Protein AF-A0A1I7VMW2-F1 (afdb_monomer_lite)

Structure (mmCIF, N/CA/C/O backbone):
data_AF-A0A1I7VMW2-F1
#
_entry.id   AF-A0A1I7VMW2-F1
#
loop_
_atom_site.group_PDB
_atom_site.id
_atom_site.type_symbol
_atom_site.label_atom_id
_atom_site.label_alt_id
_atom_site.label_comp_id
_atom_site.label_asym_id
_atom_site.label_entity_id
_atom_site.label_seq_id
_atom_site.pdbx_PDB_ins_code
_atom_site.Cartn_x
_atom_site.Cartn_y
_atom_site.Cartn_z
_atom_site.occupancy
_atom_site.B_iso_or_equiv
_atom_site.auth_seq_id
_atom_site.auth_comp_id
_atom_site.auth_asym_id
_atom_site.auth_atom_id
_atom_site.pdbx_PDB_model_num
ATOM 1 N N . MET A 1 1 ? 9.457 -14.389 -49.829 1.00 34.75 1 MET A N 1
ATOM 2 C CA . MET A 1 1 ? 10.310 -13.502 -49.005 1.00 34.75 1 MET A CA 1
ATOM 3 C C . MET A 1 1 ? 9.755 -12.091 -49.086 1.00 34.75 1 MET A C 1
ATOM 5 O O . MET A 1 1 ? 9.713 -11.565 -50.179 1.00 34.75 1 MET A O 1
ATOM 9 N N . GLY A 1 2 ? 9.281 -11.414 -48.054 1.00 36.12 2 GLY A N 1
ATOM 10 C CA . GLY A 1 2 ? 8.936 -11.759 -46.685 1.00 36.12 2 GLY A CA 1
ATOM 11 C C . GLY A 1 2 ? 8.161 -10.544 -46.169 1.00 36.12 2 GLY A C 1
ATOM 12 O O . GLY A 1 2 ? 8.688 -9.433 -46.192 1.00 36.12 2 GLY A O 1
ATOM 13 N N . GLU A 1 3 ? 6.898 -10.736 -45.803 1.00 34.44 3 GLU A N 1
ATOM 14 C CA . GLU A 1 3 ? 6.058 -9.697 -45.210 1.00 34.44 3 GLU A CA 1
ATOM 15 C C . GLU A 1 3 ? 6.605 -9.368 -43.817 1.00 34.44 3 GLU A C 1
ATOM 17 O O . GLU A 1 3 ? 6.464 -10.146 -42.877 1.00 34.44 3 GLU A O 1
ATOM 22 N N . ARG A 1 4 ? 7.267 -8.215 -43.671 1.00 37.22 4 ARG A N 1
ATOM 23 C CA . ARG A 1 4 ? 7.489 -7.619 -42.350 1.00 37.22 4 ARG A CA 1
ATOM 24 C C . ARG A 1 4 ? 6.157 -7.041 -41.886 1.00 37.22 4 ARG A C 1
ATOM 26 O O . ARG A 1 4 ? 5.805 -5.913 -42.226 1.00 37.22 4 ARG A O 1
ATOM 33 N N . SER A 1 5 ? 5.413 -7.846 -41.136 1.00 41.94 5 SER A N 1
ATOM 34 C CA . SER A 1 5 ? 4.274 -7.415 -40.334 1.00 41.94 5 SER A CA 1
ATOM 35 C C . SER A 1 5 ? 4.685 -6.214 -39.478 1.00 41.94 5 SER A C 1
ATOM 37 O O . SER A 1 5 ? 5.558 -6.335 -38.619 1.00 41.94 5 SER A O 1
ATOM 39 N N . LYS A 1 6 ? 4.073 -5.048 -39.715 1.00 42.66 6 LYS A N 1
ATOM 40 C CA . LYS A 1 6 ? 4.100 -3.930 -38.765 1.00 42.66 6 LYS A CA 1
ATOM 41 C C . LYS A 1 6 ? 3.380 -4.411 -37.506 1.00 42.66 6 LYS A C 1
ATOM 43 O O . LYS A 1 6 ? 2.152 -4.412 -37.486 1.00 42.66 6 LYS A O 1
ATOM 48 N N . SER A 1 7 ? 4.127 -4.874 -36.506 1.00 47.66 7 SER A N 1
ATOM 49 C CA . SER A 1 7 ? 3.571 -5.130 -35.181 1.00 47.66 7 SER A CA 1
ATOM 50 C C . SER A 1 7 ? 2.911 -3.847 -34.684 1.00 47.66 7 SER A C 1
ATOM 52 O O . SER A 1 7 ? 3.424 -2.738 -34.876 1.00 47.66 7 SER A O 1
ATOM 54 N N . SER A 1 8 ? 1.718 -3.979 -34.117 1.00 58.25 8 SER A N 1
ATOM 55 C CA . SER A 1 8 ? 1.011 -2.830 -33.562 1.00 58.25 8 SER A CA 1
ATOM 56 C C . SER A 1 8 ? 1.847 -2.217 -32.428 1.00 58.25 8 SER A C 1
ATOM 58 O O . SER A 1 8 ? 2.507 -2.931 -31.673 1.00 58.25 8 SER A O 1
ATOM 60 N N . SER A 1 9 ? 1.826 -0.889 -32.267 1.00 63.44 9 SER A N 1
ATOM 61 C CA . SER A 1 9 ? 2.559 -0.177 -31.198 1.00 63.44 9 SER A CA 1
ATOM 62 C C . SER A 1 9 ? 2.306 -0.762 -29.796 1.00 63.44 9 SER A C 1
ATOM 64 O O . SER A 1 9 ? 3.182 -0.728 -28.932 1.00 63.44 9 SER A O 1
ATOM 66 N N . SER A 1 10 ? 1.120 -1.344 -29.584 1.00 60.31 10 SER A N 1
ATOM 67 C CA . SER A 1 10 ? 0.737 -2.046 -28.357 1.00 60.31 10 SER A CA 1
ATOM 68 C C . SER A 1 10 ? 1.447 -3.387 -28.158 1.00 60.31 10 SER A C 1
ATOM 70 O O . SER A 1 10 ? 1.744 -3.734 -27.016 1.00 60.31 10 SER A O 1
ATOM 72 N N . GLU A 1 11 ? 1.674 -4.166 -29.216 1.00 67.81 11 GLU A N 1
ATOM 73 C CA . GLU A 1 11 ? 2.388 -5.446 -29.120 1.00 67.81 11 GLU A CA 1
ATOM 74 C C . GLU A 1 11 ? 3.851 -5.205 -28.752 1.00 67.81 11 GLU A C 1
ATOM 76 O O . GLU A 1 11 ? 4.366 -5.874 -27.859 1.00 67.81 11 GLU A O 1
ATOM 81 N N . ASN A 1 12 ? 4.460 -4.159 -29.318 1.00 79.31 12 ASN A N 1
ATOM 82 C CA . ASN A 1 12 ? 5.827 -3.753 -28.986 1.00 79.31 12 ASN A CA 1
ATOM 83 C C . ASN A 1 12 ? 5.959 -3.324 -27.516 1.00 79.31 12 ASN A C 1
ATOM 85 O O . ASN A 1 12 ? 6.906 -3.716 -26.839 1.00 79.31 12 ASN A O 1
ATOM 89 N N . LEU A 1 13 ? 5.001 -2.555 -26.979 1.00 84.19 13 LEU A N 1
ATOM 90 C CA . LEU A 1 13 ? 5.023 -2.158 -25.565 1.00 84.19 13 LEU A CA 1
ATOM 91 C C . LEU A 1 13 ? 4.916 -3.367 -24.627 1.00 84.19 13 LEU A C 1
ATOM 93 O O . LEU A 1 13 ? 5.640 -3.455 -23.634 1.00 84.19 13 LEU A O 1
ATOM 97 N N . LEU A 1 14 ? 4.021 -4.308 -24.940 1.00 84.19 14 LEU A N 1
ATOM 98 C CA . LEU A 1 14 ? 3.877 -5.528 -24.154 1.00 84.19 14 LEU A CA 1
ATOM 99 C C . LEU A 1 14 ? 5.125 -6.403 -24.259 1.00 84.19 14 LEU A C 1
ATOM 101 O O . LEU A 1 14 ? 5.537 -6.974 -23.252 1.00 84.19 14 LEU A O 1
ATOM 105 N N . GLU A 1 15 ? 5.741 -6.518 -25.432 1.00 85.50 15 GLU A N 1
ATOM 106 C CA . GLU A 1 15 ? 7.006 -7.232 -25.615 1.00 85.50 15 GLU A CA 1
ATOM 107 C C . GLU A 1 15 ? 8.119 -6.630 -24.748 1.00 85.50 15 GLU A C 1
ATOM 109 O O . GLU A 1 15 ? 8.745 -7.351 -23.968 1.00 85.50 15 GLU A O 1
ATOM 114 N N . LEU A 1 16 ? 8.274 -5.303 -24.776 1.00 87.44 16 LEU A N 1
ATOM 115 C CA . LEU A 1 16 ? 9.250 -4.573 -23.962 1.00 87.44 16 LEU A CA 1
ATOM 116 C C . LEU A 1 16 ? 9.020 -4.749 -22.458 1.00 87.44 16 LEU A C 1
ATOM 118 O O . LEU A 1 16 ? 9.984 -4.866 -21.706 1.00 87.44 16 LEU A O 1
ATOM 122 N N . ALA A 1 17 ? 7.763 -4.830 -22.017 1.00 90.06 17 ALA A N 1
ATOM 123 C CA . ALA A 1 17 ? 7.406 -5.124 -20.628 1.00 90.06 17 ALA A CA 1
ATOM 124 C C . ALA A 1 17 ? 7.710 -6.572 -20.202 1.00 90.06 17 ALA A C 1
ATOM 126 O O . ALA A 1 17 ? 7.583 -6.905 -19.029 1.00 90.06 17 ALA A O 1
ATOM 127 N N . GLY A 1 18 ? 8.066 -7.462 -21.136 1.00 90.62 18 GLY A N 1
ATOM 128 C CA . GLY A 1 18 ? 8.375 -8.862 -20.845 1.00 90.62 18 GLY A CA 1
ATOM 129 C C . GLY A 1 18 ? 9.792 -9.119 -20.346 1.00 90.62 18 GLY A C 1
ATOM 130 O O . GLY A 1 18 ? 10.028 -10.168 -19.755 1.00 90.62 18 GLY A O 1
ATOM 131 N N . ASN A 1 19 ? 10.714 -8.177 -20.547 1.00 90.12 19 ASN A N 1
ATOM 132 C CA . ASN A 1 19 ? 12.121 -8.346 -20.203 1.00 90.12 19 ASN A CA 1
ATOM 133 C C . ASN A 1 19 ? 12.585 -7.217 -19.285 1.00 90.12 19 ASN A C 1
ATOM 135 O O . ASN A 1 19 ? 12.472 -6.039 -19.628 1.00 90.12 19 ASN A O 1
ATOM 139 N N . TYR A 1 20 ? 13.152 -7.574 -18.130 1.00 93.44 20 TYR A N 1
ATOM 140 C CA . TYR A 1 20 ? 13.623 -6.590 -17.160 1.00 93.44 20 TYR A CA 1
ATOM 141 C C . TYR A 1 20 ? 14.733 -5.716 -17.764 1.00 93.44 20 TYR A C 1
ATOM 143 O O . TYR A 1 20 ? 15.770 -6.208 -18.210 1.00 93.44 20 TYR A O 1
ATOM 151 N N . SER A 1 21 ? 14.514 -4.405 -17.781 1.00 92.44 21 SER A N 1
ATOM 152 C CA . SER A 1 21 ? 15.311 -3.438 -18.549 1.00 92.44 21 SER A CA 1
ATOM 153 C C . SER A 1 21 ? 15.442 -2.098 -17.814 1.00 92.44 21 SER A C 1
ATOM 155 O O . SER A 1 21 ? 14.972 -1.954 -16.685 1.00 92.44 21 SER A O 1
ATOM 157 N N . VAL A 1 22 ? 16.106 -1.105 -18.418 1.00 92.69 22 VAL A N 1
ATOM 158 C CA . VAL A 1 22 ? 16.311 0.223 -17.803 1.00 92.69 22 VAL A CA 1
ATOM 159 C C . VAL A 1 22 ? 14.989 0.910 -17.404 1.00 92.69 22 VAL A C 1
ATOM 161 O O . VAL A 1 22 ? 14.896 1.328 -16.249 1.00 92.69 22 VAL A O 1
ATOM 164 N N . PRO A 1 23 ? 13.932 0.929 -18.244 1.00 93.50 23 PRO A N 1
ATOM 165 C CA . PRO A 1 23 ? 12.608 1.405 -17.831 1.00 93.50 23 PRO A CA 1
ATOM 166 C C . PRO A 1 23 ? 12.058 0.753 -16.553 1.00 93.50 23 PRO A C 1
ATOM 168 O O . PRO A 1 23 ? 11.498 1.439 -15.700 1.00 93.50 23 PRO A O 1
ATOM 171 N N . HIS A 1 24 ? 12.261 -0.557 -16.377 1.00 95.56 24 HIS A N 1
ATOM 172 C CA . HIS A 1 24 ? 11.821 -1.269 -15.173 1.00 95.56 24 HIS A CA 1
ATOM 173 C C . HIS A 1 24 ? 12.598 -0.819 -13.933 1.00 95.56 24 HIS A C 1
ATOM 175 O O . HIS A 1 24 ? 12.007 -0.648 -12.871 1.00 95.56 24 HIS A O 1
ATOM 181 N N . LYS A 1 25 ? 13.911 -0.587 -14.065 1.00 94.69 25 LYS A N 1
ATOM 182 C CA . LYS A 1 25 ? 14.753 -0.107 -12.958 1.00 94.69 25 LYS A CA 1
ATOM 183 C C . LYS A 1 25 ? 14.306 1.268 -12.465 1.00 94.69 25 LYS A C 1
ATOM 185 O O . LYS A 1 25 ? 14.185 1.450 -11.259 1.00 94.69 25 LYS A O 1
ATOM 190 N N . HIS A 1 26 ? 14.010 2.200 -13.372 1.00 94.25 26 HIS A N 1
ATOM 191 C CA . HIS A 1 26 ? 13.493 3.520 -12.990 1.00 94.25 26 HIS A CA 1
ATOM 192 C C . HIS A 1 26 ? 12.118 3.435 -12.336 1.00 94.25 26 HIS A C 1
ATOM 194 O O . HIS A 1 26 ? 11.868 4.099 -11.333 1.00 94.25 26 HIS A O 1
ATOM 200 N N . LEU A 1 27 ? 11.252 2.554 -12.837 1.00 96.19 27 LEU A N 1
ATOM 201 C CA . LEU A 1 27 ? 9.959 2.316 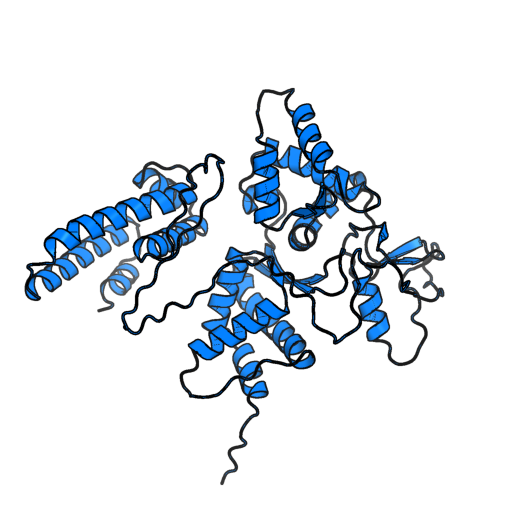-12.210 1.00 96.19 27 LEU A CA 1
ATOM 202 C C . LEU A 1 27 ? 10.100 1.737 -10.793 1.00 96.19 27 LEU A C 1
ATOM 204 O O . LEU A 1 27 ? 9.378 2.146 -9.888 1.00 96.19 27 LEU A O 1
ATOM 208 N N . VAL A 1 28 ? 11.060 0.834 -10.572 1.00 95.50 28 VAL A N 1
ATOM 209 C CA . VAL A 1 28 ? 11.394 0.313 -9.238 1.00 95.50 28 VAL A CA 1
ATOM 210 C C . VAL A 1 28 ? 11.934 1.414 -8.324 1.00 95.50 28 VAL A C 1
ATOM 212 O O . VAL A 1 28 ? 11.502 1.498 -7.180 1.00 95.50 28 VAL A O 1
ATOM 215 N N . GLN A 1 29 ? 12.830 2.279 -8.807 1.00 92.00 29 GLN A N 1
ATOM 216 C CA . GLN A 1 29 ? 13.337 3.418 -8.028 1.00 92.00 29 GLN A CA 1
ATOM 217 C C . GLN A 1 29 ? 12.201 4.349 -7.593 1.00 92.00 29 GLN A C 1
ATOM 219 O O . GLN A 1 29 ? 12.122 4.724 -6.425 1.00 92.00 29 GLN A O 1
ATOM 224 N N . LEU A 1 30 ? 11.272 4.648 -8.506 1.00 94.12 30 LEU A N 1
ATOM 225 C CA . LEU A 1 30 ? 10.077 5.428 -8.199 1.00 94.12 30 LEU A CA 1
ATOM 226 C C . LEU A 1 30 ? 9.205 4.728 -7.140 1.00 94.12 30 LEU A C 1
ATOM 228 O O . LEU A 1 30 ? 8.759 5.363 -6.185 1.00 94.12 30 LEU A O 1
ATOM 232 N N . MET A 1 31 ? 9.003 3.412 -7.262 1.00 94.75 31 MET A N 1
ATOM 233 C CA . MET A 1 31 ? 8.276 2.621 -6.263 1.00 94.75 31 MET A CA 1
ATOM 234 C C . MET A 1 31 ? 8.964 2.609 -4.895 1.00 94.75 31 MET A C 1
ATOM 236 O O . MET A 1 31 ? 8.268 2.627 -3.887 1.00 94.75 31 MET A O 1
ATOM 240 N N . ILE A 1 32 ? 10.296 2.596 -4.832 1.00 89.75 32 ILE A N 1
ATOM 241 C CA . ILE A 1 32 ? 11.044 2.676 -3.569 1.00 89.75 32 ILE A CA 1
ATOM 242 C C . ILE A 1 32 ? 10.879 4.063 -2.937 1.00 89.75 32 ILE A C 1
ATOM 244 O O . ILE A 1 32 ? 10.619 4.145 -1.739 1.00 89.75 32 ILE A O 1
ATOM 248 N N . LYS A 1 33 ? 10.958 5.139 -3.738 1.00 87.88 33 LYS A N 1
ATOM 249 C CA . LYS A 1 33 ? 10.768 6.524 -3.269 1.00 87.88 33 LYS A CA 1
ATOM 250 C C . LYS A 1 33 ? 9.375 6.731 -2.666 1.00 87.88 33 LYS A C 1
ATOM 252 O O . LYS A 1 33 ? 9.252 7.289 -1.581 1.00 87.88 33 LYS A O 1
ATOM 257 N N . HIS A 1 34 ? 8.324 6.284 -3.354 1.00 89.69 34 HIS A N 1
ATOM 258 C CA . HIS A 1 34 ? 6.943 6.581 -2.949 1.00 89.69 34 HIS A CA 1
ATOM 259 C C . HIS A 1 34 ? 6.270 5.471 -2.122 1.00 89.69 34 HIS A C 1
ATOM 261 O O . HIS A 1 34 ? 5.310 5.737 -1.399 1.00 89.69 34 HIS A O 1
ATOM 267 N N . GLY A 1 35 ? 6.714 4.218 -2.238 1.00 90.94 35 GLY A N 1
ATOM 268 C CA . GLY A 1 35 ? 6.118 3.026 -1.614 1.00 90.94 35 GLY A CA 1
ATOM 269 C C . GLY A 1 35 ? 4.772 2.584 -2.206 1.00 90.94 35 GLY A C 1
ATOM 270 O O . GLY A 1 35 ? 4.457 1.394 -2.229 1.00 90.94 35 GLY A O 1
ATOM 271 N N . ILE A 1 36 ? 3.983 3.522 -2.729 1.00 95.06 36 ILE A N 1
ATOM 272 C CA . ILE A 1 36 ? 2.681 3.291 -3.355 1.00 95.06 36 ILE A CA 1
ATOM 273 C C . ILE A 1 36 ? 2.481 4.237 -4.538 1.00 95.06 36 ILE A C 1
ATOM 275 O O . ILE A 1 36 ? 2.792 5.420 -4.442 1.00 95.06 36 ILE A O 1
ATOM 279 N N . LEU A 1 37 ? 1.906 3.736 -5.631 1.00 96.12 37 LEU A N 1
ATOM 280 C CA . LEU A 1 37 ? 1.483 4.537 -6.782 1.00 96.12 37 LEU A CA 1
ATOM 281 C C . LEU A 1 37 ? 0.086 4.114 -7.237 1.00 96.12 37 LEU A C 1
ATOM 283 O O . LEU A 1 37 ? -0.285 2.949 -7.116 1.00 96.12 37 LEU A O 1
ATOM 287 N N . GLN A 1 38 ? -0.689 5.036 -7.808 1.00 94.12 38 GLN A N 1
ATOM 288 C CA . GLN A 1 38 ? -1.902 4.656 -8.537 1.00 94.12 38 GLN A CA 1
ATOM 289 C C . GLN A 1 38 ? -1.528 3.798 -9.753 1.00 94.12 38 GLN A C 1
ATOM 291 O O . GLN A 1 38 ? -0.553 4.087 -10.446 1.00 94.12 38 GLN A O 1
ATOM 296 N N . ALA A 1 39 ? -2.318 2.764 -10.039 1.00 93.75 39 ALA A N 1
ATOM 297 C CA . ALA A 1 39 ? -2.041 1.795 -11.101 1.00 93.75 39 ALA A CA 1
ATOM 298 C C . ALA A 1 39 ? -1.879 2.444 -12.488 1.00 93.75 39 ALA A C 1
ATOM 300 O O . ALA A 1 39 ? -0.942 2.124 -13.222 1.00 93.75 39 ALA A O 1
ATOM 301 N N . HIS A 1 40 ? -2.730 3.423 -12.798 1.00 91.50 40 HIS A N 1
ATOM 302 C CA . HIS A 1 40 ? -2.649 4.187 -14.041 1.00 91.50 40 HIS A CA 1
ATOM 303 C C . HIS A 1 40 ? -1.365 5.014 -14.132 1.00 91.50 40 HIS A C 1
ATOM 305 O O . HIS A 1 40 ? -0.678 5.003 -15.151 1.00 91.50 40 HIS A O 1
ATOM 311 N N . TYR A 1 41 ? -0.989 5.679 -13.040 1.00 93.56 41 TYR A N 1
ATOM 312 C CA . TYR A 1 41 ? 0.245 6.457 -12.981 1.00 93.56 41 TYR A CA 1
ATOM 313 C C . TYR A 1 41 ? 1.493 5.572 -13.112 1.00 93.56 41 TYR A C 1
ATOM 315 O O . TYR A 1 41 ? 2.406 5.903 -13.865 1.00 93.56 41 TYR A O 1
ATOM 323 N N . PHE A 1 42 ? 1.498 4.408 -12.455 1.00 95.75 42 PHE A N 1
ATOM 324 C CA . PHE A 1 42 ? 2.549 3.397 -12.585 1.00 95.75 42 PHE A CA 1
ATOM 325 C C . PHE A 1 42 ? 2.746 2.962 -14.048 1.00 95.75 42 PHE A C 1
ATOM 327 O O . PHE A 1 42 ? 3.876 2.926 -14.537 1.00 95.75 42 PHE A O 1
ATOM 334 N N . CYS A 1 43 ? 1.654 2.713 -14.780 1.00 93.88 43 CYS A N 1
ATOM 335 C CA . CYS A 1 43 ? 1.718 2.391 -16.209 1.00 93.88 43 CYS A CA 1
ATOM 336 C C . CYS A 1 43 ? 2.251 3.543 -17.047 1.00 93.88 43 CYS A C 1
ATOM 338 O O . CYS A 1 43 ? 3.150 3.347 -17.863 1.00 93.88 43 CYS A O 1
ATOM 340 N N . ASN A 1 44 ? 1.711 4.745 -16.841 1.00 91.62 44 ASN A N 1
ATOM 341 C CA . ASN A 1 44 ? 2.101 5.920 -17.610 1.00 91.62 44 ASN A CA 1
ATOM 342 C C . ASN A 1 44 ? 3.591 6.220 -17.439 1.00 91.62 44 ASN A C 1
ATOM 344 O O . ASN A 1 44 ? 4.262 6.531 -18.420 1.00 91.62 44 ASN A O 1
ATOM 348 N N . LYS A 1 45 ? 4.131 6.069 -16.223 1.00 93.81 45 LYS A N 1
ATOM 349 C CA . LYS A 1 45 ? 5.566 6.233 -15.964 1.00 93.81 45 LYS A CA 1
ATOM 350 C C . LYS A 1 45 ? 6.405 5.190 -16.689 1.00 93.81 45 LYS A C 1
ATOM 352 O O . LYS A 1 45 ? 7.403 5.553 -17.302 1.00 93.81 45 LYS A O 1
ATOM 357 N N . PHE A 1 46 ? 5.979 3.927 -16.717 1.00 94.38 46 PHE A N 1
ATOM 358 C CA . PHE A 1 46 ? 6.665 2.918 -17.525 1.00 94.38 46 PHE A CA 1
ATOM 359 C C . PHE A 1 46 ? 6.686 3.287 -19.015 1.00 94.38 46 PHE A C 1
ATOM 361 O O . PHE A 1 46 ? 7.743 3.235 -19.640 1.00 94.38 46 PHE A O 1
ATOM 368 N N . VAL A 1 47 ? 5.545 3.709 -19.572 1.00 91.19 47 VAL A N 1
ATOM 369 C CA . VAL A 1 47 ? 5.443 4.148 -20.974 1.00 91.19 47 VAL A CA 1
ATOM 370 C C . VAL A 1 47 ? 6.375 5.329 -21.251 1.00 91.19 47 VAL A C 1
ATOM 372 O O . VAL A 1 47 ? 7.100 5.298 -22.242 1.00 91.19 47 VAL A O 1
ATOM 375 N N . GLN A 1 48 ? 6.415 6.325 -20.362 1.00 89.62 48 GLN A N 1
ATOM 376 C CA . GLN A 1 48 ? 7.330 7.466 -20.470 1.00 89.62 48 GLN A CA 1
ATOM 377 C C . GLN A 1 48 ? 8.795 7.020 -20.461 1.00 89.62 48 GLN A C 1
ATOM 379 O O . GLN A 1 48 ? 9.567 7.430 -21.324 1.00 89.62 48 GLN A O 1
ATOM 384 N N . TYR A 1 49 ? 9.186 6.132 -19.544 1.00 91.31 49 TYR A N 1
ATOM 385 C CA . TYR A 1 49 ? 10.552 5.613 -19.517 1.00 91.31 49 TYR A CA 1
ATOM 386 C C . TYR A 1 49 ? 10.887 4.833 -20.790 1.00 91.31 49 TYR A C 1
ATOM 388 O O . TYR A 1 49 ? 11.962 5.014 -21.354 1.00 91.31 49 TYR A O 1
ATOM 396 N N . VAL A 1 50 ? 9.969 4.012 -21.301 1.00 89.75 50 VAL A N 1
ATOM 397 C CA . VAL A 1 50 ? 10.164 3.325 -22.583 1.00 89.75 50 VAL A CA 1
ATOM 398 C C . VAL A 1 50 ? 10.355 4.326 -23.726 1.00 89.75 50 VAL A C 1
ATOM 400 O O . VAL A 1 50 ? 11.260 4.138 -24.531 1.00 89.75 50 VAL A O 1
ATOM 403 N N . GLN A 1 51 ? 9.563 5.399 -23.785 1.00 86.31 51 GLN A N 1
ATOM 404 C CA . GLN A 1 51 ? 9.697 6.446 -24.806 1.00 86.31 51 GLN A CA 1
ATOM 405 C C . GLN A 1 51 ? 11.048 7.173 -24.732 1.00 86.31 51 GLN A C 1
ATOM 407 O O . GLN A 1 51 ? 11.626 7.472 -25.770 1.00 86.31 51 GLN A O 1
ATOM 412 N N . ILE A 1 52 ? 11.571 7.416 -23.527 1.00 86.38 52 ILE A N 1
ATOM 413 C CA . ILE A 1 52 ? 12.884 8.051 -23.326 1.00 86.38 52 ILE A CA 1
ATOM 414 C C . ILE A 1 52 ? 14.022 7.151 -23.831 1.00 86.38 52 ILE A C 1
ATOM 416 O O . ILE A 1 52 ? 14.982 7.644 -24.421 1.00 86.38 52 ILE A O 1
ATOM 420 N N . TYR A 1 53 ? 13.931 5.837 -23.600 1.00 82.81 53 TYR A N 1
ATOM 421 C CA . TYR A 1 53 ? 15.015 4.896 -23.907 1.00 82.81 53 TYR A CA 1
ATOM 422 C C . TYR A 1 53 ? 14.897 4.200 -25.272 1.00 82.81 53 TYR A C 1
ATOM 424 O O . TYR A 1 53 ? 15.879 3.611 -25.723 1.00 82.81 53 TYR A O 1
ATOM 432 N N . ASN A 1 54 ? 13.751 4.281 -25.955 1.00 79.25 54 ASN A N 1
ATOM 433 C CA . ASN A 1 54 ? 13.602 3.810 -27.332 1.00 79.25 54 ASN A CA 1
ATOM 434 C C . ASN A 1 54 ? 13.942 4.927 -28.323 1.00 79.25 54 ASN A C 1
ATOM 436 O O . ASN A 1 54 ? 13.106 5.749 -28.686 1.00 79.25 54 ASN A O 1
ATOM 440 N N . SER A 1 55 ? 15.177 4.908 -28.812 1.00 57.56 55 SER A N 1
ATOM 441 C CA . SER A 1 55 ? 15.703 5.814 -29.838 1.00 57.56 55 SER A CA 1
ATOM 442 C C . SER A 1 55 ? 15.165 5.549 -31.255 1.00 57.56 55 SER A C 1
ATOM 444 O O . SER A 1 55 ? 15.378 6.361 -32.154 1.00 57.56 55 SER A O 1
ATOM 446 N N . GLU A 1 56 ? 14.434 4.453 -31.481 1.00 56.75 56 GLU A N 1
ATOM 447 C CA . GLU A 1 56 ? 13.921 4.057 -32.801 1.00 56.75 56 GLU A CA 1
ATOM 448 C C . GLU A 1 56 ? 12.507 4.585 -33.093 1.00 56.75 56 GLU A C 1
ATOM 450 O O . GLU A 1 56 ? 11.618 3.797 -33.397 1.00 56.75 56 GLU A O 1
ATOM 455 N N . GLY A 1 57 ? 12.269 5.899 -32.976 1.00 52.59 57 GLY A N 1
ATOM 456 C CA . GLY A 1 57 ? 11.166 6.645 -33.628 1.00 52.59 57 GLY A CA 1
ATOM 457 C C . GLY A 1 57 ? 9.721 6.119 -33.508 1.00 52.59 57 GLY A C 1
ATOM 458 O O . GLY A 1 57 ? 8.822 6.623 -34.179 1.00 52.59 57 GLY A O 1
ATOM 459 N N . SER A 1 58 ? 9.480 5.102 -32.687 1.00 56.88 58 SER A N 1
ATOM 460 C CA . SER A 1 58 ? 8.230 4.363 -32.618 1.00 56.88 58 SER A CA 1
ATOM 461 C C . SER A 1 58 ? 7.365 5.032 -31.571 1.00 56.88 58 SER A C 1
ATOM 463 O O . SER A 1 58 ? 7.657 4.979 -30.376 1.00 56.88 58 SER A O 1
ATOM 465 N N . THR A 1 59 ? 6.298 5.686 -32.015 1.00 60.88 59 THR A N 1
ATOM 466 C CA . THR A 1 59 ? 5.325 6.315 -31.126 1.00 60.88 59 THR A CA 1
ATOM 467 C C . THR A 1 59 ? 4.611 5.238 -30.311 1.00 60.88 59 THR A C 1
ATOM 469 O O . THR A 1 59 ? 3.682 4.574 -30.771 1.00 60.88 59 THR A O 1
ATOM 472 N N . VAL A 1 60 ? 5.057 5.041 -29.069 1.00 66.81 60 VAL A N 1
ATOM 473 C CA . VAL A 1 60 ? 4.338 4.208 -28.104 1.00 66.81 60 VAL A CA 1
ATOM 474 C C . VAL A 1 60 ? 3.066 4.956 -27.721 1.00 66.81 60 VAL A C 1
ATOM 476 O O . VAL A 1 60 ? 3.110 5.968 -27.022 1.00 66.81 60 VAL A O 1
ATOM 479 N N . THR A 1 61 ? 1.932 4.479 -28.223 1.00 70.88 61 THR A N 1
ATOM 480 C CA . THR A 1 61 ? 0.604 4.989 -27.876 1.00 70.88 61 THR A CA 1
ATOM 481 C C . THR A 1 61 ? 0.250 4.620 -26.440 1.00 70.88 61 THR A C 1
ATOM 483 O O . THR A 1 61 ? 0.560 3.516 -25.994 1.00 70.88 61 THR A O 1
ATOM 486 N N . GLN A 1 62 ? -0.440 5.520 -25.738 1.00 76.69 62 GLN A N 1
ATOM 487 C CA . GLN A 1 62 ? -0.946 5.239 -24.395 1.00 76.69 62 GLN A CA 1
ATOM 488 C C . GLN A 1 62 ? -1.887 4.020 -24.414 1.00 76.69 62 GLN A C 1
ATOM 490 O O . GLN A 1 62 ? -2.733 3.930 -25.312 1.00 76.69 62 GLN A O 1
ATOM 495 N N . PRO A 1 63 ? -1.752 3.081 -23.462 1.00 78.44 63 PRO A N 1
ATOM 496 C CA . PRO A 1 63 ? -2.615 1.914 -23.397 1.00 78.44 63 PRO A CA 1
ATOM 497 C C . PRO A 1 63 ? -4.047 2.322 -23.029 1.00 78.44 63 PRO A C 1
ATOM 499 O O . PRO A 1 63 ? -4.268 3.184 -22.181 1.00 78.44 63 PRO A O 1
ATOM 502 N N . ASN A 1 64 ? -5.033 1.672 -23.647 1.00 83.94 64 ASN A N 1
ATOM 503 C CA . ASN A 1 64 ? -6.418 1.736 -23.181 1.00 83.94 64 ASN A CA 1
ATOM 504 C C . ASN A 1 64 ? -6.606 0.926 -21.883 1.00 83.94 64 ASN A C 1
ATOM 506 O O . ASN A 1 64 ? -5.738 0.149 -21.497 1.00 83.94 64 ASN A O 1
ATOM 510 N N . ASP A 1 65 ? -7.772 1.036 -21.245 1.00 79.81 65 ASP A N 1
ATOM 511 C CA . ASP A 1 65 ? -8.092 0.371 -19.971 1.00 79.81 65 ASP A CA 1
ATOM 512 C C . ASP A 1 65 ? -7.812 -1.144 -19.947 1.00 79.81 65 ASP A C 1
ATOM 514 O O . ASP A 1 65 ? -7.349 -1.685 -18.941 1.00 79.81 65 ASP A O 1
ATOM 518 N N . GLY A 1 66 ? -8.100 -1.849 -21.045 1.00 81.56 66 GLY A N 1
ATOM 519 C CA . GLY A 1 66 ? -7.856 -3.289 -21.151 1.00 81.56 66 GLY A CA 1
ATOM 520 C C . GLY A 1 66 ? -6.368 -3.615 -21.281 1.00 81.56 66 GLY A C 1
ATOM 521 O O . GLY A 1 66 ? -5.876 -4.538 -20.633 1.00 81.56 66 GLY A O 1
ATOM 522 N N . GLN A 1 67 ? -5.649 -2.829 -22.081 1.00 84.38 67 GLN A N 1
ATOM 523 C CA . GLN A 1 67 ? -4.201 -2.945 -22.263 1.00 84.38 67 GLN A CA 1
ATOM 524 C C . GLN A 1 67 ? -3.438 -2.571 -20.990 1.00 84.38 67 GLN A C 1
ATOM 526 O O . GLN A 1 67 ? -2.473 -3.247 -20.650 1.00 84.38 67 GLN A O 1
ATOM 531 N N . GLU A 1 68 ? -3.892 -1.545 -20.267 1.00 88.88 68 GLU A N 1
ATOM 532 C CA . GLU A 1 68 ? -3.321 -1.098 -18.995 1.00 88.88 68 GLU A CA 1
ATOM 533 C C . GLU A 1 68 ? -3.308 -2.259 -17.997 1.00 88.88 68 GLU A C 1
ATOM 535 O O . GLU A 1 68 ? -2.271 -2.579 -17.424 1.00 88.88 68 GLU A O 1
ATOM 540 N N . LYS A 1 69 ? -4.430 -2.978 -17.868 1.00 88.81 69 LYS A N 1
ATOM 541 C CA . LYS A 1 69 ? -4.524 -4.136 -16.975 1.00 88.81 69 LYS A CA 1
ATOM 542 C C . LYS A 1 69 ? -3.509 -5.234 -17.321 1.00 88.81 69 LYS A C 1
ATOM 544 O O . LYS A 1 69 ? -2.809 -5.712 -16.431 1.00 88.81 69 LYS A O 1
ATOM 549 N N . ILE A 1 70 ? -3.416 -5.612 -18.598 1.00 91.31 70 ILE A N 1
ATOM 550 C CA . ILE A 1 70 ? -2.477 -6.646 -19.071 1.00 91.31 70 ILE A CA 1
ATOM 551 C C . ILE A 1 70 ? -1.028 -6.197 -18.839 1.00 91.31 70 ILE A C 1
ATOM 553 O O . ILE A 1 70 ? -0.190 -6.987 -18.400 1.00 91.31 70 ILE A O 1
ATOM 557 N N . LEU A 1 71 ? -0.734 -4.921 -19.101 1.00 93.19 71 LEU A N 1
ATOM 558 C CA . LEU A 1 71 ? 0.585 -4.338 -18.893 1.00 93.19 71 LEU A CA 1
ATOM 559 C C . LEU A 1 71 ? 0.986 -4.379 -17.414 1.00 93.19 71 LEU A C 1
ATOM 561 O O . LEU A 1 71 ? 2.084 -4.835 -17.111 1.00 93.19 71 LEU A O 1
ATOM 565 N N . ILE A 1 72 ? 0.101 -3.976 -16.495 1.00 94.62 72 ILE A N 1
ATOM 566 C CA . ILE A 1 72 ? 0.359 -4.039 -15.046 1.00 94.62 72 ILE A CA 1
ATOM 567 C C . ILE A 1 72 ? 0.686 -5.466 -14.622 1.00 94.62 72 ILE A C 1
ATOM 569 O O . ILE A 1 72 ? 1.676 -5.686 -13.929 1.00 94.62 72 ILE A O 1
ATOM 573 N N . GLU A 1 73 ? -0.146 -6.434 -15.013 1.00 94.50 73 GLU A N 1
ATOM 574 C CA . GLU A 1 73 ? 0.054 -7.841 -14.655 1.00 94.50 73 GLU A CA 1
ATOM 575 C C . GLU A 1 73 ? 1.431 -8.332 -15.118 1.00 94.50 73 GLU A C 1
ATOM 577 O O . GLU A 1 73 ? 2.166 -8.942 -14.337 1.00 94.50 73 GLU A O 1
ATOM 582 N N . LYS A 1 74 ? 1.829 -7.983 -16.347 1.00 95.56 74 LYS A N 1
ATOM 583 C CA . LYS A 1 74 ? 3.138 -8.345 -16.898 1.00 95.56 74 LYS A CA 1
ATOM 584 C C . LYS A 1 74 ? 4.296 -7.665 -16.160 1.00 95.56 74 LYS A C 1
ATOM 586 O O . LYS A 1 74 ? 5.245 -8.342 -15.764 1.00 95.56 74 LYS A O 1
ATOM 591 N N . LEU A 1 75 ? 4.195 -6.357 -15.919 1.00 97.12 75 LEU A N 1
ATOM 592 C CA . LEU A 1 75 ? 5.211 -5.576 -15.208 1.00 97.12 75 LEU A CA 1
ATOM 593 C C . LEU A 1 75 ? 5.431 -6.091 -13.787 1.00 97.12 75 LEU A C 1
ATOM 595 O O . LEU A 1 75 ? 6.575 -6.258 -13.375 1.00 97.12 75 LEU A O 1
ATOM 599 N N . ILE A 1 76 ? 4.355 -6.380 -13.050 1.00 97.12 76 ILE A N 1
ATOM 600 C CA . ILE A 1 76 ? 4.447 -6.919 -11.688 1.00 97.12 76 ILE A CA 1
ATOM 601 C C . ILE A 1 76 ? 5.210 -8.240 -11.688 1.00 97.12 76 ILE A C 1
ATOM 603 O O . ILE A 1 76 ? 6.101 -8.412 -10.863 1.00 97.12 76 ILE A O 1
ATOM 607 N N . VAL A 1 77 ? 4.901 -9.161 -12.606 1.00 97.06 77 VAL A N 1
ATOM 608 C CA . VAL A 1 77 ? 5.594 -10.457 -12.686 1.00 97.06 77 VAL A CA 1
ATOM 609 C C . VAL A 1 77 ? 7.087 -10.260 -12.951 1.00 97.06 77 VAL A C 1
ATOM 611 O O . VAL A 1 77 ? 7.920 -10.782 -12.210 1.00 97.06 77 VAL A O 1
ATOM 614 N N . VAL A 1 78 ? 7.435 -9.475 -13.972 1.00 97.69 78 VAL A N 1
ATOM 615 C CA . VAL A 1 78 ? 8.833 -9.254 -14.372 1.00 97.69 78 VAL A CA 1
ATOM 616 C C . VAL A 1 78 ? 9.626 -8.539 -13.277 1.00 97.69 78 VAL A C 1
ATOM 618 O O . VAL A 1 78 ? 10.747 -8.941 -12.964 1.00 97.69 78 VAL A O 1
ATOM 621 N N . ILE A 1 79 ? 9.044 -7.515 -12.651 1.00 97.50 79 ILE A N 1
ATOM 622 C CA . ILE A 1 79 ? 9.691 -6.766 -11.571 1.00 97.50 79 ILE A CA 1
ATOM 623 C C . ILE A 1 79 ? 9.817 -7.621 -10.308 1.00 97.50 79 ILE A C 1
ATOM 625 O O . ILE A 1 79 ? 10.884 -7.638 -9.705 1.00 97.50 79 ILE A O 1
ATOM 629 N N . ASN A 1 80 ? 8.788 -8.376 -9.917 1.00 97.06 80 ASN A N 1
ATOM 630 C CA . ASN A 1 80 ? 8.853 -9.220 -8.719 1.00 97.06 80 ASN A CA 1
ATOM 631 C C . ASN A 1 80 ? 9.925 -10.300 -8.830 1.00 97.06 80 ASN A C 1
ATOM 633 O O . ASN A 1 80 ? 10.640 -10.552 -7.860 1.00 97.06 80 ASN A O 1
ATOM 637 N N . ASN A 1 81 ? 10.101 -10.883 -10.017 1.00 95.94 81 ASN A N 1
ATOM 638 C CA . ASN A 1 81 ? 11.197 -11.816 -10.264 1.00 95.94 81 ASN A CA 1
ATOM 639 C C . ASN A 1 81 ? 12.563 -11.153 -10.017 1.00 95.94 81 ASN A C 1
ATOM 641 O O . ASN A 1 81 ? 13.440 -11.760 -9.407 1.00 95.94 81 ASN A O 1
ATOM 645 N N . ALA A 1 82 ? 12.733 -9.890 -10.423 1.00 94.69 82 ALA A N 1
ATOM 646 C CA . ALA A 1 82 ? 13.959 -9.132 -10.174 1.00 94.69 82 ALA A CA 1
ATOM 647 C C . ALA A 1 82 ? 14.127 -8.705 -8.701 1.00 94.69 82 ALA A C 1
ATOM 649 O O . ALA A 1 82 ? 15.251 -8.640 -8.208 1.00 94.69 82 ALA A O 1
ATOM 650 N N . LEU A 1 83 ? 13.029 -8.431 -7.993 1.00 93.44 83 LEU A N 1
ATOM 651 C CA . LEU A 1 83 ? 13.029 -7.989 -6.593 1.00 93.44 83 LEU A CA 1
ATOM 652 C C . LEU A 1 83 ? 13.116 -9.133 -5.570 1.00 93.44 83 LEU A C 1
ATOM 654 O O . LEU A 1 83 ? 13.395 -8.882 -4.397 1.00 93.44 83 LEU A O 1
ATOM 658 N N . THR A 1 84 ? 12.929 -10.384 -6.000 1.00 91.31 84 THR A N 1
ATOM 659 C CA . THR A 1 84 ? 12.883 -11.563 -5.117 1.00 91.31 84 THR A CA 1
ATOM 660 C C . THR A 1 84 ? 14.125 -11.675 -4.226 1.00 91.31 84 THR A C 1
ATOM 662 O O . THR A 1 84 ? 14.008 -11.920 -3.026 1.00 91.31 84 THR A O 1
ATOM 665 N N . SER A 1 85 ? 15.321 -11.429 -4.773 1.00 87.94 85 SER A N 1
ATOM 666 C CA . SER A 1 85 ? 16.583 -11.487 -4.016 1.00 87.94 85 SER A CA 1
ATOM 667 C C . SER A 1 85 ? 16.689 -10.425 -2.916 1.00 87.94 85 SER A C 1
ATOM 669 O O . SER A 1 85 ? 17.438 -10.602 -1.958 1.00 87.94 85 SER A O 1
ATOM 671 N N . LEU A 1 86 ? 15.918 -9.341 -3.019 1.00 85.75 86 LEU A N 1
ATOM 672 C CA . LEU A 1 86 ? 15.868 -8.259 -2.039 1.00 85.75 86 LEU A CA 1
ATOM 673 C C . LEU A 1 86 ? 14.774 -8.470 -0.985 1.00 85.75 86 LEU A C 1
ATOM 675 O O . LEU A 1 86 ? 14.659 -7.663 -0.064 1.00 85.75 86 LEU A O 1
ATOM 679 N N . SER A 1 87 ? 13.996 -9.557 -1.085 1.00 88.06 87 SER A N 1
ATOM 680 C CA . SER A 1 87 ? 12.784 -9.771 -0.281 1.00 88.06 87 SER A CA 1
ATOM 681 C C . SER A 1 87 ? 11.787 -8.618 -0.434 1.00 88.06 87 SER A C 1
ATOM 683 O O . SER A 1 87 ? 11.169 -8.194 0.539 1.00 88.06 87 SER A O 1
ATOM 685 N N . LEU A 1 88 ? 11.671 -8.079 -1.648 1.00 90.69 88 LEU A N 1
ATOM 686 C CA . LEU A 1 88 ? 10.709 -7.044 -2.002 1.00 90.69 88 LEU A CA 1
ATOM 687 C C . LEU A 1 88 ? 9.748 -7.579 -3.062 1.00 90.69 88 LEU A C 1
ATOM 689 O O . LEU A 1 88 ? 10.131 -8.387 -3.910 1.00 90.69 88 LEU A O 1
ATOM 693 N N . ARG A 1 89 ? 8.510 -7.086 -3.059 1.00 94.88 89 ARG A N 1
ATOM 694 C CA . ARG A 1 89 ? 7.535 -7.398 -4.108 1.00 94.88 89 ARG A CA 1
ATOM 695 C C . ARG A 1 89 ? 6.497 -6.305 -4.287 1.00 94.88 89 ARG A C 1
ATOM 697 O O . ARG A 1 89 ? 6.040 -5.690 -3.332 1.00 94.88 89 ARG A O 1
ATOM 704 N N . LEU A 1 90 ? 6.067 -6.121 -5.522 1.00 96.88 90 LEU A N 1
ATOM 705 C CA . LEU A 1 90 ? 4.916 -5.325 -5.902 1.00 96.88 90 LEU A CA 1
ATOM 706 C C . LEU A 1 90 ? 3.637 -6.151 -5.786 1.00 96.88 90 LEU A C 1
ATOM 708 O O . LEU A 1 90 ? 3.574 -7.304 -6.228 1.00 96.88 90 LEU A O 1
ATOM 712 N N . ILE A 1 91 ? 2.592 -5.533 -5.247 1.00 95.31 91 ILE A N 1
ATOM 713 C CA . ILE A 1 91 ? 1.233 -6.070 -5.268 1.00 95.31 91 ILE A CA 1
ATOM 714 C C . ILE A 1 91 ? 0.244 -5.034 -5.783 1.00 95.31 91 ILE A C 1
ATOM 716 O O . ILE A 1 91 ? 0.455 -3.834 -5.630 1.00 95.31 91 ILE A O 1
ATOM 720 N N . GLN A 1 92 ? -0.875 -5.510 -6.325 1.00 94.50 92 GLN A N 1
ATOM 721 C CA . GLN A 1 92 ? -2.053 -4.669 -6.505 1.00 94.50 92 GLN A CA 1
ATOM 722 C C . GLN A 1 92 ? -2.853 -4.614 -5.200 1.00 94.50 92 GLN A C 1
ATOM 724 O O . GLN A 1 92 ? -3.086 -5.646 -4.556 1.00 94.50 92 GLN A O 1
ATOM 729 N N . ALA A 1 93 ? -3.292 -3.417 -4.834 1.00 93.44 93 ALA A N 1
ATOM 730 C CA . ALA A 1 93 ? -4.158 -3.160 -3.694 1.00 93.44 93 ALA A CA 1
ATOM 731 C C . ALA A 1 93 ? -5.291 -2.213 -4.105 1.00 93.44 93 ALA A C 1
ATOM 733 O O . ALA A 1 93 ? -5.069 -1.243 -4.825 1.00 93.44 93 ALA A O 1
ATOM 734 N N . ASP A 1 94 ? -6.501 -2.510 -3.647 1.00 91.69 94 ASP A N 1
ATOM 735 C CA . ASP A 1 94 ? -7.660 -1.635 -3.816 1.00 91.69 94 ASP A CA 1
ATOM 736 C C . ASP A 1 94 ? -7.783 -0.741 -2.570 1.00 91.69 94 ASP A C 1
ATOM 738 O O . ASP A 1 94 ? -7.4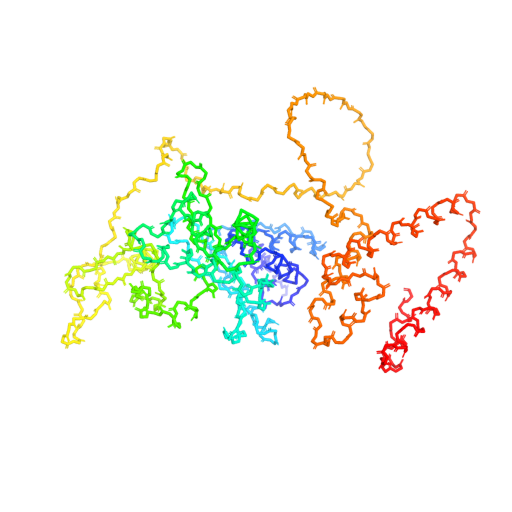63 -1.209 -1.473 1.00 91.69 94 ASP A O 1
ATOM 742 N N . ASP A 1 95 ? -8.241 0.509 -2.710 1.00 89.62 95 ASP A N 1
ATOM 743 C CA . ASP A 1 95 ? -8.624 1.306 -1.532 1.00 89.62 95 ASP A CA 1
ATOM 744 C C . ASP A 1 95 ? -9.935 0.742 -0.951 1.00 89.62 95 ASP A C 1
ATOM 746 O O . ASP A 1 95 ? -10.872 0.409 -1.675 1.00 89.62 95 ASP A O 1
ATOM 750 N N . GLU A 1 96 ? -10.018 0.596 0.371 1.00 90.38 96 GLU A N 1
ATOM 751 C CA . GLU A 1 96 ? -11.280 0.224 1.022 1.00 90.38 96 GLU A CA 1
ATOM 752 C C . GLU A 1 96 ? -12.263 1.410 1.059 1.00 90.38 96 GLU A C 1
ATOM 754 O O . GLU A 1 96 ? -13.480 1.203 1.126 1.00 90.38 96 GLU A O 1
ATOM 759 N N . TYR A 1 97 ? -11.740 2.639 0.958 1.00 87.56 97 TYR A N 1
ATOM 760 C CA . TYR A 1 97 ? -12.479 3.899 1.009 1.00 87.56 97 TYR A CA 1
ATOM 761 C C . TYR A 1 97 ? -13.057 4.337 -0.340 1.00 87.56 97 TYR A C 1
ATOM 763 O O . TYR A 1 97 ? -14.014 5.109 -0.383 1.00 87.56 97 TYR A O 1
ATOM 771 N N . ASP A 1 98 ? -12.531 3.865 -1.465 1.00 84.31 98 ASP A N 1
ATOM 772 C CA . ASP A 1 98 ? -13.077 4.200 -2.778 1.00 84.31 98 ASP A CA 1
ATOM 773 C C . ASP A 1 98 ? -13.056 2.996 -3.723 1.00 84.31 98 ASP A C 1
ATOM 775 O O . ASP A 1 98 ? -12.264 2.078 -3.573 1.00 84.31 98 ASP A O 1
ATOM 779 N N . ASP A 1 99 ? -13.979 2.965 -4.686 1.00 83.19 99 ASP A N 1
ATOM 780 C CA . ASP A 1 99 ? -14.069 1.848 -5.638 1.00 83.19 99 ASP A CA 1
ATOM 781 C C . ASP A 1 99 ? -13.376 2.150 -6.979 1.00 83.19 99 ASP A C 1
ATOM 783 O O . ASP A 1 99 ? -13.445 1.341 -7.914 1.00 83.19 99 ASP A O 1
ATOM 787 N N . GLN A 1 100 ? -12.799 3.348 -7.118 1.00 78.94 100 GLN A N 1
ATOM 788 C CA . GLN A 1 100 ? -12.321 3.885 -8.394 1.00 78.94 100 GLN A CA 1
ATOM 789 C C . GLN A 1 100 ? -10.815 3.718 -8.562 1.00 78.94 100 GLN A C 1
ATOM 791 O O . GLN A 1 100 ? -10.344 3.578 -9.693 1.00 78.94 100 GLN A O 1
ATOM 796 N N . ASN A 1 101 ? -10.076 3.721 -7.459 1.00 84.06 101 ASN A N 1
ATOM 797 C CA . ASN A 1 101 ? -8.633 3.734 -7.453 1.00 84.06 101 ASN A CA 1
ATOM 798 C C . ASN A 1 101 ? -8.086 2.361 -7.077 1.00 84.06 101 ASN A C 1
ATOM 800 O O . ASN A 1 101 ? -8.397 1.780 -6.038 1.00 84.06 101 ASN A O 1
ATOM 804 N N . ASN A 1 102 ? -7.204 1.868 -7.941 1.00 89.06 102 ASN A N 1
ATOM 805 C CA . ASN A 1 102 ? -6.363 0.721 -7.654 1.00 89.06 102 ASN A CA 1
ATOM 806 C C . ASN A 1 102 ? -4.918 1.210 -7.590 1.00 89.06 102 ASN A C 1
ATOM 808 O O . ASN A 1 102 ? -4.513 2.103 -8.343 1.00 89.06 102 ASN A O 1
ATOM 812 N N . TYR A 1 103 ? -4.138 0.600 -6.715 1.00 95.25 103 TYR A N 1
ATOM 813 C CA . TYR A 1 103 ? -2.781 1.009 -6.406 1.00 95.25 103 TYR A CA 1
ATOM 814 C C . TYR A 1 103 ? -1.812 -0.152 -6.587 1.00 95.25 103 TYR A C 1
ATOM 816 O O . TYR A 1 103 ? -2.170 -1.318 -6.414 1.00 95.25 103 TYR A O 1
ATOM 824 N N . ILE A 1 104 ? -0.569 0.184 -6.908 1.00 97.38 104 ILE A N 1
ATOM 825 C CA . ILE A 1 104 ? 0.579 -0.710 -6.825 1.00 97.38 104 ILE A CA 1
ATOM 826 C C . ILE A 1 104 ? 1.327 -0.349 -5.550 1.00 97.38 104 ILE A C 1
ATOM 828 O O . ILE A 1 104 ? 1.666 0.816 -5.350 1.00 97.38 104 ILE A O 1
ATOM 832 N N . VAL A 1 105 ? 1.562 -1.332 -4.687 1.00 96.19 105 VAL A N 1
ATOM 833 C CA . VAL A 1 105 ? 2.251 -1.154 -3.402 1.00 96.19 105 VAL A CA 1
ATOM 834 C C . VAL A 1 105 ? 3.507 -2.009 -3.387 1.00 96.19 105 VAL A C 1
ATOM 836 O O . VAL A 1 105 ? 3.454 -3.183 -3.760 1.00 96.19 105 VAL A O 1
ATOM 839 N N . LEU A 1 106 ? 4.621 -1.427 -2.948 1.00 93.69 106 LEU A N 1
ATOM 840 C CA . LEU A 1 106 ? 5.864 -2.139 -2.686 1.00 93.69 106 LEU A CA 1
ATOM 841 C C . LEU A 1 106 ? 5.838 -2.691 -1.259 1.00 93.69 106 LEU A C 1
ATOM 843 O O . LEU A 1 106 ? 5.743 -1.941 -0.296 1.00 93.69 106 LEU A O 1
ATOM 847 N N . LEU A 1 107 ? 5.941 -4.007 -1.129 1.00 90.44 107 LEU A N 1
ATOM 848 C CA . LEU A 1 107 ? 6.011 -4.707 0.146 1.00 90.44 107 LEU A CA 1
ATOM 849 C C . LEU A 1 107 ? 7.410 -5.260 0.386 1.00 90.44 107 LEU A C 1
ATOM 851 O O . LEU A 1 107 ? 8.100 -5.660 -0.552 1.00 90.44 107 LEU A O 1
ATOM 855 N N . SER A 1 108 ? 7.769 -5.349 1.664 1.00 85.19 108 SER A N 1
ATOM 856 C CA . SER A 1 108 ? 8.910 -6.123 2.143 1.00 85.19 108 SER A CA 1
ATOM 857 C C . SER A 1 108 ? 8.425 -7.447 2.723 1.00 85.19 108 SER A C 1
ATOM 859 O O . SER A 1 108 ? 7.569 -7.469 3.604 1.00 85.19 108 SER A O 1
ATOM 861 N N . ASP A 1 109 ? 8.989 -8.550 2.238 1.00 79.62 109 ASP A N 1
ATOM 862 C CA . ASP A 1 109 ? 8.742 -9.904 2.739 1.00 79.62 109 ASP A CA 1
ATOM 863 C C . ASP A 1 109 ? 9.658 -10.262 3.927 1.00 79.62 109 ASP A C 1
ATOM 865 O O . ASP A 1 109 ? 9.616 -11.383 4.443 1.00 79.62 109 ASP A O 1
ATOM 869 N N . ARG A 1 110 ? 10.495 -9.322 4.398 1.00 72.69 110 ARG A N 1
ATOM 870 C CA . ARG A 1 110 ? 11.290 -9.518 5.619 1.00 72.69 110 ARG A CA 1
ATOM 871 C C . ARG A 1 110 ? 10.366 -9.667 6.839 1.00 72.69 110 ARG A C 1
ATOM 873 O O . ARG A 1 110 ? 9.306 -9.052 6.926 1.00 72.69 110 ARG A O 1
ATOM 880 N N . ARG A 1 111 ? 10.759 -10.547 7.769 1.00 58.88 111 ARG A N 1
ATOM 881 C CA . ARG A 1 111 ? 9.924 -10.993 8.900 1.00 58.88 111 ARG A CA 1
ATOM 882 C C . ARG A 1 111 ? 9.521 -9.856 9.860 1.00 58.88 111 ARG A C 1
ATOM 884 O O . ARG A 1 111 ? 10.221 -8.856 9.953 1.00 58.88 111 ARG A O 1
ATOM 891 N N . PRO A 1 112 ? 8.425 -10.037 10.628 1.00 53.34 112 PRO A N 1
ATOM 892 C CA . PRO A 1 112 ? 7.679 -8.945 11.254 1.00 53.34 112 PRO A CA 1
ATOM 893 C C . PRO A 1 112 ? 8.234 -8.420 12.575 1.00 53.34 112 PRO A C 1
ATOM 895 O O . PRO A 1 112 ? 7.587 -7.537 13.133 1.00 53.34 112 PRO A O 1
ATOM 898 N N . SER A 1 113 ? 9.325 -8.976 13.124 1.00 52.81 113 SER A N 1
ATOM 899 C CA . SER A 1 113 ? 9.630 -8.775 14.550 1.00 52.81 113 SER A CA 1
ATOM 900 C C . SER A 1 113 ? 9.749 -7.304 14.918 1.00 52.81 113 SER A C 1
ATOM 902 O O . SER A 1 113 ? 9.326 -6.954 16.009 1.00 52.81 113 SER A O 1
ATOM 904 N N . ASP A 1 114 ? 10.167 -6.447 13.981 1.00 59.59 114 ASP A N 1
ATOM 905 C CA . ASP A 1 114 ? 10.150 -5.001 14.165 1.00 59.59 114 ASP A CA 1
ATOM 906 C C . ASP A 1 114 ? 9.930 -4.229 12.857 1.00 59.59 114 ASP A C 1
ATOM 908 O O . ASP A 1 114 ? 10.586 -3.222 12.609 1.00 59.59 114 ASP A O 1
ATOM 912 N N . PHE A 1 115 ? 8.986 -4.660 12.011 1.00 65.62 115 PHE A N 1
ATOM 913 C CA . PHE A 1 115 ? 8.705 -3.976 10.736 1.00 65.62 115 PHE A CA 1
ATOM 914 C C . PHE A 1 115 ? 8.526 -2.459 10.908 1.00 65.62 115 PHE A C 1
ATOM 916 O O . PHE A 1 115 ? 9.054 -1.680 10.123 1.00 65.62 115 PHE A O 1
ATOM 923 N N . LEU A 1 116 ? 7.856 -2.031 11.985 1.00 67.00 116 LEU A N 1
ATOM 924 C CA . LEU A 1 116 ? 7.661 -0.611 12.270 1.00 67.00 116 LEU A CA 1
ATOM 925 C C . LEU A 1 116 ? 8.965 0.133 12.611 1.00 67.00 116 LEU A C 1
ATOM 927 O O . LEU A 1 116 ? 9.125 1.306 12.285 1.00 67.00 116 LEU A O 1
ATOM 931 N N . ARG A 1 117 ? 9.911 -0.538 13.266 1.00 66.94 117 ARG A N 1
ATOM 932 C CA . ARG A 1 117 ? 11.216 0.042 13.591 1.00 66.94 117 ARG A CA 1
ATOM 933 C C . ARG A 1 117 ? 12.127 0.033 12.369 1.00 66.94 117 ARG A C 1
ATOM 935 O O . ARG A 1 117 ? 12.749 1.041 12.064 1.00 66.94 117 ARG A O 1
ATOM 942 N N . ASP A 1 118 ? 12.170 -1.087 11.660 1.00 64.50 118 ASP A N 1
ATOM 943 C CA . ASP A 1 118 ? 13.138 -1.334 10.596 1.00 64.50 118 ASP A CA 1
ATOM 944 C C . ASP A 1 118 ? 12.748 -0.623 9.290 1.00 64.50 118 ASP A C 1
ATOM 946 O O . ASP A 1 118 ? 13.626 -0.189 8.548 1.00 64.50 118 ASP A O 1
ATOM 950 N N . ALA A 1 119 ? 11.448 -0.455 9.013 1.00 60.47 119 ALA A N 1
ATOM 951 C CA . ALA A 1 119 ? 10.977 0.244 7.817 1.00 60.47 119 ALA A CA 1
ATOM 952 C C . ALA A 1 119 ? 10.766 1.755 8.029 1.00 60.47 119 ALA A C 1
ATOM 954 O O . ALA A 1 119 ? 10.888 2.514 7.070 1.00 60.47 119 ALA A O 1
ATOM 955 N N . PHE A 1 120 ? 10.497 2.214 9.261 1.00 65.88 120 PHE A N 1
ATOM 956 C CA . PHE A 1 120 ? 10.193 3.633 9.530 1.00 65.88 120 PHE A CA 1
ATOM 957 C C . PHE A 1 120 ? 11.195 4.325 10.451 1.00 65.88 120 PHE A C 1
ATOM 959 O O . PHE A 1 120 ? 11.096 5.536 10.636 1.00 65.88 120 PHE A O 1
ATOM 966 N N . GLY A 1 121 ? 12.157 3.613 11.041 1.00 72.44 121 GLY A N 1
ATOM 967 C CA . GLY A 1 121 ? 13.085 4.198 12.012 1.00 72.44 121 GLY A CA 1
ATOM 968 C C . GLY A 1 121 ? 12.365 4.823 13.209 1.00 72.44 121 GLY A C 1
ATOM 969 O O . GLY A 1 121 ? 12.834 5.826 13.740 1.00 72.44 121 GLY A O 1
ATOM 970 N N . LEU A 1 122 ? 11.188 4.299 13.571 1.00 79.94 122 LEU A N 1
ATOM 971 C CA . LEU A 1 122 ? 10.407 4.804 14.696 1.00 79.94 122 LEU A CA 1
ATOM 972 C C . LEU A 1 122 ? 11.019 4.341 16.015 1.00 79.94 122 LEU A C 1
ATOM 974 O O . LEU A 1 122 ? 11.416 3.185 16.181 1.00 79.94 122 LEU A O 1
ATOM 978 N N . THR A 1 123 ? 11.041 5.247 16.979 1.00 84.62 123 THR A N 1
ATOM 979 C CA . THR A 1 123 ? 11.354 4.954 18.372 1.00 84.62 123 THR A CA 1
ATOM 980 C C . THR A 1 123 ? 10.261 4.092 19.003 1.00 84.62 123 THR A C 1
ATOM 982 O O . THR A 1 123 ? 9.111 4.070 18.563 1.00 84.62 123 THR A O 1
ATOM 985 N N . GLN A 1 124 ? 10.583 3.411 20.105 1.00 83.88 124 GLN A N 1
ATOM 986 C CA . GLN A 1 124 ? 9.604 2.584 20.818 1.00 83.88 124 GLN A CA 1
ATOM 987 C C . GLN A 1 124 ? 8.362 3.377 21.267 1.00 83.88 124 GLN A C 1
ATOM 989 O O . GLN A 1 124 ? 7.251 2.841 21.275 1.00 83.88 124 GLN A O 1
ATOM 994 N N . THR A 1 125 ? 8.533 4.651 21.634 1.00 84.62 125 THR A N 1
ATOM 995 C CA . THR A 1 125 ? 7.417 5.503 22.059 1.00 84.62 125 THR A CA 1
ATOM 996 C C . THR A 1 125 ? 6.526 5.874 20.872 1.00 84.62 125 THR A C 1
ATOM 998 O O . THR A 1 125 ? 5.307 5.774 20.984 1.00 84.62 125 THR A O 1
ATOM 1001 N N . GLU A 1 126 ? 7.111 6.202 19.715 1.00 87.00 126 GLU A N 1
ATOM 1002 C CA . GLU A 1 126 ? 6.355 6.453 18.478 1.00 87.00 126 GLU A CA 1
ATOM 1003 C C . GLU A 1 126 ? 5.621 5.196 17.995 1.00 87.00 126 GLU A C 1
ATOM 1005 O O . GLU A 1 126 ? 4.455 5.279 17.623 1.00 87.00 126 GLU A O 1
ATOM 1010 N N . ILE A 1 127 ? 6.252 4.017 18.071 1.00 86.94 127 ILE A N 1
ATOM 1011 C CA . ILE A 1 127 ? 5.599 2.731 17.769 1.00 86.94 127 ILE A CA 1
ATOM 1012 C C . ILE A 1 127 ? 4.392 2.508 18.686 1.00 86.94 127 ILE A C 1
ATOM 1014 O O . ILE A 1 127 ? 3.352 2.027 18.238 1.00 86.94 127 ILE A O 1
ATOM 1018 N N . THR A 1 128 ? 4.514 2.864 19.966 1.00 87.38 128 THR A N 1
ATOM 1019 C CA . THR A 1 128 ? 3.418 2.731 20.935 1.00 87.38 128 THR A CA 1
ATOM 1020 C C . THR A 1 128 ? 2.266 3.679 20.604 1.00 87.38 128 THR A C 1
ATOM 1022 O O . THR A 1 128 ? 1.117 3.244 20.578 1.00 87.38 128 THR A O 1
ATOM 1025 N N . LEU A 1 129 ? 2.555 4.946 20.295 1.00 89.94 129 LEU A N 1
ATOM 1026 C CA . LEU A 1 129 ? 1.537 5.914 19.879 1.00 89.94 129 LEU A CA 1
ATOM 1027 C C . LEU A 1 129 ? 0.851 5.476 18.577 1.00 89.94 129 LEU A C 1
ATOM 1029 O O . LEU A 1 129 ? -0.376 5.447 18.502 1.00 89.94 129 LEU A O 1
ATOM 1033 N N . PHE A 1 130 ? 1.632 5.032 17.592 1.00 90.31 130 PHE A N 1
ATOM 1034 C CA . PHE A 1 130 ? 1.109 4.490 16.343 1.00 90.31 130 PHE A CA 1
ATOM 1035 C C . PHE A 1 130 ? 0.213 3.265 16.586 1.00 90.31 130 PHE A C 1
ATOM 1037 O O . PHE A 1 130 ? -0.876 3.187 16.024 1.00 90.31 130 PHE A O 1
ATOM 1044 N N . HIS A 1 131 ? 0.605 2.340 17.473 1.00 89.69 131 HIS A N 1
ATOM 1045 C CA . HIS A 1 131 ? -0.237 1.200 17.860 1.00 89.69 131 HIS A CA 1
ATOM 1046 C C . HIS A 1 131 ? -1.589 1.643 18.423 1.00 89.69 131 HIS A C 1
ATOM 1048 O O . HIS A 1 131 ? -2.608 1.053 18.066 1.00 89.69 131 HIS A O 1
ATOM 1054 N N . LEU A 1 132 ? -1.615 2.675 19.272 1.00 90.94 132 LEU A N 1
ATOM 1055 C CA . LEU A 1 132 ? -2.867 3.197 19.816 1.00 90.94 132 LEU A CA 1
ATOM 1056 C C . LEU A 1 132 ? -3.756 3.776 18.715 1.00 90.94 132 LEU A C 1
ATOM 1058 O O . LEU A 1 132 ? -4.933 3.431 18.664 1.00 90.94 132 LEU A O 1
ATOM 1062 N N . TRP A 1 133 ? -3.204 4.569 17.792 1.00 93.31 133 TRP A N 1
ATOM 1063 C CA . TRP A 1 133 ? -3.970 5.082 16.651 1.00 93.31 133 TRP A CA 1
ATOM 1064 C C . TRP A 1 133 ? -4.566 3.957 15.810 1.00 93.31 133 TRP A C 1
ATOM 1066 O O . TRP A 1 133 ? -5.760 3.974 15.524 1.00 93.31 133 TRP A O 1
ATOM 1076 N N . ILE A 1 134 ? -3.763 2.946 15.465 1.00 92.44 134 ILE A N 1
ATOM 1077 C CA . ILE A 1 134 ? -4.233 1.782 14.708 1.00 92.44 134 ILE A CA 1
ATOM 1078 C C . ILE A 1 134 ? -5.317 1.027 15.477 1.00 92.44 134 ILE A C 1
ATOM 1080 O O . ILE A 1 134 ? -6.335 0.667 14.894 1.00 92.44 134 ILE A O 1
ATOM 1084 N N . SER A 1 135 ? -5.141 0.827 16.783 1.00 91.12 135 SER A N 1
ATOM 1085 C CA . SER A 1 135 ? -6.137 0.167 17.626 1.00 91.12 135 SER A CA 1
ATOM 1086 C C . SER A 1 135 ? -7.473 0.903 17.605 1.00 91.12 135 SER A C 1
ATOM 1088 O O . SER A 1 135 ? -8.518 0.266 17.463 1.00 91.12 135 SER A O 1
ATOM 1090 N N . THR A 1 136 ? -7.450 2.231 17.721 1.00 92.50 136 THR A N 1
ATOM 1091 C CA . THR A 1 136 ? -8.660 3.058 17.701 1.00 92.50 136 THR A CA 1
ATOM 1092 C C . THR A 1 136 ? -9.304 3.052 16.312 1.00 92.50 136 THR A C 1
ATOM 1094 O O . THR A 1 136 ? -10.505 2.812 16.211 1.00 92.50 136 THR A O 1
ATOM 1097 N N . ILE A 1 137 ? -8.515 3.182 15.237 1.00 93.81 137 ILE A N 1
ATOM 1098 C CA . ILE A 1 137 ? -8.989 3.075 13.844 1.00 93.81 137 ILE A CA 1
ATOM 1099 C C . ILE A 1 137 ? -9.686 1.730 13.613 1.00 93.81 137 ILE A C 1
ATOM 1101 O O . ILE A 1 137 ? -10.828 1.699 13.160 1.00 93.81 137 ILE A O 1
ATOM 1105 N N . CYS A 1 138 ? -9.036 0.618 13.963 1.00 91.62 138 CYS A N 1
ATOM 1106 C CA . CYS A 1 138 ? -9.565 -0.731 13.760 1.00 91.62 138 CYS A CA 1
ATOM 1107 C C . CYS A 1 138 ? -10.797 -1.048 14.623 1.00 91.62 138 CYS A C 1
ATOM 1109 O O . CYS A 1 138 ? -11.602 -1.901 14.247 1.00 91.62 138 CYS A O 1
ATOM 1111 N N . SER A 1 139 ? -10.934 -0.385 15.774 1.00 88.88 139 SER A N 1
ATOM 1112 C CA . SER A 1 139 ? -12.086 -0.549 16.671 1.00 88.88 139 SER A CA 1
ATOM 1113 C C . SER A 1 139 ? -13.261 0.359 16.300 1.00 88.88 139 SER A C 1
ATOM 1115 O O . SER A 1 139 ? -14.383 0.098 16.733 1.00 88.88 139 SER A O 1
ATOM 1117 N N . SER A 1 140 ? -13.021 1.409 15.511 1.00 90.94 140 SER A N 1
ATOM 1118 C CA . SER A 1 140 ? -14.066 2.309 15.025 1.00 90.94 140 SER A CA 1
ATOM 1119 C C . SER A 1 140 ? -14.962 1.620 13.988 1.00 90.94 140 SER A C 1
ATOM 1121 O O . SER A 1 140 ? -14.526 0.755 13.228 1.00 90.94 140 SER A O 1
ATOM 1123 N N . GLU A 1 141 ? -16.228 2.026 13.918 1.00 83.88 141 GLU A N 1
ATOM 1124 C CA . GLU A 1 141 ? -17.178 1.478 12.941 1.00 83.88 141 GLU A CA 1
ATOM 1125 C C . GLU A 1 141 ? -16.839 1.893 11.498 1.00 83.88 141 GLU A C 1
ATOM 1127 O O . GLU A 1 141 ? -16.990 1.108 10.556 1.00 83.88 141 GLU A O 1
ATOM 1132 N N . ASN A 1 142 ? -16.323 3.115 11.338 1.00 87.50 142 ASN A N 1
ATOM 1133 C CA . ASN A 1 142 ? -16.024 3.712 10.038 1.00 87.50 142 ASN A CA 1
ATOM 1134 C C . ASN A 1 142 ? -14.586 3.466 9.557 1.00 87.50 142 ASN A C 1
ATOM 1136 O O . ASN A 1 142 ? -14.275 3.788 8.415 1.00 87.50 142 ASN A O 1
ATOM 1140 N N . GLY A 1 143 ? -13.721 2.883 10.390 1.00 91.44 143 GLY A N 1
ATOM 1141 C CA . GLY A 1 143 ? -12.295 2.742 10.089 1.00 91.44 143 GLY A CA 1
ATOM 1142 C C . GLY A 1 143 ? -11.534 4.074 10.141 1.00 91.44 143 GLY A C 1
ATOM 1143 O O . GLY A 1 143 ? -10.560 4.244 9.409 1.00 91.44 143 GLY A O 1
ATOM 1144 N N . GLU A 1 144 ? -11.979 5.018 10.975 1.00 93.81 144 GLU A N 1
ATOM 1145 C CA . GLU A 1 144 ? -11.422 6.368 11.099 1.00 93.81 144 GLU A CA 1
ATOM 1146 C C . GLU A 1 144 ? -11.400 6.839 12.559 1.00 93.81 144 GLU A C 1
ATOM 1148 O O . GLU A 1 144 ? -12.183 6.375 13.388 1.00 93.81 144 GLU A O 1
ATOM 1153 N N . ILE A 1 145 ? -10.526 7.798 12.861 1.00 94.31 145 ILE A N 1
ATOM 1154 C CA . ILE A 1 145 ? -10.463 8.508 14.149 1.00 94.31 145 ILE A CA 1
ATOM 1155 C C . ILE A 1 145 ? -10.387 10.011 13.914 1.00 94.31 145 ILE A C 1
ATOM 1157 O O . ILE A 1 145 ? -9.886 10.443 12.876 1.00 94.31 145 ILE A O 1
ATOM 1161 N N . LEU A 1 146 ? -10.839 10.832 14.860 1.00 94.25 146 LEU A N 1
ATOM 1162 C CA . LEU A 1 146 ? -10.703 12.285 14.725 1.00 94.25 146 LEU A CA 1
ATOM 1163 C C . LEU A 1 146 ? -9.257 12.716 14.998 1.00 94.25 146 LEU A C 1
ATOM 1165 O O . LEU A 1 146 ? -8.580 12.172 15.871 1.00 94.25 146 LEU A O 1
ATOM 1169 N N . LYS A 1 147 ? -8.775 13.746 14.291 1.00 93.06 147 LYS A N 1
ATOM 1170 C CA . LYS A 1 147 ? -7.413 14.275 14.462 1.00 93.06 147 LYS A CA 1
ATOM 1171 C C . LYS A 1 147 ? -7.139 14.663 15.911 1.00 93.06 147 LYS A C 1
ATOM 1173 O O . LYS A 1 147 ? -6.101 14.307 16.456 1.00 93.06 147 LYS A O 1
ATOM 1178 N N . HIS A 1 148 ? -8.073 15.361 16.550 1.00 90.69 148 HIS A N 1
ATOM 1179 C CA . HIS A 1 148 ? -7.892 15.791 17.935 1.00 90.69 148 HIS A CA 1
ATOM 1180 C C . HIS A 1 148 ? -7.858 14.609 18.923 1.00 90.69 148 HIS A C 1
ATOM 1182 O O . HIS A 1 148 ? -7.129 14.677 19.908 1.00 90.69 148 HIS A O 1
ATOM 1188 N N . GLU A 1 149 ? -8.584 13.516 18.652 1.00 91.75 149 GLU A N 1
ATOM 1189 C CA . GLU A 1 149 ? -8.524 12.280 19.448 1.00 91.75 149 GLU A CA 1
ATOM 1190 C C . GLU A 1 149 ? -7.179 11.567 19.271 1.00 91.75 149 GLU A C 1
ATOM 1192 O O . GLU A 1 149 ? -6.585 11.078 20.235 1.00 91.75 149 GLU A O 1
ATOM 1197 N N . ALA A 1 150 ? -6.654 11.544 18.044 1.00 91.44 150 ALA A N 1
ATOM 1198 C CA . ALA A 1 150 ? -5.330 11.000 17.770 1.00 91.44 150 ALA A CA 1
ATOM 1199 C C . ALA A 1 150 ? -4.241 11.770 18.538 1.00 91.44 150 ALA A C 1
ATOM 1201 O O . ALA A 1 150 ? -3.388 11.153 19.178 1.00 91.44 150 ALA A O 1
ATOM 1202 N N . LEU A 1 151 ? -4.297 13.104 18.535 1.00 89.19 151 LEU A N 1
ATOM 1203 C CA . LEU A 1 151 ? -3.327 13.944 19.245 1.00 89.19 151 LEU A CA 1
ATOM 1204 C C . LEU A 1 151 ? -3.470 13.828 20.773 1.00 89.19 151 LEU A C 1
ATOM 1206 O O . LEU A 1 151 ? -2.472 13.675 21.473 1.00 89.19 151 LEU A O 1
ATOM 1210 N N . SER A 1 152 ? -4.696 13.794 21.307 1.00 86.62 152 SER A N 1
ATOM 1211 C CA . SER A 1 152 ? -4.919 13.643 22.755 1.00 86.62 152 SER A CA 1
ATOM 1212 C C . SER A 1 152 ? -4.474 12.277 23.296 1.00 86.62 152 SER A C 1
ATOM 1214 O O . SER A 1 152 ? -4.066 12.161 24.453 1.00 86.62 152 SER A O 1
ATOM 1216 N N . THR A 1 153 ? -4.474 11.242 22.449 1.00 83.00 153 THR A N 1
ATOM 1217 C CA . THR A 1 153 ? -3.946 9.909 22.783 1.00 83.00 153 THR A CA 1
ATOM 1218 C C . THR A 1 153 ? -2.463 9.966 23.168 1.00 83.00 153 THR A C 1
ATOM 1220 O O . THR A 1 153 ? -2.033 9.248 24.074 1.00 83.00 153 THR A O 1
ATOM 1223 N N . ALA A 1 154 ? -1.687 10.853 22.538 1.00 72.88 154 ALA A N 1
ATOM 1224 C CA . ALA A 1 154 ? -0.287 11.068 22.887 1.00 72.88 154 ALA A CA 1
ATOM 1225 C C . ALA A 1 154 ? -0.146 11.688 24.278 1.00 72.88 154 ALA A C 1
ATOM 1227 O O . ALA A 1 154 ? 0.641 11.194 25.084 1.00 72.88 154 ALA A O 1
ATOM 1228 N N . SER A 1 155 ? -0.972 12.684 24.610 1.00 66.56 155 SER A N 1
ATOM 1229 C CA . SER A 1 155 ? -0.951 13.350 25.919 1.00 66.56 155 SER A CA 1
ATOM 1230 C C . SER A 1 155 ? -1.113 12.373 27.093 1.00 66.56 155 SER A C 1
ATOM 1232 O O . SER A 1 155 ? -0.501 12.567 28.140 1.00 66.56 155 SER A O 1
ATOM 1234 N N . ASN A 1 156 ? -1.850 11.274 26.901 1.00 65.12 156 ASN A N 1
ATOM 1235 C CA . ASN A 1 156 ? -2.017 10.220 27.908 1.00 65.12 156 ASN A CA 1
ATOM 1236 C C . ASN A 1 156 ? -0.793 9.291 28.048 1.00 65.12 156 ASN A C 1
ATOM 1238 O O . ASN A 1 156 ? -0.559 8.737 29.123 1.00 65.12 156 ASN A O 1
ATOM 1242 N N . LEU A 1 157 ? 0.011 9.117 26.991 1.00 66.06 157 LEU A N 1
ATOM 1243 C CA . LEU A 1 157 ? 1.273 8.361 27.033 1.00 66.06 157 LEU A CA 1
ATOM 1244 C C . LEU A 1 157 ? 2.409 9.152 27.704 1.00 66.06 157 LEU A C 1
ATOM 1246 O O . LEU A 1 157 ? 3.322 8.554 28.279 1.00 66.06 157 LEU A O 1
ATOM 1250 N N . LEU A 1 158 ? 2.336 10.487 27.662 1.00 56.56 158 LEU A N 1
ATOM 1251 C CA . LEU A 1 158 ? 3.358 11.423 28.150 1.00 56.56 158 LEU A CA 1
ATOM 1252 C C . LEU A 1 158 ? 3.505 11.495 29.680 1.00 56.56 158 LEU A C 1
ATOM 1254 O O . LEU A 1 158 ? 4.382 12.204 30.166 1.00 56.56 158 LEU A O 1
ATOM 1258 N N . VAL A 1 159 ? 2.740 10.714 30.452 1.00 54.59 159 VAL A N 1
ATOM 1259 C CA . VAL A 1 159 ? 2.944 10.560 31.910 1.00 54.59 159 VAL A CA 1
ATOM 1260 C C . VAL A 1 159 ? 4.300 9.888 32.232 1.00 54.59 159 VAL A C 1
ATOM 1262 O O . VAL A 1 159 ? 4.746 9.907 33.374 1.00 54.59 159 VAL A O 1
ATOM 1265 N N . LYS A 1 160 ? 4.997 9.318 31.233 1.00 54.22 160 LYS A N 1
ATOM 1266 C CA . LYS A 1 160 ? 6.329 8.697 31.364 1.00 54.22 160 LYS A CA 1
ATOM 1267 C C . LYS A 1 160 ? 7.407 9.441 30.555 1.00 54.22 160 LYS A C 1
ATOM 1269 O O . LYS A 1 160 ? 7.827 8.919 29.530 1.00 54.22 160 LYS A O 1
ATOM 1274 N N . ASP A 1 161 ? 7.831 10.632 30.990 1.00 53.59 161 ASP A N 1
ATOM 1275 C CA . ASP A 1 161 ? 9.089 11.381 30.699 1.00 53.59 161 ASP A CA 1
ATOM 1276 C C . ASP A 1 161 ? 9.690 11.456 29.267 1.00 53.59 161 ASP A C 1
ATOM 1278 O O . ASP A 1 161 ? 10.710 12.115 29.058 1.00 53.59 161 ASP A O 1
ATOM 1282 N N . LYS A 1 162 ? 9.091 10.851 28.238 1.00 59.69 162 LYS A N 1
ATOM 1283 C CA . LYS A 1 162 ? 9.543 10.907 26.842 1.00 59.69 162 LYS A CA 1
ATOM 1284 C C . LYS A 1 162 ? 8.512 11.644 26.007 1.00 59.69 162 LYS A C 1
ATOM 1286 O O . LYS A 1 162 ? 7.494 11.068 25.637 1.00 59.69 162 LYS A O 1
ATOM 1291 N N . LYS A 1 163 ? 8.810 12.906 25.687 1.00 66.44 163 LYS A N 1
ATOM 1292 C CA . LYS A 1 163 ? 8.040 13.696 24.722 1.00 66.44 163 LYS A CA 1
ATOM 1293 C C . LYS A 1 163 ? 8.147 13.062 23.336 1.00 66.44 163 LYS A C 1
ATOM 1295 O O . LYS A 1 163 ? 9.241 12.965 22.789 1.00 66.44 163 LYS A O 1
ATOM 1300 N N . VAL A 1 164 ? 7.018 12.613 22.802 1.00 74.50 164 VAL A N 1
ATOM 1301 C CA . VAL A 1 164 ? 6.836 12.373 21.368 1.00 74.50 164 VAL A CA 1
ATOM 1302 C C . VAL A 1 164 ? 6.251 13.653 20.797 1.00 74.50 164 VAL A C 1
ATOM 1304 O O . VAL A 1 164 ? 5.424 14.269 21.456 1.00 74.50 164 VAL A O 1
ATOM 1307 N N . ASP A 1 165 ? 6.702 14.062 19.618 1.00 85.62 165 ASP A N 1
ATOM 1308 C CA . ASP A 1 165 ? 6.024 15.098 18.843 1.00 85.62 165 ASP A CA 1
ATOM 1309 C C . ASP A 1 165 ? 4.936 14.413 18.004 1.00 85.62 165 ASP A C 1
ATOM 1311 O O . ASP A 1 165 ? 5.204 13.829 16.950 1.00 85.62 165 ASP A O 1
ATOM 1315 N N . GLU A 1 166 ? 3.714 14.371 18.538 1.00 87.19 166 GLU A N 1
ATOM 1316 C CA . GLU A 1 166 ? 2.593 13.656 17.928 1.00 87.19 166 GLU A CA 1
ATOM 1317 C C . GLU A 1 166 ? 2.170 14.224 16.571 1.00 87.19 166 GLU A C 1
ATOM 1319 O O . GLU A 1 166 ? 1.807 13.454 15.679 1.00 87.19 166 GLU A O 1
ATOM 1324 N N . GLU A 1 167 ? 2.248 15.544 16.388 1.00 89.50 167 GLU A N 1
ATOM 1325 C CA . GLU A 1 167 ? 1.907 16.184 15.118 1.00 89.50 167 GLU A CA 1
ATOM 1326 C C . GLU A 1 167 ? 2.985 15.861 14.081 1.00 89.50 167 GLU A C 1
ATOM 1328 O O . GLU A 1 167 ? 2.650 15.490 12.955 1.00 89.50 167 GLU A O 1
ATOM 1333 N N . TYR A 1 168 ? 4.268 15.898 14.462 1.00 88.94 168 TYR A N 1
ATOM 1334 C CA . TYR A 1 168 ? 5.356 15.466 13.586 1.00 88.94 168 TYR A CA 1
ATOM 1335 C C . TYR A 1 168 ? 5.206 14.001 13.164 1.00 88.94 168 TYR A C 1
ATOM 1337 O O . TYR A 1 168 ? 5.297 13.693 11.973 1.00 88.94 168 TYR A O 1
ATOM 1345 N N . LEU A 1 169 ? 4.934 13.093 14.110 1.00 90.56 169 LEU A N 1
ATOM 1346 C CA . LEU A 1 169 ? 4.736 11.676 13.798 1.00 90.56 169 LEU A CA 1
ATOM 1347 C C . LEU A 1 169 ? 3.542 11.476 12.857 1.00 90.56 169 LEU A C 1
ATOM 1349 O O . LEU A 1 169 ? 3.645 10.739 11.875 1.00 90.56 169 LEU A O 1
ATOM 1353 N N . LEU A 1 170 ? 2.424 12.153 13.125 1.00 92.19 170 LEU A N 1
ATOM 1354 C CA . LEU A 1 170 ? 1.227 12.080 12.296 1.00 92.19 170 LEU A CA 1
ATOM 1355 C C . LEU A 1 170 ? 1.502 12.573 10.870 1.00 92.19 170 LEU A C 1
ATOM 1357 O O . LEU A 1 170 ? 1.202 11.860 9.910 1.00 92.19 170 LEU A O 1
ATOM 1361 N N . GLN A 1 171 ? 2.121 13.748 10.723 1.00 91.31 171 GLN A N 1
ATOM 1362 C CA . GLN A 1 171 ? 2.512 14.297 9.422 1.00 91.31 171 GLN A CA 1
ATOM 1363 C C . GLN A 1 171 ? 3.459 13.352 8.688 1.00 91.31 171 GLN A C 1
ATOM 1365 O O . GLN A 1 171 ? 3.274 13.074 7.506 1.00 91.31 171 GLN A O 1
ATOM 1370 N N . ARG A 1 172 ? 4.427 12.765 9.396 1.00 89.81 172 ARG A N 1
ATOM 1371 C CA . ARG A 1 172 ? 5.344 11.778 8.826 1.00 89.81 172 ARG A CA 1
ATOM 1372 C C . ARG A 1 172 ? 4.600 10.548 8.304 1.00 89.81 172 ARG A C 1
ATOM 1374 O O . ARG A 1 172 ? 4.885 10.103 7.191 1.00 89.81 172 ARG A O 1
ATOM 1381 N N . CYS A 1 173 ? 3.635 10.011 9.049 1.00 91.50 173 CYS A N 1
ATOM 1382 C CA . CYS A 1 173 ? 2.802 8.896 8.592 1.00 91.50 173 CYS A CA 1
ATOM 1383 C C . CYS A 1 173 ? 1.941 9.270 7.370 1.00 91.50 173 CYS A C 1
ATOM 1385 O O . CYS A 1 173 ? 1.783 8.453 6.459 1.00 91.50 173 CYS A O 1
ATOM 1387 N N . VAL A 1 174 ? 1.416 10.496 7.312 1.00 92.62 174 VAL A N 1
ATOM 1388 C CA . VAL A 1 174 ? 0.626 10.984 6.171 1.00 92.62 174 VAL A CA 1
ATOM 1389 C C . VAL A 1 174 ? 1.492 11.192 4.927 1.00 92.62 174 VAL A C 1
ATOM 1391 O O . VAL A 1 174 ? 1.151 10.692 3.854 1.00 92.62 174 VAL A O 1
ATOM 1394 N N . SER A 1 175 ? 2.653 11.837 5.053 1.00 89.81 175 SER A N 1
ATOM 1395 C CA . SER A 1 175 ? 3.592 12.047 3.942 1.00 89.81 175 SER A CA 1
ATOM 1396 C C . SER A 1 175 ? 4.081 10.728 3.347 1.00 89.81 175 SER A C 1
ATOM 1398 O O . SER A 1 175 ? 4.172 10.591 2.128 1.00 89.81 175 SER A O 1
ATOM 1400 N N . ASN A 1 176 ? 4.288 9.711 4.190 1.00 87.81 176 ASN A N 1
ATOM 1401 C CA . ASN A 1 176 ? 4.640 8.358 3.752 1.00 87.81 176 ASN A CA 1
ATOM 1402 C C . ASN A 1 176 ? 3.446 7.540 3.222 1.00 87.81 176 ASN A C 1
ATOM 1404 O O . ASN A 1 176 ? 3.624 6.382 2.840 1.00 87.81 176 ASN A O 1
ATOM 1408 N N . LYS A 1 177 ? 2.240 8.123 3.158 1.00 91.81 177 LYS A N 1
ATOM 1409 C CA . LYS A 1 177 ? 0.995 7.515 2.643 1.00 91.81 177 LYS A CA 1
ATOM 1410 C C . LYS A 1 177 ? 0.483 6.325 3.460 1.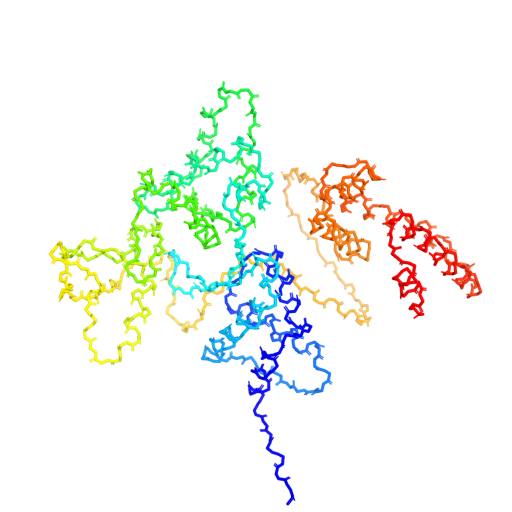00 91.81 177 LYS A C 1
ATOM 1412 O O . LYS A 1 177 ? -0.306 5.513 2.979 1.00 91.81 177 LYS A O 1
ATOM 1417 N N . TRP A 1 178 ? 0.938 6.217 4.702 1.00 91.88 178 TRP A N 1
ATOM 1418 C CA . TRP A 1 178 ? 0.508 5.200 5.658 1.00 91.88 178 TRP A CA 1
ATOM 1419 C C . TRP A 1 178 ? -0.843 5.533 6.265 1.00 91.88 178 TRP A C 1
ATOM 1421 O O . TRP A 1 178 ? -1.715 4.670 6.381 1.00 91.88 178 TRP A O 1
ATOM 1431 N N . LEU A 1 179 ? -1.001 6.805 6.611 1.00 94.19 179 LEU A N 1
ATOM 1432 C CA . LEU A 1 179 ? -2.255 7.397 7.028 1.00 94.19 179 LEU A CA 1
ATOM 1433 C C . LEU A 1 179 ? -2.741 8.355 5.945 1.00 94.19 179 LEU A C 1
ATOM 1435 O O . LEU A 1 179 ? -1.953 8.915 5.184 1.00 94.19 179 LEU A O 1
ATOM 1439 N N . VAL A 1 180 ? -4.051 8.534 5.885 1.00 93.81 180 VAL A N 1
ATOM 1440 C CA . VAL A 1 180 ? -4.707 9.555 5.073 1.00 93.81 180 VAL A CA 1
ATOM 1441 C C . VAL A 1 180 ? -5.474 10.450 6.029 1.00 93.81 180 VAL A C 1
ATOM 1443 O O . VAL A 1 180 ? -6.174 9.952 6.912 1.00 93.81 180 VAL A O 1
ATOM 1446 N N . MET A 1 181 ? -5.319 11.758 5.857 1.00 93.19 181 MET A N 1
ATOM 1447 C CA . MET A 1 181 ? -6.041 12.767 6.620 1.00 93.19 181 MET A CA 1
ATOM 1448 C C . MET A 1 181 ? -7.090 13.406 5.713 1.00 93.19 181 MET A C 1
ATOM 1450 O O . MET A 1 181 ? -6.741 13.972 4.677 1.00 93.19 181 MET A O 1
ATOM 1454 N N . ASP A 1 182 ? -8.363 13.324 6.094 1.00 90.19 182 ASP A N 1
ATOM 1455 C CA . ASP A 1 182 ? -9.392 14.160 5.486 1.00 90.19 182 ASP A CA 1
ATOM 1456 C C . ASP A 1 182 ? -9.415 15.508 6.206 1.00 90.19 182 ASP A C 1
ATOM 1458 O O . ASP A 1 182 ? -9.884 15.625 7.337 1.00 90.19 182 ASP A O 1
ATOM 1462 N N . ASN A 1 183 ? -8.922 16.546 5.534 1.00 83.25 183 ASN A N 1
ATOM 1463 C CA . ASN A 1 183 ? -8.894 17.899 6.083 1.00 83.25 183 ASN A CA 1
ATOM 1464 C C . ASN A 1 183 ? -10.298 18.478 6.314 1.00 83.25 183 ASN A C 1
ATOM 1466 O O . ASN A 1 183 ? -10.442 19.390 7.124 1.00 83.25 183 ASN A O 1
ATOM 1470 N N . LYS A 1 184 ? -11.329 17.982 5.612 1.00 83.88 184 LYS A N 1
ATOM 1471 C CA . LYS A 1 184 ? -12.705 18.473 5.776 1.00 83.88 184 LYS A CA 1
ATOM 1472 C C . LYS A 1 184 ? -13.372 17.856 6.996 1.00 83.88 184 LYS A C 1
ATOM 1474 O O . LYS A 1 184 ? -13.934 18.587 7.805 1.00 83.88 184 LYS A O 1
ATOM 1479 N N . GLY A 1 185 ? -13.303 16.532 7.128 1.00 79.88 185 GLY A N 1
ATOM 1480 C CA . GLY A 1 185 ? -13.804 15.812 8.299 1.00 79.88 185 GLY A CA 1
ATOM 1481 C C . GLY A 1 185 ? -12.896 15.912 9.526 1.00 79.88 185 GLY A C 1
ATOM 1482 O O . GLY A 1 185 ? -13.312 15.537 10.618 1.00 79.88 185 GLY A O 1
ATOM 1483 N N . ALA A 1 186 ? -11.662 16.401 9.357 1.00 91.19 186 ALA A N 1
ATOM 1484 C CA . ALA A 1 186 ? -10.590 16.302 10.344 1.00 91.19 186 ALA A CA 1
ATOM 1485 C C . ALA A 1 186 ? -10.421 14.864 10.870 1.00 91.19 186 ALA A C 1
ATOM 1487 O O . ALA A 1 186 ? -10.129 14.664 12.051 1.00 91.19 186 ALA A O 1
ATOM 1488 N N . THR A 1 187 ? -10.623 13.864 10.006 1.00 94.12 187 THR A N 1
ATOM 1489 C CA . THR A 1 187 ? -10.475 12.443 10.335 1.00 94.12 187 THR A CA 1
ATOM 1490 C C . THR A 1 187 ? -9.174 11.884 9.777 1.00 94.12 187 THR A C 1
ATOM 1492 O O . THR A 1 187 ? -8.598 12.386 8.810 1.00 94.12 187 THR A O 1
ATOM 1495 N N . ILE A 1 188 ? -8.688 10.836 10.427 1.00 94.81 188 ILE A N 1
ATOM 1496 C CA . ILE A 1 188 ? -7.499 10.084 10.061 1.00 94.81 188 ILE A CA 1
ATOM 1497 C C . ILE A 1 188 ? -7.923 8.639 9.847 1.00 94.81 188 ILE A C 1
ATOM 1499 O O . ILE A 1 188 ? -8.599 8.045 10.688 1.00 94.81 188 ILE A O 1
ATOM 1503 N N . ARG A 1 189 ? -7.470 8.057 8.742 1.00 95.00 189 ARG A N 1
ATOM 1504 C CA . ARG A 1 189 ? -7.678 6.647 8.409 1.00 95.00 189 ARG A CA 1
ATOM 1505 C C . ARG A 1 189 ? -6.385 6.004 7.941 1.00 95.00 189 ARG A C 1
ATOM 1507 O O . ARG A 1 189 ? -5.429 6.689 7.575 1.00 95.00 189 ARG A O 1
ATOM 1514 N N . LEU A 1 190 ? -6.373 4.678 7.887 1.00 94.81 190 LEU A N 1
ATOM 1515 C CA . LEU A 1 190 ? -5.317 3.952 7.190 1.00 94.81 190 LEU A CA 1
ATOM 1516 C C . LEU A 1 190 ? -5.399 4.218 5.680 1.00 94.81 190 LEU A C 1
ATOM 1518 O O . LEU A 1 190 ? -6.463 4.109 5.067 1.00 94.81 190 LEU A O 1
ATOM 1522 N N . GLY A 1 191 ? -4.261 4.555 5.079 1.00 93.69 191 GLY A N 1
ATOM 1523 C CA . GLY A 1 191 ? -4.111 4.591 3.629 1.00 93.69 191 GLY A CA 1
ATOM 1524 C C . GLY A 1 191 ? -3.934 3.189 3.053 1.00 93.69 191 GLY A C 1
ATOM 1525 O O . GLY A 1 191 ? -3.548 2.258 3.762 1.00 93.69 191 GLY A O 1
ATOM 1526 N N . THR A 1 192 ? -4.144 3.037 1.745 1.00 93.94 192 THR A N 1
ATOM 1527 C CA . THR A 1 192 ? -4.008 1.749 1.040 1.00 93.94 192 THR A CA 1
ATOM 1528 C C . THR A 1 192 ? -2.642 1.094 1.269 1.00 93.94 192 THR A C 1
ATOM 1530 O O . THR A 1 192 ? -2.555 -0.125 1.425 1.00 93.94 192 THR A O 1
ATOM 1533 N N . ARG A 1 193 ? -1.572 1.899 1.362 1.00 93.00 193 ARG A N 1
ATOM 1534 C CA . ARG A 1 193 ? -0.224 1.423 1.703 1.00 93.00 193 ARG A CA 1
ATOM 1535 C C . ARG A 1 193 ? -0.175 0.836 3.112 1.00 93.00 193 ARG A C 1
ATOM 1537 O O . ARG A 1 193 ? 0.276 -0.292 3.279 1.00 93.00 193 ARG A O 1
ATOM 1544 N N . GLY A 1 194 ? -0.692 1.568 4.101 1.00 92.38 194 GLY A N 1
ATOM 1545 C CA . GLY A 1 194 ? -0.757 1.116 5.491 1.00 92.38 194 GLY A CA 1
ATOM 1546 C C . GLY A 1 194 ? -1.565 -0.174 5.638 1.00 92.38 194 GLY A C 1
ATOM 1547 O O . GLY A 1 194 ? -1.092 -1.125 6.253 1.00 92.38 194 GLY A O 1
ATOM 1548 N N . VAL A 1 195 ? -2.736 -0.266 4.997 1.00 92.75 195 VAL A N 1
ATOM 1549 C CA . VAL A 1 195 ? -3.549 -1.498 4.996 1.00 92.75 195 VAL A CA 1
ATOM 1550 C C . VAL A 1 195 ? -2.782 -2.675 4.388 1.00 92.75 195 VAL A C 1
ATOM 1552 O O . VAL A 1 195 ? -2.843 -3.786 4.916 1.00 92.75 195 VAL A O 1
ATOM 1555 N N . ALA A 1 196 ? -2.061 -2.458 3.287 1.00 91.88 196 ALA A N 1
ATOM 1556 C CA . ALA A 1 196 ? -1.316 -3.504 2.596 1.00 91.88 196 ALA A CA 1
ATOM 1557 C C . ALA A 1 196 ? -0.089 -3.994 3.387 1.00 91.88 196 ALA A C 1
ATOM 1559 O O . ALA A 1 196 ? 0.101 -5.204 3.523 1.00 91.88 196 ALA A O 1
ATOM 1560 N N . GLU A 1 197 ? 0.720 -3.075 3.918 1.00 89.62 197 GLU A N 1
ATOM 1561 C CA . GLU A 1 197 ? 1.961 -3.387 4.639 1.00 89.62 197 GLU A CA 1
ATOM 1562 C C . GLU A 1 197 ? 1.696 -3.963 6.044 1.00 89.62 197 GLU A C 1
ATOM 1564 O O . GLU A 1 197 ? 2.428 -4.837 6.509 1.00 89.62 197 GLU A O 1
ATOM 1569 N N . LEU A 1 198 ? 0.605 -3.563 6.707 1.00 89.44 198 LEU A N 1
ATOM 1570 C CA . LEU A 1 198 ? 0.302 -3.968 8.085 1.00 89.44 198 LEU A CA 1
ATOM 1571 C C . LEU A 1 198 ? -0.497 -5.278 8.214 1.00 89.44 198 LEU A C 1
ATOM 1573 O O . LEU A 1 198 ? -0.880 -5.647 9.321 1.00 89.44 198 LEU A O 1
ATOM 1577 N N . GLN A 1 199 ? -0.715 -6.054 7.146 1.00 87.38 199 GLN A N 1
ATOM 1578 C CA . GLN A 1 199 ? -1.482 -7.315 7.234 1.00 87.38 199 GLN A CA 1
ATOM 1579 C C . GLN A 1 199 ? -0.909 -8.319 8.254 1.00 87.38 199 GLN A C 1
ATOM 1581 O O . GLN A 1 199 ? -1.657 -8.969 8.992 1.00 87.38 199 GLN A O 1
ATOM 1586 N N . ASN A 1 200 ? 0.421 -8.426 8.342 1.00 84.25 200 ASN A N 1
ATOM 1587 C CA . ASN A 1 200 ? 1.081 -9.276 9.340 1.00 84.25 200 ASN A CA 1
ATOM 1588 C C . ASN A 1 200 ? 0.913 -8.721 10.759 1.00 84.25 200 ASN A C 1
ATOM 1590 O O . ASN A 1 200 ? 0.727 -9.481 11.706 1.00 84.25 200 ASN A O 1
ATOM 1594 N N . TYR A 1 201 ? 0.932 -7.397 10.894 1.00 85.81 201 TYR A N 1
ATOM 1595 C CA . TYR A 1 201 ? 0.710 -6.716 12.162 1.00 85.81 201 TYR A CA 1
ATOM 1596 C C . TYR A 1 201 ? -0.723 -6.909 12.674 1.00 85.81 201 TYR A C 1
ATOM 1598 O O . TYR A 1 201 ? -0.928 -7.208 13.849 1.00 85.81 201 TYR A O 1
ATOM 1606 N N . PHE A 1 202 ? -1.719 -6.825 11.789 1.00 89.00 202 PHE A N 1
ATOM 1607 C CA . PHE A 1 202 ? -3.104 -7.155 12.128 1.00 89.00 202 PHE A CA 1
ATOM 1608 C C . PHE A 1 202 ? -3.247 -8.624 12.523 1.00 89.00 202 PHE A C 1
ATOM 1610 O O . PHE A 1 202 ? -3.972 -8.933 13.460 1.00 89.00 202 PHE A O 1
ATOM 1617 N N . SER A 1 203 ? -2.511 -9.526 11.864 1.00 87.75 203 SER A N 1
ATOM 1618 C CA . SER A 1 203 ? -2.513 -10.951 12.215 1.00 87.75 203 SER A CA 1
ATOM 1619 C C . SER A 1 203 ? -1.978 -11.198 13.626 1.00 87.75 203 SER A C 1
ATOM 1621 O O . SER A 1 203 ? -2.574 -11.976 14.363 1.00 87.75 203 SER A O 1
ATOM 1623 N N . SER A 1 204 ? -0.893 -10.525 14.026 1.00 85.62 204 SER A N 1
ATOM 1624 C CA . SER A 1 204 ? -0.306 -10.681 15.366 1.00 85.62 204 SER A CA 1
ATOM 1625 C C . SER A 1 204 ? -1.125 -10.030 16.485 1.00 85.62 204 SER A C 1
ATOM 1627 O O . SER A 1 204 ? -0.919 -10.344 17.653 1.00 85.62 204 SER A O 1
ATOM 1629 N N . HIS A 1 205 ? -2.072 -9.156 16.137 1.00 84.88 205 HIS A N 1
ATOM 1630 C CA . HIS A 1 205 ? -2.944 -8.445 17.075 1.00 84.88 205 HIS A CA 1
ATOM 1631 C C . HIS A 1 205 ? -4.434 -8.739 16.835 1.00 84.88 205 HIS A C 1
ATOM 1633 O O . HIS A 1 205 ? -5.294 -7.975 17.279 1.00 84.88 205 HIS A O 1
ATOM 1639 N N . ALA A 1 206 ? -4.752 -9.840 16.146 1.00 79.81 206 ALA A N 1
ATOM 1640 C CA . ALA A 1 206 ? -6.108 -10.147 15.694 1.00 79.81 206 ALA A CA 1
ATOM 1641 C C . ALA A 1 206 ? -7.122 -10.187 16.852 1.00 79.81 206 ALA A C 1
ATOM 1643 O O . ALA A 1 206 ? -8.201 -9.600 16.744 1.00 79.81 206 ALA A O 1
ATOM 1644 N N . ASP A 1 207 ? -6.735 -10.779 17.987 1.00 79.69 207 ASP A N 1
ATOM 1645 C CA . ASP A 1 207 ? -7.580 -10.892 19.185 1.00 79.69 207 ASP A CA 1
ATOM 1646 C C . ASP A 1 207 ? -7.918 -9.529 19.808 1.00 79.69 207 ASP A C 1
ATOM 1648 O O . ASP A 1 207 ? -8.983 -9.354 20.401 1.00 79.69 207 ASP A O 1
ATOM 1652 N N . LYS A 1 208 ? -7.025 -8.542 19.659 1.00 84.44 208 LYS A N 1
ATOM 1653 C CA . LYS A 1 208 ? -7.217 -7.190 20.199 1.00 84.44 208 LYS A CA 1
ATOM 1654 C C . LYS A 1 208 ? -8.115 -6.354 19.300 1.00 84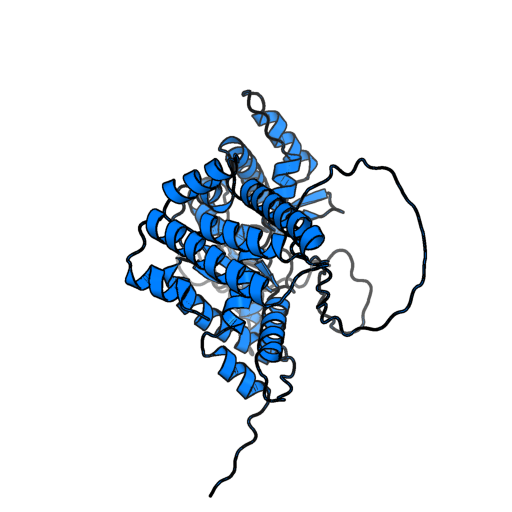.44 208 LYS A C 1
ATOM 1656 O O . LYS A 1 208 ? -9.007 -5.673 19.793 1.00 84.44 208 LYS A O 1
ATOM 1661 N N . PHE A 1 209 ? -7.884 -6.407 17.990 1.00 85.00 209 PHE A N 1
ATOM 1662 C CA . PHE A 1 209 ? -8.571 -5.523 17.050 1.00 85.00 209 PHE A CA 1
ATOM 1663 C C . PHE A 1 209 ? -9.962 -6.017 16.639 1.00 85.00 209 PHE A C 1
ATOM 1665 O O . PHE A 1 209 ? -10.730 -5.233 16.087 1.00 85.00 209 PHE A O 1
ATOM 1672 N N . LYS A 1 210 ? -10.308 -7.292 16.889 1.00 84.50 210 LYS A N 1
ATOM 1673 C CA . LYS A 1 210 ? -11.601 -7.885 16.483 1.00 84.50 210 LYS A CA 1
ATOM 1674 C C . LYS A 1 210 ? -11.923 -7.581 15.009 1.00 84.50 210 LYS A C 1
ATOM 1676 O O . LYS A 1 210 ? -13.037 -7.173 14.658 1.00 84.50 210 LYS A O 1
ATOM 1681 N N . LEU A 1 211 ? -10.901 -7.681 14.159 1.00 89.44 211 LEU A N 1
ATOM 1682 C CA . LEU A 1 211 ? -11.016 -7.432 12.726 1.00 89.44 211 LEU A CA 1
ATOM 1683 C C . LEU A 1 211 ? -11.549 -8.672 12.028 1.00 89.44 211 LEU A C 1
ATOM 1685 O O . LEU A 1 211 ? -11.121 -9.794 12.299 1.00 89.44 211 LEU A O 1
ATOM 1689 N N . GLU A 1 212 ? -12.431 -8.440 11.069 1.00 91.31 212 GLU A N 1
ATOM 1690 C CA . GLU A 1 212 ? -13.000 -9.494 10.244 1.00 91.31 212 GLU A CA 1
ATOM 1691 C C . GLU A 1 212 ? -12.117 -9.739 9.024 1.00 91.31 212 GLU A C 1
ATOM 1693 O O . GLU A 1 212 ? -11.512 -8.813 8.474 1.00 91.31 212 GLU A O 1
ATOM 1698 N N . LYS A 1 213 ? -12.048 -10.993 8.575 1.00 93.81 213 LYS A N 1
ATOM 1699 C CA . LYS A 1 213 ? -11.361 -11.344 7.329 1.00 93.81 213 LYS A CA 1
ATOM 1700 C C . LYS A 1 213 ? -12.351 -11.405 6.182 1.00 93.81 213 LYS A C 1
ATOM 1702 O O . LYS A 1 213 ? -13.420 -12.002 6.281 1.00 93.81 213 LYS A O 1
ATOM 1707 N N . CYS A 1 214 ? -11.950 -10.839 5.054 1.00 94.50 214 CYS A N 1
ATOM 1708 C CA . CYS A 1 214 ? -12.676 -10.977 3.810 1.00 94.50 214 CYS A CA 1
ATOM 1709 C C . CYS A 1 214 ? -12.650 -12.434 3.349 1.00 94.50 214 CYS A C 1
ATOM 1711 O O . CYS A 1 214 ? -11.584 -12.996 3.102 1.00 94.50 214 CYS A O 1
ATOM 1713 N N . VAL A 1 215 ? -13.825 -13.031 3.151 1.00 94.19 215 VAL A N 1
ATOM 1714 C CA . VAL A 1 215 ? -13.945 -14.429 2.697 1.00 94.19 215 VAL A CA 1
ATOM 1715 C C . VAL A 1 215 ? -13.416 -14.685 1.285 1.00 94.19 215 VAL A C 1
ATOM 1717 O O . VAL A 1 215 ? -13.256 -15.836 0.896 1.00 94.19 215 VAL A O 1
ATOM 1720 N N . LEU A 1 216 ? -13.142 -13.629 0.514 1.00 92.19 216 LEU A N 1
ATOM 1721 C CA . LEU A 1 216 ? -12.660 -13.732 -0.864 1.00 92.19 216 LEU A CA 1
ATOM 1722 C C . LEU A 1 216 ? -11.140 -13.672 -0.975 1.00 92.19 216 LEU A C 1
ATOM 1724 O O . LEU A 1 216 ? -10.551 -14.456 -1.710 1.00 92.19 216 LEU A O 1
ATOM 1728 N N . CYS A 1 217 ? -10.504 -12.737 -0.270 1.00 92.50 217 CYS A N 1
ATOM 1729 C CA . CYS A 1 217 ? -9.058 -12.524 -0.365 1.00 92.50 217 CYS A CA 1
ATOM 1730 C C . CYS A 1 217 ? -8.292 -12.956 0.894 1.00 92.50 217 CYS A C 1
ATOM 1732 O O . CYS A 1 217 ? -7.064 -12.929 0.889 1.00 92.50 217 CYS A O 1
ATOM 1734 N N . GLY A 1 218 ? -8.991 -13.312 1.978 1.00 92.12 218 GLY A N 1
ATOM 1735 C CA . GLY A 1 218 ? -8.402 -13.714 3.259 1.00 92.12 218 GLY A CA 1
ATOM 1736 C C . GLY A 1 218 ? -7.742 -12.583 4.058 1.00 92.12 218 GLY A C 1
ATOM 1737 O O . GLY A 1 218 ? -7.248 -12.835 5.157 1.00 92.12 218 GLY A O 1
ATOM 1738 N N . LYS A 1 219 ? -7.726 -11.352 3.531 1.00 92.94 219 LYS A N 1
ATOM 1739 C CA . LYS A 1 219 ? -7.148 -10.166 4.181 1.00 92.94 219 LYS A CA 1
ATOM 1740 C C . LYS A 1 219 ? -8.126 -9.547 5.176 1.00 92.94 219 LYS A C 1
ATOM 1742 O O . LYS A 1 219 ? -9.340 -9.720 5.041 1.00 92.94 219 LYS A O 1
ATOM 1747 N N . PHE A 1 220 ? -7.597 -8.812 6.148 1.00 93.31 220 PHE A N 1
ATOM 1748 C CA . PHE A 1 220 ? -8.422 -8.080 7.109 1.00 93.31 220 PHE A CA 1
ATOM 1749 C C . PHE A 1 220 ? -9.186 -6.934 6.446 1.00 93.31 220 PHE A C 1
ATOM 1751 O O . PHE A 1 220 ? -8.687 -6.318 5.507 1.00 93.31 220 PHE A O 1
ATOM 1758 N N . ILE A 1 221 ? -10.390 -6.680 6.951 1.00 92.50 221 ILE A N 1
ATOM 1759 C CA . ILE A 1 221 ? -11.263 -5.570 6.573 1.00 92.50 221 ILE A CA 1
ATOM 1760 C C . ILE A 1 221 ? -11.135 -4.493 7.642 1.00 92.50 221 ILE A C 1
ATOM 1762 O O . ILE A 1 221 ? -11.437 -4.755 8.807 1.00 92.50 221 ILE A O 1
ATOM 1766 N N . ILE A 1 222 ? -10.713 -3.297 7.240 1.00 92.69 222 ILE A N 1
ATOM 1767 C CA . ILE A 1 222 ? -10.578 -2.146 8.134 1.00 92.69 222 ILE A CA 1
ATOM 1768 C C . ILE A 1 222 ? -11.864 -1.314 8.121 1.00 92.69 222 ILE A C 1
ATOM 1770 O O . ILE A 1 222 ? -12.391 -0.983 9.179 1.00 92.69 222 ILE A O 1
ATOM 1774 N N . MET A 1 223 ? -12.424 -1.036 6.940 1.00 90.19 223 MET A N 1
ATOM 1775 C CA . MET A 1 223 ? -13.655 -0.249 6.793 1.00 90.19 223 MET A CA 1
ATOM 1776 C C . MET A 1 223 ? -14.903 -1.138 6.835 1.00 90.19 223 MET A C 1
ATOM 1778 O O . MET A 1 223 ? -15.458 -1.529 5.802 1.00 90.19 223 MET A O 1
ATOM 1782 N N . LYS A 1 224 ? -15.353 -1.479 8.049 1.00 87.62 224 LYS A N 1
ATOM 1783 C CA . LYS A 1 224 ? -16.500 -2.382 8.264 1.00 87.62 224 LYS A CA 1
ATOM 1784 C C . LYS A 1 224 ? -17.805 -1.828 7.688 1.00 87.62 224 LYS A C 1
ATOM 1786 O O . LYS A 1 224 ? -18.548 -2.584 7.067 1.00 87.62 224 LYS A O 1
ATOM 1791 N N . ASN A 1 225 ? -18.049 -0.525 7.822 1.00 88.62 225 ASN A N 1
ATOM 1792 C CA . ASN A 1 225 ? -19.239 0.158 7.298 1.00 88.62 225 ASN A CA 1
ATOM 1793 C C . ASN A 1 225 ? -19.422 0.035 5.768 1.00 88.62 225 ASN A C 1
ATOM 1795 O O . ASN A 1 225 ? -20.547 0.059 5.274 1.00 88.62 225 ASN A O 1
ATOM 1799 N N . ARG A 1 226 ? -18.331 -0.125 5.011 1.00 89.75 226 ARG A N 1
ATOM 1800 C CA . ARG A 1 226 ? -18.347 -0.297 3.548 1.00 89.75 226 ARG A CA 1
ATOM 1801 C C . ARG A 1 226 ? -18.286 -1.755 3.108 1.00 89.75 226 ARG A C 1
ATOM 1803 O O . ARG A 1 226 ? -18.481 -2.047 1.925 1.00 89.75 226 ARG A O 1
ATOM 1810 N N . ALA A 1 227 ? -17.974 -2.669 4.018 1.00 91.81 227 ALA A N 1
ATOM 1811 C CA . ALA A 1 227 ? -17.860 -4.080 3.708 1.00 91.81 227 ALA A CA 1
ATOM 1812 C C . ALA A 1 227 ? -19.224 -4.692 3.368 1.00 91.81 227 ALA A C 1
ATOM 1814 O O . ALA A 1 227 ? -20.272 -4.297 3.873 1.00 91.81 227 ALA A O 1
ATOM 1815 N N . ILE A 1 228 ? -19.209 -5.713 2.518 1.00 92.56 228 ILE A N 1
ATOM 1816 C CA . ILE A 1 228 ? -20.406 -6.488 2.210 1.00 92.56 228 ILE A CA 1
ATOM 1817 C C . ILE A 1 228 ? -20.570 -7.528 3.313 1.00 92.56 228 ILE A C 1
ATOM 1819 O O . ILE A 1 228 ? -19.731 -8.425 3.452 1.00 92.56 228 ILE A O 1
ATOM 1823 N N . PHE A 1 229 ? -21.662 -7.423 4.063 1.00 93.12 229 PHE A N 1
ATOM 1824 C CA . PHE A 1 229 ? -22.024 -8.358 5.122 1.00 93.12 229 PHE A CA 1
ATOM 1825 C C . PHE A 1 229 ? -23.145 -9.300 4.673 1.00 93.12 229 PHE A C 1
ATOM 1827 O O . PHE A 1 229 ? -24.222 -8.865 4.256 1.00 93.12 229 PHE A O 1
ATOM 1834 N N . CYS A 1 230 ? -22.919 -10.610 4.787 1.00 92.94 230 CYS A N 1
ATOM 1835 C CA . CYS A 1 230 ? -23.959 -11.601 4.539 1.00 92.94 230 CYS A CA 1
ATOM 1836 C C . CYS A 1 230 ? -24.746 -11.890 5.820 1.00 92.94 230 CYS A C 1
ATOM 1838 O O . CYS A 1 230 ? -24.252 -12.570 6.714 1.00 92.94 230 CYS A O 1
ATOM 1840 N N . LYS A 1 231 ? -26.018 -11.479 5.864 1.00 91.94 231 LYS A N 1
ATOM 1841 C CA . LYS A 1 231 ? -26.913 -11.747 7.006 1.00 91.94 231 LYS A CA 1
ATOM 1842 C C . LYS A 1 231 ? -27.175 -13.239 7.256 1.00 91.94 231 LYS A C 1
ATOM 1844 O O . LYS A 1 231 ? -27.567 -13.606 8.354 1.00 91.94 231 LYS A O 1
ATOM 1849 N N . THR A 1 232 ? -26.986 -14.095 6.249 1.00 92.50 232 THR A N 1
ATOM 1850 C CA . THR A 1 232 ? -27.299 -15.531 6.340 1.00 92.50 232 THR A CA 1
ATOM 1851 C C . THR A 1 232 ? -26.177 -16.343 6.981 1.00 92.50 232 THR A C 1
ATOM 1853 O O . THR A 1 232 ? -26.454 -17.197 7.815 1.00 92.50 232 THR A O 1
ATOM 1856 N N . CYS A 1 233 ? -24.918 -16.104 6.602 1.00 92.75 233 CYS A N 1
ATOM 1857 C CA . CYS A 1 233 ? -23.771 -16.840 7.148 1.00 92.75 233 CYS A CA 1
ATOM 1858 C C . CYS A 1 233 ? -22.831 -15.986 8.008 1.00 92.75 233 CYS A C 1
ATOM 1860 O O . CYS A 1 233 ? -21.824 -16.496 8.483 1.00 92.75 233 CYS A O 1
ATOM 1862 N N . GLY A 1 234 ? -23.124 -14.696 8.188 1.00 92.38 234 GLY A N 1
ATOM 1863 C CA . GLY A 1 234 ? -22.325 -13.777 9.003 1.00 92.38 234 GLY A CA 1
ATOM 1864 C C . GLY A 1 234 ? -20.980 -13.378 8.390 1.00 92.38 234 GLY A C 1
ATOM 1865 O O . GLY A 1 234 ? -20.178 -12.731 9.051 1.00 92.38 234 GLY A O 1
ATOM 1866 N N . SER A 1 235 ? -20.699 -13.761 7.142 1.00 93.12 235 SER A N 1
ATOM 1867 C CA . SER A 1 235 ? -19.400 -13.497 6.520 1.00 93.12 235 SER A CA 1
ATOM 1868 C C . SER A 1 235 ? -19.273 -12.068 6.009 1.00 93.12 235 SER A C 1
ATOM 1870 O O . SER A 1 235 ? -20.214 -11.543 5.404 1.00 93.12 235 SER A O 1
ATOM 1872 N N . PHE A 1 236 ? -18.065 -11.519 6.103 1.00 94.06 236 PHE A N 1
ATOM 1873 C CA . PHE A 1 236 ? -17.706 -10.235 5.516 1.00 94.06 236 PHE A CA 1
ATOM 1874 C C . PHE A 1 236 ? -16.865 -10.396 4.250 1.00 94.06 236 PHE A C 1
ATOM 1876 O O . PHE A 1 236 ? -16.066 -11.324 4.111 1.00 94.06 236 PHE A O 1
ATOM 1883 N N . SER A 1 237 ? -17.006 -9.454 3.322 1.00 94.00 237 SER A N 1
ATOM 1884 C CA . SER A 1 237 ? -16.090 -9.304 2.193 1.00 94.00 237 SER A CA 1
ATOM 1885 C C . SER A 1 237 ? -15.829 -7.837 1.886 1.00 94.00 237 SER A C 1
ATOM 1887 O O . SER A 1 237 ? -16.720 -6.999 2.022 1.00 94.00 237 SER A O 1
ATOM 1889 N N . HIS A 1 238 ? -14.608 -7.523 1.448 1.00 93.31 238 HIS A N 1
ATOM 1890 C CA . HIS A 1 238 ? -14.304 -6.200 0.911 1.00 93.31 238 HIS A CA 1
ATOM 1891 C C . HIS A 1 238 ? -15.240 -5.885 -0.248 1.00 93.31 238 HIS A C 1
ATOM 1893 O O . HIS A 1 238 ? -15.473 -6.732 -1.119 1.00 93.31 238 HIS A O 1
ATOM 1899 N N . ARG A 1 239 ? -15.705 -4.638 -0.304 1.00 92.12 239 ARG A N 1
ATOM 1900 C CA . ARG A 1 239 ? -16.611 -4.178 -1.354 1.00 92.12 239 ARG A CA 1
ATOM 1901 C C . ARG A 1 239 ? -16.050 -4.423 -2.752 1.00 92.12 239 ARG A C 1
ATOM 1903 O O . ARG A 1 239 ? -16.720 -5.024 -3.591 1.00 92.12 239 ARG A O 1
ATOM 1910 N N . GLN A 1 240 ? -14.787 -4.057 -2.966 1.00 90.94 240 GLN A N 1
ATOM 1911 C CA . GLN A 1 240 ? -14.128 -4.216 -4.260 1.00 90.94 240 GLN A CA 1
ATOM 1912 C C . GLN A 1 240 ? -13.903 -5.687 -4.639 1.00 90.94 240 GLN A C 1
ATOM 1914 O O . GLN A 1 240 ? -14.035 -6.050 -5.810 1.00 90.94 240 GLN A O 1
ATOM 1919 N N . CYS A 1 241 ? -13.648 -6.565 -3.663 1.00 90.88 241 CYS A N 1
ATOM 1920 C CA . CYS A 1 241 ? -13.585 -8.007 -3.914 1.00 90.88 241 CYS A CA 1
ATOM 1921 C C . CYS A 1 241 ? -14.942 -8.531 -4.407 1.00 90.88 241 CYS A C 1
ATOM 1923 O O . CYS A 1 241 ? -15.003 -9.266 -5.394 1.00 90.88 241 CYS A O 1
ATOM 1925 N N . GLY A 1 242 ? -16.035 -8.098 -3.772 1.00 90.38 242 GLY A N 1
ATOM 1926 C CA . GLY A 1 242 ? -17.381 -8.452 -4.205 1.00 90.38 242 GLY A CA 1
ATOM 1927 C C . GLY A 1 242 ? -17.729 -7.920 -5.597 1.00 90.38 242 GLY A C 1
ATOM 1928 O O . GLY A 1 242 ? -18.230 -8.668 -6.437 1.00 90.38 242 GLY A O 1
ATOM 1929 N N . LEU A 1 243 ? -17.390 -6.659 -5.886 1.00 88.62 243 LEU A N 1
ATOM 1930 C CA . LEU A 1 243 ? -17.577 -6.062 -7.211 1.00 88.62 243 LEU A CA 1
ATOM 1931 C C . LEU A 1 243 ? -16.809 -6.814 -8.307 1.00 88.62 243 LEU A C 1
ATOM 1933 O O . LEU A 1 243 ? -17.337 -6.996 -9.404 1.00 88.62 243 LEU A O 1
ATOM 1937 N N . LYS A 1 244 ? -15.579 -7.267 -8.030 1.00 87.94 244 LYS A N 1
ATOM 1938 C CA . LYS A 1 244 ? -14.769 -8.047 -8.982 1.00 87.94 244 LYS A CA 1
ATOM 1939 C C . LYS A 1 244 ? -15.425 -9.385 -9.330 1.00 87.94 244 LYS A C 1
ATOM 1941 O O . LYS A 1 244 ? -15.441 -9.747 -10.504 1.00 87.94 244 LYS A O 1
ATOM 1946 N N . ILE A 1 245 ? -16.013 -10.078 -8.352 1.00 88.31 245 ILE A N 1
ATOM 1947 C CA . ILE A 1 245 ? -16.733 -11.339 -8.594 1.00 88.31 245 ILE A CA 1
ATOM 1948 C C . ILE A 1 245 ? -18.032 -11.109 -9.362 1.00 88.31 245 ILE A C 1
ATOM 1950 O O . ILE A 1 245 ? -18.325 -11.836 -10.305 1.00 88.31 245 ILE A O 1
ATOM 1954 N N . ILE A 1 246 ? -18.803 -10.077 -9.017 1.00 85.56 246 ILE A N 1
ATOM 1955 C CA . ILE A 1 246 ? -20.033 -9.766 -9.758 1.00 85.56 246 ILE A CA 1
ATOM 1956 C C . ILE A 1 246 ? -19.718 -9.440 -11.220 1.00 85.56 246 ILE A C 1
ATOM 1958 O O . ILE A 1 246 ? -20.410 -9.914 -12.114 1.00 85.56 246 ILE A O 1
ATOM 1962 N N . LYS A 1 247 ? -18.641 -8.690 -11.486 1.00 84.50 247 LYS A N 1
ATOM 1963 C CA . LYS A 1 247 ? -18.209 -8.375 -12.857 1.00 84.50 247 LYS A CA 1
ATOM 1964 C C . LYS A 1 247 ? -17.703 -9.595 -13.633 1.00 84.50 247 LYS A C 1
ATOM 1966 O O . LYS A 1 247 ? -17.789 -9.590 -14.860 1.00 84.50 247 LYS A O 1
ATOM 1971 N N . SER A 1 248 ? -17.143 -10.609 -12.968 1.00 80.69 248 SER A N 1
ATOM 1972 C CA . SER A 1 248 ? -16.633 -11.805 -13.650 1.00 80.69 248 SER A CA 1
ATOM 1973 C C . SER A 1 248 ? -17.742 -12.787 -14.042 1.00 80.69 248 SER A C 1
ATOM 1975 O O . SER A 1 248 ? -17.584 -13.524 -15.016 1.00 80.69 248 SER A O 1
ATOM 1977 N N . VAL A 1 249 ? -18.887 -12.764 -13.352 1.00 81.62 249 VAL A N 1
ATOM 1978 C CA . VAL A 1 249 ? -20.044 -13.616 -13.653 1.00 81.62 249 VAL A CA 1
ATOM 1979 C C . VAL A 1 249 ? -20.972 -12.911 -14.648 1.00 81.62 249 VAL A C 1
ATOM 1981 O O . VAL A 1 249 ? -21.764 -12.047 -14.290 1.00 81.62 249 VAL A O 1
ATOM 1984 N N . ARG A 1 250 ? -20.888 -13.292 -15.929 1.00 62.16 250 ARG A N 1
ATOM 1985 C CA . ARG A 1 250 ? -21.622 -12.638 -17.032 1.00 62.16 250 ARG A CA 1
ATOM 1986 C C . ARG A 1 250 ? -23.135 -12.917 -17.071 1.00 62.16 250 ARG A C 1
ATOM 1988 O O . ARG A 1 250 ? -23.833 -12.228 -17.806 1.00 62.16 250 ARG A O 1
ATOM 1995 N N . THR A 1 251 ? -23.645 -13.924 -16.355 1.00 56.03 251 THR A N 1
ATOM 1996 C CA . THR A 1 251 ? -24.964 -14.521 -16.670 1.00 56.03 251 THR A CA 1
ATOM 1997 C C . THR A 1 251 ? -25.807 -15.001 -15.476 1.00 56.03 251 THR A C 1
ATOM 1999 O O . THR A 1 251 ? -26.803 -15.686 -15.693 1.00 56.03 251 THR A O 1
ATOM 2002 N N . GLY A 1 252 ? -25.495 -14.664 -14.216 1.00 60.84 252 GLY A N 1
ATOM 2003 C CA . GLY A 1 252 ? -26.266 -15.218 -13.091 1.00 60.84 252 GLY A CA 1
ATOM 2004 C C . GLY A 1 252 ? -26.189 -14.471 -11.763 1.00 60.84 252 GLY A C 1
ATOM 2005 O O . GLY A 1 252 ? -25.332 -13.615 -11.552 1.00 60.84 252 GLY A O 1
ATOM 2006 N N . LYS A 1 253 ? -27.102 -14.833 -10.848 1.00 78.81 253 LYS A N 1
ATOM 2007 C CA . LYS A 1 253 ? -27.043 -14.439 -9.434 1.00 78.81 253 LYS A CA 1
ATOM 2008 C C . LYS A 1 253 ? -25.770 -15.027 -8.823 1.00 78.81 253 LYS A C 1
ATOM 2010 O O . LYS A 1 253 ? -25.622 -16.245 -8.767 1.00 78.81 253 LYS A O 1
ATOM 2015 N N . VAL A 1 254 ? -24.867 -14.168 -8.361 1.00 85.44 254 VAL A N 1
ATOM 2016 C CA . VAL A 1 254 ? -23.705 -14.598 -7.577 1.00 85.44 254 VAL A CA 1
ATOM 2017 C C . VAL A 1 254 ? -24.206 -15.065 -6.214 1.00 85.44 254 VAL A C 1
ATOM 2019 O O . VAL A 1 254 ? -25.016 -14.380 -5.594 1.00 85.44 254 VAL A O 1
ATOM 2022 N N . LEU A 1 255 ? -23.761 -16.233 -5.759 1.00 89.00 255 LEU A N 1
ATOM 2023 C CA . LEU A 1 255 ? -24.051 -16.725 -4.412 1.00 89.00 255 LEU A CA 1
ATOM 2024 C C . LEU A 1 255 ? -22.973 -16.271 -3.436 1.00 89.00 255 LEU A C 1
ATOM 2026 O O . LEU A 1 255 ? -21.829 -16.019 -3.817 1.00 89.00 255 LEU A O 1
ATOM 2030 N N . CYS A 1 256 ? -23.343 -16.166 -2.164 1.00 89.88 256 CYS A N 1
ATOM 2031 C CA . CYS A 1 256 ? -22.402 -15.815 -1.120 1.00 89.88 256 CYS A CA 1
ATOM 2032 C C . CYS A 1 256 ? -21.281 -16.872 -1.029 1.00 89.88 256 CYS A C 1
ATOM 2034 O O . CYS A 1 256 ? -21.572 -18.054 -0.855 1.00 89.88 256 CYS A O 1
ATOM 2036 N N . PRO A 1 257 ? -20.000 -16.464 -1.089 1.00 89.94 257 PRO A N 1
ATOM 2037 C CA . PRO A 1 257 ? -18.849 -17.370 -0.986 1.00 89.94 257 PRO A CA 1
ATOM 2038 C C . PRO A 1 257 ? -18.627 -17.915 0.439 1.00 89.94 257 PRO A C 1
ATOM 2040 O O . PRO A 1 257 ? -17.748 -18.749 0.654 1.00 89.94 257 PRO A O 1
ATOM 2043 N N . GLY A 1 258 ? -19.377 -17.417 1.428 1.00 89.69 258 GLY A N 1
ATOM 2044 C CA . GLY A 1 258 ? -19.267 -17.823 2.823 1.00 89.69 258 GLY A CA 1
ATOM 2045 C C . GLY A 1 258 ? -19.801 -19.232 3.095 1.00 89.69 258 GLY A C 1
ATOM 2046 O O . GLY A 1 258 ? -20.490 -19.848 2.277 1.00 89.69 258 GLY A O 1
ATOM 2047 N N . LYS A 1 259 ? -19.500 -19.737 4.294 1.00 90.81 259 LYS A N 1
ATOM 2048 C CA . LYS A 1 259 ? -19.988 -21.025 4.803 1.00 90.81 259 LYS A CA 1
ATOM 2049 C C . LYS A 1 259 ? -20.859 -20.807 6.035 1.00 90.81 259 LYS A C 1
ATOM 2051 O O . LYS A 1 259 ? -20.582 -19.924 6.839 1.00 90.81 259 LYS A O 1
ATOM 2056 N N . LEU A 1 260 ? -21.907 -21.611 6.170 1.00 90.62 260 LEU A N 1
ATOM 2057 C CA . LEU A 1 260 ? -22.759 -21.659 7.357 1.00 90.62 260 LEU A CA 1
ATOM 2058 C C . LEU A 1 260 ? -22.036 -22.360 8.518 1.00 90.62 260 LEU A C 1
ATOM 2060 O O . LEU A 1 260 ? -21.048 -23.064 8.309 1.00 90.62 260 LEU A O 1
ATOM 2064 N N . ALA A 1 261 ? -22.581 -22.247 9.733 1.00 87.25 261 ALA A N 1
ATOM 2065 C CA . ALA A 1 261 ? -22.030 -22.895 10.930 1.00 87.25 261 ALA A CA 1
ATOM 2066 C C . ALA A 1 261 ? -21.898 -24.428 10.798 1.00 87.25 261 ALA A C 1
ATOM 2068 O O . ALA A 1 261 ? -21.021 -25.034 11.401 1.00 87.25 261 ALA A O 1
ATOM 2069 N N . ASN A 1 262 ? -22.731 -25.057 9.963 1.00 86.00 262 ASN A N 1
ATOM 2070 C CA . ASN A 1 262 ? -22.672 -26.490 9.655 1.00 86.00 262 ASN A CA 1
ATOM 2071 C C . ASN A 1 262 ? -21.668 -26.849 8.535 1.00 86.00 262 ASN A C 1
ATOM 2073 O O . ASN A 1 262 ? -21.697 -27.966 8.021 1.00 86.00 262 ASN A O 1
ATOM 2077 N N . GLY A 1 263 ? -20.835 -25.899 8.099 1.00 86.06 263 GLY A N 1
ATOM 2078 C CA . GLY A 1 263 ? -19.822 -26.075 7.058 1.00 86.06 263 GLY A CA 1
ATOM 2079 C C . GLY A 1 263 ? -20.345 -26.063 5.617 1.00 86.06 263 GLY A C 1
ATOM 2080 O O . GLY A 1 263 ? -19.532 -26.056 4.689 1.00 86.06 263 GLY A O 1
ATOM 2081 N N . LYS A 1 264 ? -21.668 -26.031 5.398 1.00 89.44 264 LYS A N 1
ATOM 2082 C CA . LYS A 1 264 ? -22.264 -25.987 4.052 1.00 89.44 264 LYS A CA 1
ATOM 2083 C C . LYS A 1 264 ? -22.109 -24.603 3.419 1.00 89.44 264 LYS A C 1
ATOM 2085 O O . LYS A 1 264 ? -22.100 -23.588 4.116 1.00 89.44 264 LYS A O 1
ATOM 2090 N N . SER A 1 265 ? -22.025 -24.565 2.090 1.00 90.00 265 SER A N 1
ATOM 2091 C CA . SER A 1 265 ? -21.975 -23.318 1.321 1.00 90.00 265 SER A CA 1
ATOM 2092 C C . SER A 1 265 ? -23.228 -22.474 1.545 1.00 90.00 265 SER A C 1
ATOM 2094 O O . SER A 1 265 ? -24.342 -22.999 1.605 1.00 90.00 265 SER A O 1
ATOM 2096 N N . CYS A 1 266 ? -23.044 -21.161 1.656 1.00 90.06 266 CYS A N 1
ATOM 2097 C CA . CYS A 1 266 ? -24.148 -20.224 1.778 1.00 90.06 266 CYS A CA 1
ATOM 2098 C C . CYS A 1 266 ? -24.934 -20.138 0.459 1.00 90.06 266 CYS A C 1
ATOM 2100 O O . CYS A 1 266 ? -24.362 -20.040 -0.623 1.00 90.06 266 CYS A O 1
ATOM 2102 N N . THR A 1 267 ? -26.262 -20.158 0.549 1.00 89.19 267 THR A N 1
ATOM 2103 C CA . THR A 1 267 ? -27.169 -20.066 -0.608 1.00 89.19 267 THR A CA 1
ATOM 2104 C C . THR A 1 267 ? -27.736 -18.660 -0.808 1.00 89.19 267 THR A C 1
ATOM 2106 O O . THR A 1 267 ? -28.550 -18.441 -1.703 1.00 89.19 267 THR A O 1
ATOM 2109 N N . ALA A 1 268 ? -27.324 -17.697 0.020 1.00 88.38 268 ALA A N 1
ATOM 2110 C CA . ALA A 1 268 ? -27.779 -16.320 -0.081 1.00 88.38 268 ALA A CA 1
ATOM 2111 C C . ALA A 1 268 ? -27.280 -15.664 -1.373 1.00 88.38 268 ALA A C 1
ATOM 2113 O O . ALA A 1 268 ? -26.140 -15.881 -1.791 1.00 88.38 268 ALA A O 1
ATOM 2114 N N . GLY A 1 269 ? -28.117 -14.811 -1.966 1.00 85.25 269 GLY A N 1
ATOM 2115 C CA . GLY A 1 269 ? -27.696 -13.938 -3.056 1.00 85.25 269 GLY A CA 1
ATOM 2116 C C . GLY A 1 269 ? -26.614 -12.973 -2.576 1.00 85.25 269 GLY A C 1
ATOM 2117 O O . GLY A 1 269 ? -26.749 -12.331 -1.534 1.00 85.25 269 GLY A O 1
ATOM 2118 N N . PHE A 1 270 ? -25.526 -12.888 -3.326 1.00 85.44 270 PHE A N 1
ATOM 2119 C CA . PHE A 1 270 ? -24.431 -11.973 -3.069 1.00 85.44 270 PHE A CA 1
ATOM 2120 C C . PHE A 1 270 ? -24.705 -10.658 -3.791 1.00 85.44 270 PHE A C 1
ATOM 2122 O O . PHE A 1 270 ? -24.632 -10.567 -5.018 1.00 85.44 270 PHE A O 1
ATOM 2129 N N . HIS A 1 271 ? -25.054 -9.641 -3.011 1.00 81.62 271 HIS A N 1
ATOM 2130 C CA . HIS A 1 271 ? -25.436 -8.330 -3.512 1.00 81.62 271 HIS A CA 1
ATOM 2131 C C . HIS A 1 271 ? -24.509 -7.265 -2.939 1.00 81.62 271 HIS A C 1
ATOM 2133 O O . HIS A 1 271 ? -24.196 -7.273 -1.750 1.00 81.62 271 HIS A O 1
ATOM 2139 N N . VAL A 1 272 ? -24.090 -6.337 -3.796 1.00 80.69 272 VAL A N 1
ATOM 2140 C CA . VAL A 1 272 ? -23.390 -5.121 -3.385 1.00 80.69 272 VAL A CA 1
ATOM 2141 C C . VAL A 1 272 ? -24.399 -3.992 -3.459 1.00 80.69 272 VAL A C 1
ATOM 2143 O O . VAL A 1 272 ? -24.886 -3.689 -4.548 1.00 80.69 272 VAL A O 1
ATOM 2146 N N . SER A 1 273 ? -24.733 -3.395 -2.316 1.00 70.31 273 SER A N 1
ATOM 2147 C CA . SER A 1 273 ? -25.614 -2.231 -2.281 1.00 70.31 273 SER A CA 1
ATOM 2148 C C . SER A 1 273 ? -25.011 -1.107 -3.127 1.00 70.31 273 SER A C 1
ATOM 2150 O O . SER A 1 273 ? -23.846 -0.718 -2.961 1.00 70.31 273 SER A O 1
ATOM 2152 N N . VAL A 1 274 ? -25.807 -0.605 -4.067 1.00 57.09 274 VAL A N 1
ATOM 2153 C CA . VAL A 1 274 ? -25.472 0.549 -4.903 1.00 57.09 274 VAL A CA 1
ATOM 2154 C C . VAL A 1 274 ? -25.949 1.797 -4.168 1.00 57.09 274 VAL A C 1
ATOM 2156 O O . VAL A 1 274 ? -26.847 2.462 -4.644 1.00 57.09 274 VAL A O 1
ATOM 2159 N N . GLU A 1 275 ? -25.426 2.076 -2.974 1.00 47.03 275 GLU A N 1
ATOM 2160 C CA . GLU A 1 275 ? -25.678 3.357 -2.300 1.00 47.03 275 GLU A CA 1
ATOM 2161 C C . GLU A 1 275 ? -24.684 3.592 -1.157 1.00 47.03 275 GLU A C 1
ATOM 2163 O O . GLU A 1 275 ? -24.719 2.945 -0.115 1.00 47.03 275 GLU A O 1
ATOM 2168 N N . MET A 1 276 ? -23.761 4.515 -1.409 1.00 40.94 276 MET A N 1
ATOM 2169 C CA . MET A 1 276 ? -23.498 5.664 -0.549 1.00 40.94 276 MET A CA 1
ATOM 2170 C C . MET A 1 276 ? -22.897 6.717 -1.475 1.00 40.94 276 MET A C 1
ATOM 2172 O O . MET A 1 276 ? -21.834 6.511 -2.066 1.00 40.94 276 MET A O 1
ATOM 2176 N N . GLU A 1 277 ? -23.645 7.796 -1.688 1.00 34.28 277 GLU A N 1
ATOM 2177 C CA . GLU A 1 277 ? -23.164 8.972 -2.395 1.00 34.28 277 GLU A CA 1
ATOM 2178 C C . GLU A 1 277 ? -21.850 9.407 -1.752 1.00 34.28 277 GLU A C 1
ATOM 2180 O O . GLU A 1 277 ? -21.784 9.744 -0.571 1.00 34.28 277 GLU A O 1
ATOM 2185 N N . SER A 1 278 ? -20.777 9.388 -2.539 1.00 35.78 278 SER A N 1
ATOM 2186 C CA . SER A 1 278 ? -19.595 10.163 -2.209 1.00 35.78 278 SER A CA 1
ATOM 2187 C C . SER A 1 278 ? -20.058 11.596 -1.967 1.00 35.78 278 SER A C 1
ATOM 2189 O O . SER A 1 278 ? -20.606 12.209 -2.889 1.00 35.78 278 SER A O 1
ATOM 2191 N N . VAL A 1 279 ? -19.835 12.127 -0.765 1.00 36.19 279 VAL A N 1
ATOM 2192 C CA . VAL A 1 279 ? -20.006 13.552 -0.486 1.00 36.19 279 VAL A CA 1
ATOM 2193 C C . VAL A 1 279 ? -19.294 14.326 -1.605 1.00 36.19 279 VAL A C 1
ATOM 2195 O O . VAL A 1 279 ? -18.074 14.243 -1.765 1.00 36.19 279 VAL A O 1
ATOM 2198 N N . ASN A 1 280 ? -20.097 15.050 -2.392 1.00 36.50 280 ASN A N 1
ATOM 2199 C CA . ASN A 1 280 ? -19.790 15.773 -3.636 1.00 36.50 280 ASN A CA 1
ATOM 2200 C C . ASN A 1 280 ? -19.841 14.967 -4.949 1.00 36.50 280 ASN A C 1
ATOM 2202 O O . ASN A 1 280 ? -18.807 14.675 -5.552 1.00 36.50 280 ASN A O 1
ATOM 2206 N N . GLN A 1 281 ? -21.050 14.760 -5.482 1.00 32.94 281 GLN A N 1
ATOM 2207 C CA . GLN A 1 281 ? -21.273 14.655 -6.929 1.00 32.94 281 GLN A CA 1
ATOM 2208 C C . GLN A 1 281 ? -22.448 15.536 -7.367 1.00 32.94 281 GLN A C 1
ATOM 2210 O O . GLN A 1 281 ? -23.578 15.084 -7.484 1.00 32.94 281 GLN A O 1
ATOM 2215 N N . ASN A 1 282 ? -22.149 16.790 -7.698 1.00 28.09 282 ASN A N 1
ATOM 2216 C CA . ASN A 1 282 ? -22.884 17.495 -8.741 1.00 28.09 282 ASN A CA 1
ATOM 2217 C C . ASN A 1 282 ? -21.945 17.625 -9.935 1.00 28.09 282 ASN A C 1
ATOM 2219 O O . ASN A 1 282 ? -21.088 18.500 -9.934 1.00 28.09 282 ASN A O 1
ATOM 2223 N N . GLN A 1 283 ? -22.082 16.717 -10.906 1.00 32.75 283 GLN A N 1
ATOM 2224 C CA . GLN A 1 283 ? -22.016 16.992 -12.348 1.00 32.75 283 GLN A CA 1
ATOM 2225 C C . GLN A 1 283 ? -22.135 15.674 -13.132 1.00 32.75 283 GLN A C 1
ATOM 2227 O O . GLN A 1 283 ? -21.205 14.877 -13.234 1.00 32.75 283 GLN A O 1
ATOM 2232 N N . LYS A 1 284 ? -23.324 15.455 -13.707 1.00 33.28 284 LYS A N 1
ATOM 2233 C CA . LYS A 1 284 ? -23.545 14.538 -14.830 1.00 33.28 284 LYS A CA 1
ATOM 2234 C C . LYS A 1 284 ? -22.772 15.076 -16.040 1.00 33.28 284 LYS A C 1
ATOM 2236 O O . LYS A 1 284 ? -23.110 16.141 -16.543 1.00 33.28 284 LYS A O 1
ATOM 2241 N N . GLY A 1 285 ? -21.784 14.328 -16.527 1.00 29.48 285 GLY A N 1
ATOM 2242 C CA . GLY A 1 285 ? -21.125 14.605 -17.806 1.00 29.48 285 GLY A CA 1
ATOM 2243 C C . GLY A 1 285 ? -19.747 13.956 -17.922 1.00 29.48 285 GLY A C 1
ATOM 2244 O O . GLY A 1 285 ? -18.787 14.461 -17.361 1.00 29.48 285 GLY A O 1
ATOM 2245 N N . ASN A 1 286 ? -19.665 12.867 -18.696 1.00 26.38 286 ASN A N 1
ATOM 2246 C CA . ASN A 1 286 ? -18.465 12.104 -19.072 1.00 26.38 286 ASN A CA 1
ATOM 2247 C C . ASN A 1 286 ? -17.674 11.431 -17.931 1.00 26.38 286 ASN A C 1
ATOM 2249 O O . ASN A 1 286 ? -17.200 12.062 -16.995 1.00 26.38 286 ASN A O 1
ATOM 2253 N N . ARG A 1 287 ? -17.468 10.109 -18.064 1.00 32.97 287 ARG A N 1
ATOM 2254 C CA . ARG A 1 287 ? -16.564 9.288 -17.238 1.00 32.97 287 ARG A CA 1
ATOM 2255 C C . ARG A 1 287 ? -15.116 9.801 -17.349 1.00 32.97 287 ARG A C 1
ATOM 2257 O O . ARG A 1 287 ? -14.311 9.234 -18.078 1.00 32.97 287 ARG A O 1
ATOM 2264 N N . LYS A 1 288 ? -14.769 10.862 -16.626 1.00 32.19 288 LYS A N 1
ATOM 2265 C CA . LYS A 1 288 ? -13.385 11.194 -16.282 1.00 32.19 288 LYS A CA 1
ATOM 2266 C C . LYS A 1 288 ? -13.079 10.503 -14.959 1.00 32.19 288 LYS A C 1
ATOM 2268 O O . LYS A 1 288 ? -13.742 10.775 -13.961 1.00 32.19 288 LYS A O 1
ATOM 2273 N N . ARG A 1 289 ? -12.107 9.581 -14.958 1.00 41.66 289 ARG A N 1
ATOM 2274 C CA . ARG A 1 289 ? -11.518 9.052 -13.717 1.00 41.66 289 ARG A CA 1
ATOM 2275 C C . ARG A 1 289 ? -11.119 10.255 -12.861 1.00 41.66 289 ARG A C 1
ATOM 2277 O O . ARG A 1 289 ? -10.503 11.188 -13.380 1.00 41.66 289 ARG A O 1
ATOM 2284 N N . ARG A 1 290 ? -11.496 10.261 -11.584 1.00 35.19 290 ARG A N 1
ATOM 2285 C CA . ARG A 1 290 ? -11.073 11.305 -10.653 1.00 35.19 290 ARG A CA 1
ATOM 2286 C C . ARG A 1 290 ? -9.591 11.074 -10.372 1.00 35.19 290 ARG A C 1
ATOM 2288 O O . ARG A 1 290 ? -9.244 10.307 -9.484 1.00 35.19 290 ARG A O 1
ATOM 2295 N N . ILE A 1 291 ? -8.724 11.685 -11.178 1.00 36.47 291 ILE A N 1
ATOM 2296 C CA . ILE A 1 291 ? -7.300 11.783 -10.863 1.00 36.47 291 ILE A CA 1
ATOM 2297 C C . ILE A 1 291 ? -7.237 12.650 -9.607 1.00 36.47 291 ILE A C 1
ATOM 2299 O O . ILE A 1 291 ? -7.405 13.867 -9.669 1.00 36.47 291 ILE A O 1
ATOM 2303 N N . VAL A 1 292 ? -7.112 12.015 -8.445 1.00 34.94 292 VAL A N 1
ATOM 2304 C CA . VAL A 1 292 ? -6.742 12.725 -7.225 1.00 34.94 292 VAL A CA 1
ATOM 2305 C C . VAL A 1 292 ? -5.278 13.102 -7.417 1.00 34.94 292 VAL A C 1
ATOM 2307 O O . VAL A 1 292 ? -4.392 12.269 -7.239 1.00 34.94 292 VAL A O 1
ATOM 2310 N N . ASN A 1 293 ? -5.040 14.335 -7.867 1.00 30.67 293 ASN A N 1
ATOM 2311 C CA . ASN A 1 293 ? -3.720 14.957 -7.891 1.00 30.67 293 ASN A CA 1
ATOM 2312 C C . ASN A 1 293 ? -3.278 15.236 -6.443 1.00 30.67 293 ASN A C 1
ATOM 2314 O O . ASN A 1 293 ? -3.169 16.382 -6.033 1.00 30.67 293 ASN A O 1
ATOM 2318 N N . ASP A 1 294 ? -3.025 14.181 -5.669 1.00 35.31 294 ASP A N 1
ATOM 2319 C CA . ASP A 1 294 ? -2.243 14.266 -4.424 1.00 35.31 294 ASP A CA 1
ATOM 2320 C C . ASP A 1 294 ? -0.730 14.230 -4.712 1.00 35.31 294 ASP A C 1
ATOM 2322 O O . ASP A 1 294 ? 0.097 14.175 -3.801 1.00 35.31 294 ASP A O 1
ATOM 2326 N N . PHE A 1 295 ? -0.370 14.265 -5.997 1.00 39.59 295 PHE A N 1
ATOM 2327 C CA . PHE A 1 295 ? 0.986 14.356 -6.517 1.00 39.59 295 PHE A CA 1
ATOM 2328 C C . PHE A 1 295 ? 1.159 15.719 -7.197 1.00 39.59 295 PHE A C 1
ATOM 2330 O O . PHE A 1 295 ? 1.291 15.806 -8.414 1.00 39.59 295 PHE A O 1
ATOM 2337 N N . ASN A 1 296 ? 1.096 16.800 -6.416 1.00 32.06 296 ASN A N 1
ATOM 2338 C CA . ASN A 1 296 ? 1.643 18.086 -6.845 1.00 32.06 296 ASN A CA 1
ATOM 2339 C C . ASN A 1 296 ? 3.172 18.012 -6.692 1.00 32.06 296 ASN A C 1
ATOM 2341 O O . ASN A 1 296 ? 3.737 18.528 -5.737 1.00 32.06 296 ASN A O 1
ATOM 2345 N N . GLU A 1 297 ? 3.834 17.322 -7.617 1.00 35.41 297 GLU A N 1
ATOM 2346 C CA . GLU A 1 297 ? 5.240 17.570 -7.930 1.00 35.41 297 GLU A CA 1
ATOM 2347 C C . GLU A 1 297 ? 5.264 18.002 -9.397 1.00 35.41 297 GLU A C 1
ATOM 2349 O O . GLU A 1 297 ? 4.803 17.280 -10.286 1.00 35.41 297 GLU A O 1
ATOM 2354 N N . GLN A 1 298 ? 5.717 19.235 -9.629 1.00 32.00 298 GLN A N 1
ATOM 2355 C CA . GLN A 1 298 ? 6.111 19.723 -10.942 1.00 32.00 298 GLN A CA 1
ATOM 2356 C C . GLN A 1 298 ? 7.263 18.840 -11.433 1.00 32.00 298 GLN A C 1
ATOM 2358 O O . GLN A 1 298 ? 8.428 19.131 -11.198 1.00 32.00 298 GLN A O 1
ATOM 2363 N N . ASP A 1 299 ? 6.937 17.740 -12.111 1.00 35.00 299 ASP A N 1
ATOM 2364 C CA . ASP A 1 299 ? 7.879 17.027 -12.973 1.00 35.00 299 ASP A CA 1
ATOM 2365 C C . ASP A 1 299 ? 8.114 17.897 -14.224 1.00 35.00 299 ASP A C 1
ATOM 2367 O O . ASP A 1 299 ? 7.646 17.599 -15.327 1.00 35.00 299 ASP A O 1
ATOM 2371 N N . GLU A 1 300 ? 8.812 19.022 -14.056 1.00 30.45 300 GLU A N 1
ATOM 2372 C CA . GLU A 1 300 ? 9.433 19.710 -15.179 1.00 30.45 300 GLU A CA 1
ATOM 2373 C C . GLU A 1 300 ? 10.676 18.919 -15.588 1.00 30.45 300 GLU A C 1
ATOM 2375 O O . GLU A 1 300 ? 11.758 19.021 -15.010 1.00 30.45 300 GLU A O 1
ATOM 2380 N N . CYS A 1 301 ? 10.527 18.120 -16.643 1.00 28.14 301 CYS A N 1
ATOM 2381 C CA . CYS A 1 301 ? 11.662 17.731 -17.464 1.00 28.14 301 CYS A CA 1
ATOM 2382 C C . CYS A 1 301 ? 12.320 18.997 -18.039 1.00 28.14 301 CYS A C 1
ATOM 2384 O O . CYS A 1 301 ? 11.963 19.443 -19.129 1.00 28.14 301 CYS A O 1
ATOM 2386 N N . ASN A 1 302 ? 13.320 19.549 -17.352 1.00 27.83 302 ASN A N 1
ATOM 2387 C CA . ASN A 1 302 ? 14.207 20.551 -17.931 1.00 27.83 302 ASN A CA 1
ATOM 2388 C C . ASN A 1 302 ? 15.216 19.877 -18.875 1.00 27.83 302 ASN A C 1
ATOM 2390 O O . ASN A 1 302 ? 16.353 19.577 -18.517 1.00 27.83 302 ASN A O 1
ATOM 2394 N N . VAL A 1 303 ? 14.798 19.674 -20.127 1.00 33.34 303 VAL A N 1
ATOM 2395 C CA . VAL A 1 303 ? 15.721 19.685 -21.270 1.00 33.34 303 VAL A CA 1
ATOM 2396 C C . VAL A 1 303 ? 15.807 21.137 -21.735 1.00 33.34 303 VAL A C 1
ATOM 2398 O O . VAL A 1 303 ? 15.055 21.575 -22.601 1.00 33.34 303 VAL A O 1
ATOM 2401 N N . ALA A 1 304 ? 16.696 21.916 -21.119 1.00 27.19 304 ALA A N 1
ATOM 2402 C CA . ALA A 1 304 ? 16.923 23.298 -21.518 1.00 27.19 304 ALA A CA 1
ATOM 2403 C C . ALA A 1 304 ? 17.693 23.354 -22.850 1.00 27.19 304 ALA A C 1
ATOM 2405 O O . ALA A 1 304 ? 18.913 23.189 -22.896 1.00 27.19 304 ALA A O 1
ATOM 2406 N N . PHE A 1 305 ? 16.968 23.627 -23.937 1.00 24.86 305 PHE A N 1
ATOM 2407 C CA . PHE A 1 305 ? 17.493 24.343 -25.098 1.00 24.86 305 PHE A CA 1
ATOM 2408 C C . PHE A 1 305 ? 17.345 25.847 -24.821 1.00 24.86 305 PHE A C 1
ATOM 2410 O O . PHE A 1 305 ? 16.279 26.309 -24.419 1.00 24.86 305 PHE A O 1
ATOM 2417 N N . CYS A 1 306 ? 18.421 26.613 -25.006 1.00 27.56 306 CYS A N 1
ATOM 2418 C CA . CYS A 1 306 ? 18.447 28.059 -24.793 1.00 27.56 306 CYS A CA 1
ATOM 2419 C C . CYS A 1 306 ? 17.364 28.789 -25.601 1.00 27.56 306 CYS A C 1
ATOM 2421 O O . CYS A 1 306 ? 17.319 28.634 -26.819 1.00 27.56 306 CYS A O 1
ATOM 2423 N N . SER A 1 307 ? 16.611 29.688 -24.957 1.00 27.03 307 SER A N 1
ATOM 2424 C CA . SER A 1 307 ? 16.303 31.031 -25.476 1.00 27.03 307 SER A CA 1
ATOM 2425 C C . SER A 1 307 ? 15.721 31.931 -24.382 1.00 27.03 307 SER A C 1
ATOM 2427 O O . SER A 1 307 ? 14.892 31.532 -23.575 1.00 27.03 307 SER A O 1
ATOM 2429 N N . THR A 1 308 ? 16.218 33.160 -24.367 1.00 27.14 308 THR A N 1
ATOM 2430 C CA . THR A 1 308 ? 15.911 34.292 -23.486 1.00 27.14 308 T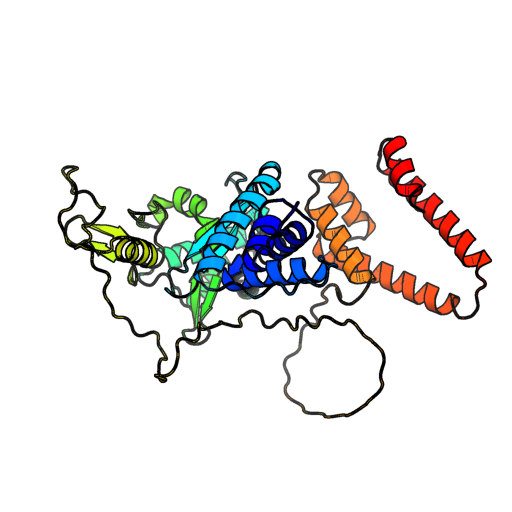HR A CA 1
ATOM 2431 C C . THR A 1 308 ? 14.468 34.793 -23.570 1.00 27.14 308 THR A C 1
ATOM 2433 O O . THR A 1 308 ? 13.948 34.961 -24.669 1.00 27.14 308 THR A O 1
ATOM 2436 N N . GLY A 1 309 ? 13.897 35.208 -22.434 1.00 23.75 309 GLY A N 1
ATOM 2437 C CA . GLY A 1 309 ? 12.715 36.078 -22.399 1.00 23.75 309 GLY A CA 1
ATOM 2438 C C . GLY A 1 309 ? 12.156 36.284 -20.990 1.00 23.75 309 GLY A C 1
ATOM 2439 O O . GLY A 1 309 ? 11.543 35.384 -20.437 1.00 23.75 309 GLY A O 1
ATOM 2440 N N . ARG A 1 310 ? 12.392 37.466 -20.407 1.00 25.69 310 ARG A N 1
ATOM 2441 C CA . ARG A 1 310 ? 11.845 37.927 -19.115 1.00 25.69 310 ARG A CA 1
ATOM 2442 C C . ARG A 1 310 ? 10.320 38.056 -19.175 1.00 25.69 310 ARG A C 1
ATOM 2444 O O . ARG A 1 310 ? 9.822 38.469 -20.216 1.00 25.69 310 ARG A O 1
ATOM 2451 N N . LEU A 1 311 ? 9.647 37.920 -18.029 1.00 25.42 311 LEU A N 1
ATOM 2452 C CA . LEU A 1 311 ? 8.729 38.940 -17.495 1.00 25.42 311 LEU A CA 1
ATOM 2453 C C . LEU A 1 311 ? 8.367 38.643 -16.031 1.00 25.42 311 LEU A C 1
ATOM 2455 O O . LEU A 1 311 ? 8.281 37.493 -15.614 1.00 25.42 311 LEU A O 1
ATOM 2459 N N . HIS A 1 312 ? 8.252 39.732 -15.275 1.00 27.39 312 HIS A N 1
ATOM 2460 C CA . HIS A 1 312 ? 7.828 39.813 -13.882 1.00 27.39 312 HIS A CA 1
ATOM 2461 C C . HIS A 1 312 ? 6.363 39.383 -13.731 1.00 27.39 312 HIS A C 1
ATOM 2463 O O . HIS A 1 312 ? 5.582 39.618 -14.646 1.00 27.39 312 HIS A O 1
ATOM 2469 N N . ASP A 1 313 ? 5.983 38.848 -12.569 1.00 25.58 313 ASP A N 1
ATOM 2470 C CA . ASP A 1 313 ? 5.080 39.594 -11.691 1.00 25.58 313 ASP A CA 1
ATOM 2471 C C . ASP A 1 313 ? 5.023 39.042 -10.267 1.00 25.58 313 ASP A C 1
ATOM 2473 O O . ASP A 1 313 ? 5.323 37.888 -9.970 1.00 25.58 313 ASP A O 1
ATOM 2477 N N . THR A 1 314 ? 4.735 39.990 -9.389 1.00 27.55 314 THR A N 1
ATOM 2478 C CA . THR A 1 314 ? 4.807 39.963 -7.935 1.00 27.55 314 THR A CA 1
ATOM 2479 C C . THR A 1 314 ? 3.404 39.708 -7.415 1.00 27.55 314 THR A C 1
ATOM 2481 O O . THR A 1 314 ? 2.500 40.388 -7.879 1.00 27.55 314 THR A O 1
ATOM 2484 N N . GLU A 1 315 ? 3.217 38.858 -6.404 1.00 25.17 315 GLU A N 1
ATOM 2485 C CA . GLU A 1 315 ? 2.158 39.102 -5.422 1.00 25.17 315 GLU A CA 1
ATOM 2486 C C . GLU A 1 315 ? 2.385 38.354 -4.104 1.00 25.17 315 GLU A C 1
ATOM 2488 O O . GLU A 1 315 ? 2.939 37.258 -4.041 1.00 25.17 315 GLU A O 1
ATOM 2493 N N . MET A 1 316 ? 2.024 39.057 -3.035 1.00 25.08 316 MET A N 1
ATOM 2494 C CA . MET A 1 316 ? 2.289 38.785 -1.628 1.00 25.08 316 MET A CA 1
ATOM 2495 C C . MET A 1 316 ? 1.257 37.811 -1.049 1.00 25.08 316 MET A C 1
ATOM 2497 O O . MET A 1 316 ? 0.110 37.878 -1.464 1.00 25.08 316 MET A O 1
ATOM 2501 N N . PHE A 1 317 ? 1.602 37.033 -0.007 1.00 21.97 317 PHE A N 1
ATOM 2502 C CA . PHE A 1 317 ? 0.833 37.000 1.256 1.00 21.97 317 PHE A CA 1
ATOM 2503 C C . PHE A 1 317 ? 1.414 36.079 2.359 1.00 21.97 317 PHE A C 1
ATOM 2505 O O . PHE A 1 317 ? 1.833 34.955 2.119 1.00 21.97 317 PHE A O 1
ATOM 2512 N N . PHE A 1 318 ? 1.361 36.618 3.587 1.00 24.66 318 PHE A N 1
ATOM 2513 C CA . PHE A 1 318 ? 1.282 36.005 4.928 1.00 24.66 318 PHE A CA 1
ATOM 2514 C C . PHE A 1 318 ? 2.288 34.920 5.385 1.00 24.66 318 PHE A C 1
ATOM 2516 O O . PHE A 1 318 ? 2.058 33.723 5.294 1.00 24.66 318 PHE A O 1
ATOM 2523 N N . GLY A 1 319 ? 3.299 35.353 6.147 1.00 27.52 319 GLY A N 1
ATOM 2524 C CA . GLY A 1 319 ? 3.140 35.421 7.609 1.00 27.52 319 GLY A CA 1
ATOM 2525 C C . GLY A 1 319 ? 3.005 34.129 8.430 1.00 27.52 319 GLY A C 1
ATOM 2526 O O . GLY A 1 319 ? 2.452 34.202 9.521 1.00 27.52 319 GLY A O 1
ATOM 2527 N N . CYS A 1 320 ? 3.541 32.990 7.997 1.00 24.42 320 CYS A N 1
ATOM 2528 C CA . CYS A 1 320 ? 3.938 31.908 8.908 1.00 24.42 320 CYS A CA 1
ATOM 2529 C C . CYS A 1 320 ? 5.458 31.762 8.831 1.00 24.42 320 CYS A C 1
ATOM 2531 O O . CYS A 1 320 ? 6.014 31.711 7.737 1.00 24.42 320 CYS A O 1
ATOM 2533 N N . LYS A 1 321 ? 6.149 31.720 9.979 1.00 27.02 321 LYS A N 1
ATOM 2534 C CA . LYS A 1 321 ? 7.579 31.381 10.032 1.00 27.02 321 LYS A CA 1
ATOM 2535 C C . LYS A 1 321 ? 7.757 29.987 9.425 1.00 27.02 321 LYS A C 1
ATOM 2537 O O . LYS A 1 321 ? 7.555 28.989 10.111 1.00 27.02 321 LYS A O 1
ATOM 2542 N N . LEU A 1 322 ? 8.108 29.950 8.143 1.00 27.98 322 LEU A N 1
ATOM 2543 C CA . LEU A 1 322 ? 8.650 28.791 7.455 1.00 27.98 322 LEU A CA 1
ATOM 2544 C C . LEU A 1 322 ? 9.891 28.385 8.259 1.00 27.98 322 LEU A C 1
ATOM 2546 O O . LEU A 1 322 ? 10.887 29.111 8.273 1.00 27.98 322 LEU A O 1
ATOM 2550 N N . MET A 1 323 ? 9.816 27.292 9.019 1.00 30.94 323 MET A N 1
ATOM 2551 C CA . MET A 1 323 ? 11.049 26.636 9.429 1.00 30.94 323 MET A CA 1
ATOM 2552 C C . MET A 1 323 ? 11.688 26.134 8.139 1.00 30.94 323 MET A C 1
ATOM 2554 O O . MET A 1 323 ? 11.061 25.404 7.378 1.00 30.94 323 MET A O 1
ATOM 2558 N N . ASP A 1 324 ? 12.882 26.637 7.860 1.00 30.77 324 ASP A N 1
ATOM 2559 C CA . ASP A 1 324 ? 13.642 26.388 6.643 1.00 30.77 324 ASP A CA 1
ATOM 2560 C C . ASP A 1 324 ? 14.043 24.901 6.613 1.00 30.77 324 ASP A C 1
ATOM 2562 O O . ASP A 1 324 ? 15.049 24.490 7.199 1.00 30.77 324 ASP A O 1
ATOM 2566 N N . PHE A 1 325 ? 13.186 24.056 6.032 1.00 44.12 325 PHE A N 1
ATOM 2567 C CA . PHE A 1 325 ? 13.456 22.635 5.847 1.00 44.12 325 PHE A CA 1
ATOM 2568 C C . PHE A 1 325 ? 14.502 22.500 4.749 1.00 44.12 325 PHE A C 1
ATOM 2570 O O . PHE A 1 325 ? 14.181 22.489 3.566 1.00 44.12 325 PHE A O 1
ATOM 2577 N N . LYS A 1 326 ? 15.773 22.393 5.141 1.00 60.50 326 LYS A N 1
ATOM 2578 C CA . LYS A 1 326 ? 16.828 22.058 4.186 1.00 60.50 326 LYS A CA 1
ATOM 2579 C C . LYS A 1 326 ? 16.639 20.612 3.743 1.00 60.50 326 LYS A C 1
ATOM 2581 O O . LYS A 1 326 ? 16.802 19.665 4.522 1.00 60.50 326 LYS A O 1
ATOM 2586 N N . GLU A 1 327 ? 16.212 20.466 2.503 1.00 76.62 327 GLU A N 1
ATOM 2587 C CA . GLU A 1 327 ? 16.222 19.218 1.758 1.00 76.62 327 GLU A CA 1
ATOM 2588 C C . GLU A 1 327 ? 17.424 19.204 0.823 1.00 76.62 327 GLU A C 1
ATOM 2590 O O . GLU A 1 327 ? 18.034 20.243 0.565 1.00 76.62 327 GLU A O 1
ATOM 2595 N N . VAL A 1 328 ? 17.798 18.001 0.393 1.00 73.00 328 VAL A N 1
ATOM 2596 C CA . VAL A 1 328 ? 18.868 17.840 -0.584 1.00 73.00 328 VAL A CA 1
ATOM 2597 C C . VAL A 1 328 ? 18.362 18.386 -1.911 1.00 73.00 328 VAL A C 1
ATOM 2599 O O . VAL A 1 328 ? 17.302 17.968 -2.375 1.00 73.00 328 VAL A O 1
ATOM 2602 N N . ASP A 1 329 ? 19.098 19.311 -2.515 1.00 77.25 329 ASP A N 1
ATOM 2603 C CA . ASP A 1 329 ? 18.717 19.950 -3.768 1.00 77.25 329 ASP A CA 1
ATOM 2604 C C . ASP A 1 329 ? 19.028 19.019 -4.947 1.00 77.25 329 ASP A C 1
ATOM 2606 O O . ASP A 1 329 ? 20.100 19.048 -5.565 1.00 77.25 329 ASP A O 1
ATOM 2610 N N . LEU A 1 330 ? 18.056 18.160 -5.253 1.00 67.44 330 LEU A N 1
ATOM 2611 C CA . LEU A 1 330 ? 18.120 17.194 -6.348 1.00 67.44 330 LEU A CA 1
ATOM 2612 C C . LEU A 1 330 ? 18.143 17.850 -7.738 1.00 67.44 330 LEU A C 1
ATOM 2614 O O . LEU A 1 330 ? 18.388 17.150 -8.720 1.00 67.44 330 LEU A O 1
ATOM 2618 N N . GLU A 1 331 ? 17.931 19.165 -7.842 1.00 58.88 331 GLU A N 1
ATOM 2619 C CA . GLU A 1 331 ? 18.122 19.903 -9.094 1.00 58.88 331 GLU A CA 1
ATOM 2620 C C . GLU A 1 331 ? 19.612 20.155 -9.375 1.00 58.88 331 GLU A C 1
ATOM 2622 O O . GLU A 1 331 ? 20.000 20.502 -10.495 1.00 58.88 331 GLU A O 1
ATOM 2627 N N . THR A 1 332 ? 20.483 19.923 -8.385 1.00 66.56 332 THR A N 1
ATOM 2628 C CA . THR A 1 332 ? 21.928 20.095 -8.525 1.00 66.56 332 THR A CA 1
ATOM 2629 C C . THR A 1 332 ? 22.669 18.765 -8.691 1.00 66.56 332 THR A C 1
ATOM 2631 O O . THR A 1 332 ? 22.341 17.758 -8.057 1.00 66.56 332 THR A O 1
ATOM 2634 N N . PRO A 1 333 ? 23.777 18.741 -9.462 1.00 65.56 333 PRO A N 1
ATOM 2635 C CA . PRO A 1 333 ? 24.672 17.585 -9.500 1.00 65.56 333 PRO A CA 1
ATOM 2636 C C . PRO A 1 333 ? 25.199 17.178 -8.114 1.00 65.56 333 PRO A C 1
ATOM 2638 O O . PRO A 1 333 ? 25.477 16.003 -7.884 1.00 65.56 333 PRO A O 1
ATOM 2641 N N . ALA A 1 334 ? 25.346 18.140 -7.195 1.00 71.88 334 ALA A N 1
ATOM 2642 C CA . ALA A 1 334 ? 25.767 17.887 -5.821 1.00 71.88 334 ALA A CA 1
ATOM 2643 C C . ALA A 1 334 ? 24.701 17.111 -5.039 1.00 71.88 334 ALA A C 1
ATOM 2645 O O . ALA A 1 334 ? 25.036 16.102 -4.418 1.00 71.88 334 ALA A O 1
ATOM 2646 N N . GLY A 1 335 ? 23.438 17.537 -5.111 1.00 64.31 335 GLY A N 1
ATOM 2647 C CA . GLY A 1 335 ? 22.339 16.870 -4.426 1.00 64.31 335 GLY A CA 1
ATOM 2648 C C . GLY A 1 335 ? 22.041 15.484 -4.990 1.00 64.31 335 GLY A C 1
ATOM 2649 O O . GLY A 1 335 ? 21.899 14.539 -4.219 1.00 64.31 335 GLY A O 1
ATOM 2650 N N . ILE A 1 336 ? 22.090 15.298 -6.315 1.00 65.44 336 ILE A N 1
ATOM 2651 C CA . ILE A 1 336 ? 21.926 13.970 -6.946 1.00 65.44 336 ILE A CA 1
ATOM 2652 C C . ILE A 1 336 ? 23.004 12.982 -6.469 1.00 65.44 336 ILE A C 1
ATOM 2654 O O . ILE A 1 336 ? 22.711 11.822 -6.157 1.00 65.44 336 ILE A O 1
ATOM 2658 N N . LEU A 1 337 ? 24.267 13.419 -6.414 1.00 70.69 337 LEU A N 1
ATOM 2659 C CA . LEU A 1 337 ? 25.376 12.583 -5.944 1.00 70.69 337 LEU A CA 1
ATOM 2660 C C . LEU A 1 337 ? 25.262 12.278 -4.449 1.00 70.69 337 LEU A C 1
ATOM 2662 O O . LEU A 1 337 ? 25.533 11.150 -4.031 1.00 70.69 337 LEU A O 1
ATOM 2666 N N . ALA A 1 338 ? 24.857 13.265 -3.654 1.00 81.44 338 ALA A N 1
ATOM 2667 C CA . ALA A 1 338 ? 24.665 13.109 -2.224 1.00 81.44 338 ALA A CA 1
ATOM 2668 C C . ALA A 1 338 ? 23.528 12.132 -1.892 1.00 81.44 338 ALA A C 1
ATOM 2670 O O . ALA A 1 338 ? 23.726 11.227 -1.082 1.00 81.44 338 ALA A O 1
ATOM 2671 N N . ASP A 1 339 ? 22.386 12.257 -2.568 1.00 77.00 339 ASP A N 1
ATOM 2672 C CA . ASP A 1 339 ? 21.247 11.347 -2.441 1.00 77.00 339 ASP A CA 1
ATOM 2673 C C . ASP A 1 339 ? 21.613 9.922 -2.879 1.00 77.00 339 ASP A C 1
ATOM 2675 O O . ASP A 1 339 ? 21.393 8.962 -2.140 1.00 77.00 339 ASP A O 1
ATOM 2679 N N . SER A 1 340 ? 22.296 9.772 -4.018 1.00 71.81 340 SER A N 1
ATOM 2680 C CA . SER A 1 340 ? 22.758 8.462 -4.500 1.00 71.81 340 SER A CA 1
ATOM 2681 C C . SER A 1 340 ? 23.686 7.767 -3.496 1.00 71.81 340 SER A C 1
ATOM 2683 O O . SER A 1 340 ? 23.544 6.572 -3.230 1.00 71.81 340 SER A O 1
ATOM 2685 N N . LEU A 1 341 ? 24.635 8.502 -2.906 1.00 76.50 341 LEU A N 1
ATOM 2686 C CA . LEU A 1 341 ? 25.538 7.964 -1.885 1.00 76.50 341 LEU A CA 1
ATOM 2687 C C . LEU A 1 341 ? 24.788 7.601 -0.602 1.00 76.50 341 LEU A C 1
ATOM 2689 O O . LEU A 1 341 ? 25.026 6.532 -0.038 1.00 76.50 341 LEU A O 1
ATOM 2693 N N . ALA A 1 342 ? 23.858 8.447 -0.166 1.00 78.62 342 ALA A N 1
ATOM 2694 C CA . ALA A 1 342 ? 23.023 8.181 0.996 1.00 78.62 342 ALA A CA 1
ATOM 2695 C C . ALA A 1 342 ? 22.153 6.930 0.791 1.00 78.62 342 ALA A C 1
ATOM 2697 O O . ALA A 1 342 ? 22.026 6.107 1.692 1.00 78.62 342 ALA A O 1
ATOM 2698 N N . GLN A 1 343 ? 21.601 6.714 -0.403 1.00 72.88 343 GLN A N 1
ATOM 2699 C CA . GLN A 1 343 ? 20.851 5.496 -0.721 1.00 72.88 343 GLN A CA 1
ATOM 2700 C C . GLN A 1 343 ? 21.744 4.248 -0.717 1.00 72.88 343 GLN A C 1
ATOM 2702 O O . GLN A 1 343 ? 21.349 3.215 -0.177 1.00 72.88 343 GLN A O 1
ATOM 2707 N N . ILE A 1 344 ? 22.968 4.332 -1.254 1.00 76.56 344 ILE A N 1
ATOM 2708 C CA . ILE A 1 344 ? 23.938 3.223 -1.218 1.00 76.56 344 ILE A CA 1
ATOM 2709 C C . ILE A 1 344 ? 24.258 2.829 0.228 1.00 76.56 344 ILE A C 1
ATOM 2711 O O . ILE A 1 344 ? 24.215 1.644 0.567 1.00 76.56 344 ILE A O 1
ATOM 2715 N N . PHE A 1 345 ? 24.547 3.805 1.094 1.00 77.25 345 PHE A N 1
ATOM 2716 C CA . PHE A 1 345 ? 24.825 3.524 2.501 1.00 77.25 345 PHE A CA 1
ATOM 2717 C C . PHE A 1 345 ? 23.576 3.085 3.261 1.00 77.25 345 PHE A C 1
ATOM 2719 O O . PHE A 1 345 ? 23.682 2.205 4.104 1.00 77.25 345 PHE A O 1
ATOM 2726 N N . MET A 1 346 ? 22.384 3.588 2.941 1.00 71.69 346 MET A N 1
ATOM 2727 C CA . MET A 1 346 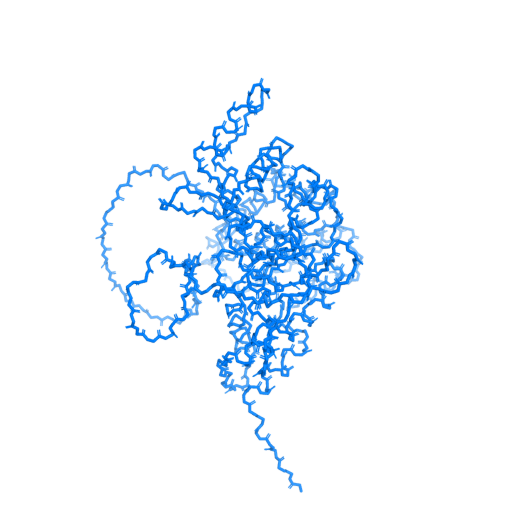? 21.140 3.088 3.532 1.00 71.69 346 MET A CA 1
ATOM 2728 C C . MET A 1 346 ? 20.914 1.602 3.212 1.00 71.69 346 MET A C 1
ATOM 2730 O O . MET A 1 346 ? 20.540 0.839 4.102 1.00 71.69 346 MET A O 1
ATOM 2734 N N . MET A 1 347 ? 21.168 1.193 1.965 1.00 65.56 347 MET A N 1
ATOM 2735 C CA . MET A 1 347 ? 20.905 -0.163 1.470 1.00 65.56 347 MET A CA 1
ATOM 2736 C C . MET A 1 347 ? 22.005 -1.187 1.788 1.00 65.56 347 MET A C 1
ATOM 2738 O O . MET A 1 347 ? 21.797 -2.383 1.573 1.00 65.56 347 MET A O 1
ATOM 2742 N N . THR A 1 348 ? 23.173 -0.761 2.278 1.00 74.75 348 THR A N 1
ATOM 2743 C CA . THR A 1 348 ? 24.257 -1.691 2.622 1.00 74.75 348 THR A CA 1
ATOM 2744 C C . THR A 1 348 ? 23.890 -2.566 3.823 1.00 74.75 348 THR A C 1
ATOM 2746 O O . THR A 1 348 ? 23.276 -2.107 4.784 1.00 74.75 348 THR A O 1
ATOM 2749 N N . THR A 1 349 ? 24.295 -3.838 3.794 1.00 64.44 349 THR A N 1
ATOM 2750 C CA . THR A 1 349 ? 24.137 -4.769 4.926 1.00 64.44 349 THR A CA 1
ATOM 2751 C C . THR A 1 349 ? 25.269 -4.656 5.948 1.00 64.44 349 THR A C 1
ATOM 2753 O O . THR A 1 349 ? 25.234 -5.334 6.970 1.00 64.44 349 THR A O 1
ATOM 2756 N N . ASN A 1 350 ? 26.298 -3.850 5.663 1.00 79.25 350 ASN A N 1
ATOM 2757 C CA . ASN A 1 350 ? 27.435 -3.638 6.552 1.00 79.25 350 ASN A CA 1
ATOM 2758 C C . ASN A 1 350 ? 27.231 -2.367 7.394 1.00 79.25 350 ASN A C 1
ATOM 2760 O O . ASN A 1 350 ? 27.542 -1.255 6.959 1.00 79.25 350 ASN A O 1
ATOM 2764 N N . ASP A 1 351 ? 26.716 -2.552 8.609 1.00 77.50 351 ASP A N 1
ATOM 2765 C CA . ASP A 1 351 ? 26.417 -1.460 9.539 1.00 77.50 351 ASP A CA 1
ATOM 2766 C C . ASP A 1 351 ? 27.657 -0.663 9.952 1.00 77.50 351 ASP A C 1
ATOM 2768 O O . ASP A 1 351 ? 27.581 0.560 10.068 1.00 77.50 351 ASP A O 1
ATOM 2772 N N . GLU A 1 352 ? 28.810 -1.315 10.114 1.00 84.25 352 GLU A N 1
ATOM 2773 C CA . GLU A 1 352 ? 30.059 -0.637 10.476 1.00 84.25 352 GLU A CA 1
ATOM 2774 C C . GLU A 1 352 ? 30.501 0.344 9.391 1.00 84.25 352 GLU A C 1
ATOM 2776 O O . GLU A 1 352 ? 30.886 1.473 9.703 1.00 84.25 352 GLU A O 1
ATOM 2781 N N . LEU A 1 353 ? 30.376 -0.048 8.119 1.00 79.19 353 LEU A N 1
ATOM 2782 C CA . LEU A 1 353 ? 30.705 0.802 6.975 1.00 79.19 353 LEU A CA 1
ATOM 2783 C C . LEU A 1 353 ? 29.781 2.027 6.899 1.00 79.19 353 LEU A C 1
ATOM 2785 O O . LEU A 1 353 ? 30.243 3.143 6.659 1.00 79.19 353 LEU A O 1
ATOM 2789 N N . ARG A 1 354 ? 28.480 1.836 7.152 1.00 85.50 354 ARG A N 1
ATOM 2790 C CA . ARG A 1 354 ? 27.500 2.930 7.218 1.00 85.50 354 ARG A CA 1
ATOM 2791 C C . ARG A 1 354 ? 27.811 3.894 8.366 1.00 85.50 354 ARG A C 1
ATOM 2793 O O . ARG A 1 354 ? 27.880 5.101 8.150 1.00 85.50 354 ARG A O 1
ATOM 2800 N N . GLN A 1 355 ? 28.071 3.374 9.565 1.00 84.44 355 GLN A N 1
ATOM 2801 C CA . GLN A 1 355 ? 28.426 4.194 10.730 1.00 84.44 355 GLN A CA 1
ATOM 2802 C C . GLN A 1 355 ? 29.772 4.908 10.550 1.00 84.44 355 GLN A C 1
ATOM 2804 O O . GLN A 1 355 ? 29.961 6.039 10.998 1.00 84.44 355 GLN A O 1
ATOM 2809 N N . GLN A 1 356 ? 30.727 4.283 9.861 1.00 87.56 356 GLN A N 1
ATOM 2810 C CA . GLN A 1 356 ? 31.980 4.927 9.486 1.00 87.56 356 GLN A CA 1
ATOM 2811 C C . GLN A 1 356 ? 31.746 6.099 8.526 1.00 87.56 356 GLN A C 1
ATOM 2813 O O . GLN A 1 356 ? 32.290 7.175 8.768 1.00 87.56 356 GLN A O 1
ATOM 2818 N N . ALA A 1 357 ? 30.907 5.933 7.500 1.00 81.06 357 ALA A N 1
ATOM 2819 C CA . ALA A 1 357 ? 30.563 7.006 6.568 1.00 81.06 357 ALA A CA 1
ATOM 2820 C C . ALA A 1 357 ? 29.904 8.202 7.278 1.00 81.06 357 ALA A C 1
ATOM 2822 O O . ALA A 1 357 ? 30.285 9.346 7.033 1.00 81.06 357 ALA A O 1
ATOM 2823 N N . TYR A 1 358 ? 28.989 7.949 8.217 1.00 89.94 358 TYR A N 1
ATOM 2824 C CA . TYR A 1 358 ? 28.342 9.001 9.007 1.00 89.94 358 TYR A CA 1
ATOM 2825 C C . TYR A 1 358 ? 29.344 9.767 9.883 1.00 89.94 358 TYR A C 1
ATOM 2827 O O . TYR A 1 358 ? 29.381 11.000 9.861 1.00 89.94 358 TYR A O 1
ATOM 2835 N N . ARG A 1 359 ? 30.259 9.056 10.555 1.00 90.75 359 ARG A N 1
ATOM 2836 C CA . ARG A 1 359 ? 31.333 9.682 11.347 1.00 90.75 359 ARG A CA 1
ATOM 2837 C C . ARG A 1 359 ? 32.266 10.560 10.511 1.00 90.75 359 ARG A C 1
ATOM 2839 O O . ARG A 1 359 ? 32.727 11.582 11.006 1.00 90.75 359 ARG A O 1
ATOM 2846 N N . MET A 1 360 ? 32.526 10.218 9.247 1.00 86.12 360 MET A N 1
ATOM 2847 C CA . MET A 1 360 ? 33.392 11.017 8.358 1.00 86.12 360 MET A CA 1
ATOM 2848 C C . MET A 1 360 ? 32.826 12.403 8.007 1.00 86.12 360 MET A C 1
ATOM 2850 O O . MET A 1 360 ? 33.571 13.304 7.596 1.00 86.12 360 MET A O 1
ATOM 2854 N N . VAL A 1 361 ? 31.514 12.584 8.144 1.00 87.38 361 VAL A N 1
ATOM 2855 C CA . VAL A 1 361 ? 30.833 13.869 7.938 1.00 87.38 361 VAL A CA 1
ATOM 2856 C C . VAL A 1 361 ? 30.234 14.431 9.232 1.00 87.38 361 VAL A C 1
ATOM 2858 O O . VAL A 1 361 ? 29.564 15.455 9.178 1.00 87.38 361 VAL A O 1
ATOM 2861 N N . SER A 1 362 ? 30.535 13.818 10.383 1.00 91.56 362 SER A N 1
ATOM 2862 C CA . SER A 1 362 ? 30.054 14.221 11.713 1.00 91.56 362 SER A CA 1
ATOM 2863 C C . SER A 1 362 ? 28.527 14.261 11.840 1.00 91.56 362 SER A C 1
ATOM 2865 O O . SER A 1 362 ? 27.975 15.193 12.418 1.00 91.56 362 SER A O 1
ATOM 2867 N N . VAL A 1 363 ? 27.846 13.252 11.298 1.00 89.12 363 VAL A N 1
ATOM 2868 C CA . VAL A 1 363 ? 26.384 13.098 11.390 1.00 89.12 363 VAL A CA 1
ATOM 2869 C C . VAL A 1 363 ? 26.022 11.732 11.965 1.00 89.12 363 VAL A C 1
ATOM 2871 O O . VAL A 1 363 ? 26.882 10.861 12.074 1.00 89.12 363 VAL A O 1
ATOM 2874 N N . GLU A 1 364 ? 24.751 11.533 12.314 1.00 84.25 364 GLU A N 1
ATOM 2875 C CA . GLU A 1 364 ? 24.270 10.286 12.934 1.00 84.25 364 GLU A CA 1
ATOM 2876 C C . GLU A 1 364 ? 23.202 9.556 12.105 1.00 84.25 364 GLU A C 1
ATOM 2878 O O . GLU A 1 364 ? 22.887 8.397 12.372 1.00 84.25 364 GLU A O 1
ATOM 2883 N N . ASN A 1 365 ? 22.642 10.205 11.080 1.00 84.81 365 ASN A N 1
ATOM 2884 C CA . ASN A 1 365 ? 21.575 9.639 10.262 1.00 84.81 365 ASN A CA 1
ATOM 2885 C C . ASN A 1 365 ? 21.786 9.900 8.763 1.00 84.81 365 ASN A C 1
ATOM 2887 O O . ASN A 1 365 ? 22.574 10.752 8.352 1.00 84.81 365 ASN A O 1
ATOM 2891 N N . ASN A 1 366 ? 21.053 9.148 7.939 1.00 85.69 366 ASN A N 1
ATOM 2892 C CA . ASN A 1 366 ? 21.230 9.149 6.488 1.00 85.69 366 ASN A CA 1
ATOM 2893 C C . ASN A 1 366 ? 20.841 10.472 5.816 1.00 85.69 366 ASN A C 1
ATOM 2895 O O . ASN A 1 366 ? 21.397 10.830 4.780 1.00 85.69 366 ASN A O 1
ATOM 2899 N N . ARG A 1 367 ? 19.863 11.186 6.385 1.00 86.81 367 ARG A N 1
ATOM 2900 C CA . ARG A 1 367 ? 19.399 12.468 5.847 1.00 86.81 367 ARG A CA 1
ATOM 2901 C C . ARG A 1 367 ? 20.475 13.529 6.033 1.00 86.81 367 ARG A C 1
ATOM 2903 O O . ARG A 1 367 ? 20.861 14.188 5.073 1.00 86.81 367 ARG A O 1
ATOM 2910 N N . ASP A 1 368 ? 20.984 13.644 7.252 1.00 86.62 368 ASP A N 1
ATOM 2911 C CA . ASP A 1 368 ? 22.043 14.592 7.582 1.00 86.62 368 ASP A CA 1
ATOM 2912 C C . ASP A 1 368 ? 23.331 14.242 6.836 1.00 86.62 368 ASP A C 1
ATOM 2914 O O . ASP A 1 368 ? 24.054 15.134 6.402 1.00 86.62 368 ASP A O 1
ATOM 2918 N N . PHE A 1 369 ? 23.580 12.950 6.598 1.00 89.12 369 PHE A N 1
ATOM 2919 C CA . PHE A 1 369 ? 24.647 12.495 5.713 1.00 89.12 369 PHE A CA 1
ATOM 2920 C C . PHE A 1 369 ? 24.496 13.043 4.293 1.00 89.12 369 PHE A C 1
ATOM 2922 O O . PHE A 1 369 ? 25.448 13.625 3.776 1.00 89.12 369 PHE A O 1
ATOM 2929 N N . ALA A 1 370 ? 23.316 12.924 3.683 1.00 84.62 370 ALA A N 1
ATOM 2930 C CA . ALA A 1 370 ? 23.072 13.462 2.348 1.00 84.62 370 ALA A CA 1
ATOM 2931 C C . ALA A 1 370 ? 23.267 14.992 2.310 1.00 84.62 370 ALA A C 1
ATOM 2933 O O . ALA A 1 370 ? 24.030 15.497 1.491 1.00 84.62 370 ALA A O 1
ATOM 2934 N N . LEU A 1 371 ? 22.692 15.728 3.264 1.00 87.75 371 LEU A N 1
ATOM 2935 C CA . LEU A 1 371 ? 22.846 17.188 3.352 1.00 87.75 371 LEU A CA 1
ATOM 2936 C C . LEU A 1 371 ? 24.307 17.619 3.567 1.00 87.75 371 LEU A C 1
ATOM 2938 O O . LEU A 1 371 ? 24.783 18.577 2.955 1.00 87.75 371 LEU A O 1
ATOM 2942 N N . ALA A 1 372 ? 25.053 16.909 4.417 1.00 87.69 372 ALA A N 1
ATOM 2943 C CA . ALA A 1 372 ? 26.458 17.204 4.685 1.00 87.69 372 ALA A CA 1
ATOM 2944 C C . ALA A 1 372 ? 27.355 16.904 3.474 1.00 87.69 372 ALA A C 1
ATOM 2946 O O . ALA A 1 372 ? 28.291 17.657 3.186 1.00 87.69 372 ALA A O 1
ATOM 2947 N N . VAL A 1 373 ? 27.073 15.819 2.748 1.00 87.12 373 VAL A N 1
ATOM 2948 C CA . VAL A 1 373 ? 27.776 15.467 1.509 1.00 87.12 373 VAL A CA 1
ATOM 2949 C C . VAL A 1 373 ? 27.490 16.499 0.424 1.00 87.12 373 VAL A C 1
ATOM 2951 O O . VAL A 1 373 ? 28.427 16.994 -0.202 1.00 87.12 373 VAL A O 1
ATOM 2954 N N . GLU A 1 374 ? 26.230 16.884 0.242 1.00 88.19 374 GLU A N 1
ATOM 2955 C CA . GLU A 1 374 ? 25.838 17.921 -0.707 1.00 88.19 374 GLU A CA 1
ATOM 2956 C C . GLU A 1 374 ? 26.522 19.259 -0.400 1.00 88.19 374 GLU A C 1
ATOM 2958 O O . GLU A 1 374 ? 27.093 19.880 -1.298 1.00 88.19 374 GLU A O 1
ATOM 2963 N N . ALA A 1 375 ? 26.529 19.693 0.864 1.00 87.38 375 ALA A N 1
ATOM 2964 C CA . ALA A 1 375 ? 27.186 20.931 1.271 1.00 87.38 375 ALA A CA 1
ATOM 2965 C C . ALA A 1 375 ? 28.687 20.921 0.927 1.00 87.38 375 ALA A C 1
ATOM 2967 O O . ALA A 1 375 ? 29.198 21.891 0.360 1.00 87.38 375 ALA A O 1
ATOM 2968 N N . ARG A 1 376 ? 29.381 19.804 1.191 1.00 87.94 376 ARG A N 1
ATOM 2969 C CA . ARG A 1 376 ? 30.802 19.627 0.843 1.00 87.94 376 ARG A CA 1
ATOM 2970 C C . ARG A 1 376 ? 31.037 19.618 -0.669 1.00 87.94 376 ARG A C 1
ATOM 2972 O O . ARG A 1 376 ? 32.009 20.210 -1.138 1.00 87.94 376 ARG A O 1
ATOM 2979 N N . LEU A 1 377 ? 30.162 18.976 -1.441 1.00 80.94 377 LEU A N 1
ATOM 2980 C CA . LEU A 1 377 ? 30.238 18.968 -2.906 1.00 80.94 377 LEU A CA 1
ATOM 2981 C C . LEU A 1 377 ? 30.008 20.368 -3.483 1.00 80.94 377 LEU A C 1
ATOM 2983 O O . LEU A 1 377 ? 30.761 20.815 -4.346 1.00 80.94 377 LEU A O 1
ATOM 2987 N N . ASN A 1 378 ? 29.030 21.100 -2.955 1.00 80.94 378 ASN A N 1
ATOM 2988 C CA . ASN A 1 378 ? 28.750 22.474 -3.350 1.00 80.94 378 ASN A CA 1
ATOM 2989 C C . ASN A 1 378 ? 29.898 23.429 -2.994 1.00 80.94 378 ASN A C 1
ATOM 2991 O O . ASN A 1 378 ? 30.243 24.304 -3.792 1.00 80.94 378 ASN A O 1
ATOM 2995 N N . GLU A 1 379 ? 30.541 23.259 -1.839 1.00 83.75 379 GLU A N 1
ATOM 2996 C CA . GLU A 1 379 ? 31.751 24.004 -1.477 1.00 83.75 379 GLU A CA 1
ATOM 2997 C C . GLU A 1 379 ? 32.917 23.682 -2.426 1.00 83.75 379 GLU A C 1
ATOM 2999 O O . GLU A 1 379 ? 33.596 24.586 -2.929 1.00 83.75 379 GLU A O 1
ATOM 3004 N N . TYR A 1 380 ? 33.106 22.401 -2.754 1.00 79.44 380 TYR A N 1
ATOM 3005 C CA . TYR A 1 380 ? 34.096 21.961 -3.730 1.00 79.44 380 TYR A CA 1
ATOM 3006 C C . TYR A 1 380 ? 33.851 22.596 -5.107 1.00 79.44 380 TYR A C 1
ATOM 3008 O O . TYR A 1 380 ? 34.769 23.193 -5.678 1.00 79.44 380 TYR A O 1
ATOM 3016 N N . PHE A 1 381 ? 32.614 22.565 -5.610 1.00 74.50 381 PHE A N 1
ATOM 3017 C CA . PHE A 1 381 ? 32.256 23.180 -6.888 1.00 74.50 381 PHE A CA 1
ATOM 3018 C C . PHE A 1 381 ? 32.450 24.699 -6.870 1.00 74.50 381 PHE A C 1
ATOM 3020 O O . PHE A 1 381 ? 33.115 25.230 -7.760 1.00 74.50 381 PHE A O 1
ATOM 3027 N N . LYS A 1 382 ? 32.011 25.401 -5.818 1.00 69.81 382 LYS A N 1
ATOM 3028 C CA . LYS A 1 382 ? 32.211 26.856 -5.673 1.00 69.81 382 LYS A CA 1
ATOM 3029 C C . LYS A 1 382 ? 33.695 27.240 -5.601 1.00 69.81 382 LYS A C 1
ATOM 3031 O O . LYS A 1 382 ? 34.113 28.219 -6.227 1.00 69.81 382 LYS A O 1
ATOM 3036 N N . SER A 1 383 ? 34.518 26.461 -4.895 1.00 65.81 383 SER A N 1
ATOM 3037 C CA . SER A 1 383 ? 35.968 26.695 -4.790 1.00 65.81 383 SER A CA 1
ATOM 3038 C C . SER A 1 383 ? 36.727 26.422 -6.102 1.00 65.81 383 SER A C 1
ATOM 3040 O O . SER A 1 383 ? 37.769 27.037 -6.362 1.00 65.81 383 SER A O 1
ATOM 3042 N N . LYS A 1 384 ? 36.195 25.542 -6.964 1.00 57.69 384 LYS A N 1
ATOM 3043 C CA . LYS A 1 384 ? 36.737 25.210 -8.293 1.00 57.69 384 LYS A CA 1
ATOM 3044 C C . LYS A 1 384 ? 36.232 26.141 -9.400 1.00 57.69 384 LYS A C 1
ATOM 3046 O O . LYS A 1 384 ? 37.010 26.466 -10.294 1.00 57.69 384 LYS A O 1
ATOM 3051 N N . GLN A 1 385 ? 35.004 26.650 -9.320 1.00 50.94 385 GLN A N 1
ATOM 3052 C CA . GLN A 1 385 ? 34.432 27.564 -10.317 1.00 50.94 385 GLN A CA 1
ATOM 3053 C C . GLN A 1 385 ? 35.135 28.931 -10.311 1.00 50.94 385 GLN A C 1
ATOM 3055 O O . GLN A 1 385 ? 35.464 29.453 -11.371 1.00 50.94 385 GLN A O 1
ATOM 3060 N N . ARG A 1 386 ? 35.565 29.420 -9.135 1.00 49.34 386 ARG A N 1
ATOM 3061 C CA . ARG A 1 386 ? 36.485 30.577 -9.016 1.00 49.34 386 ARG A CA 1
ATOM 3062 C C . ARG A 1 386 ? 37.878 30.341 -9.620 1.00 49.34 386 ARG A C 1
ATOM 3064 O O . ARG A 1 386 ? 38.635 31.285 -9.821 1.00 49.34 386 ARG A O 1
ATOM 3071 N N . LYS A 1 387 ? 38.252 29.085 -9.876 1.00 49.03 387 LYS A N 1
ATOM 3072 C CA . LYS A 1 387 ? 39.560 28.680 -10.412 1.00 49.03 387 LYS A CA 1
ATOM 3073 C C . LYS A 1 387 ? 39.518 28.335 -11.907 1.00 49.03 387 LYS A C 1
ATOM 3075 O O . LYS A 1 387 ? 40.587 28.313 -12.514 1.00 49.03 387 LYS A O 1
ATOM 3080 N N . LEU A 1 388 ? 38.344 28.063 -12.481 1.00 46.44 388 LEU A N 1
ATOM 3081 C CA . LEU A 1 388 ? 38.166 27.600 -13.865 1.00 46.44 388 LEU A CA 1
ATOM 3082 C C . LEU A 1 388 ? 38.109 28.725 -14.905 1.00 46.44 388 LEU A C 1
ATOM 3084 O O . LEU A 1 388 ? 38.406 28.461 -16.064 1.00 46.44 388 LEU A O 1
ATOM 3088 N N . ASP A 1 389 ? 37.880 29.974 -14.497 1.00 47.59 389 ASP A N 1
ATOM 3089 C CA . ASP A 1 389 ? 37.803 31.124 -15.418 1.00 47.59 389 ASP A CA 1
ATOM 3090 C C . ASP A 1 389 ? 39.163 31.526 -16.052 1.00 47.59 389 ASP A C 1
ATOM 3092 O O . ASP A 1 389 ? 39.273 32.517 -16.768 1.00 47.59 389 ASP A O 1
ATOM 3096 N N . ARG A 1 390 ? 40.241 30.762 -15.794 1.00 49.34 390 ARG A N 1
ATOM 3097 C CA . ARG A 1 390 ? 41.597 30.969 -16.355 1.00 49.34 390 ARG A CA 1
ATOM 3098 C C . ARG A 1 390 ? 42.439 29.683 -16.468 1.00 49.34 390 ARG A C 1
ATOM 3100 O O . ARG A 1 390 ? 43.580 29.666 -15.997 1.00 49.34 390 ARG A O 1
ATOM 3107 N N . ARG A 1 391 ? 41.939 28.560 -17.008 1.00 53.66 391 ARG A N 1
ATOM 3108 C CA . ARG A 1 391 ? 42.752 27.312 -17.043 1.00 53.66 391 ARG A CA 1
ATOM 3109 C C . ARG A 1 391 ? 42.805 26.587 -18.383 1.00 53.66 391 ARG A C 1
ATOM 3111 O O . ARG A 1 391 ? 41.806 26.442 -19.071 1.00 53.66 391 ARG A O 1
ATOM 3118 N N . SER A 1 392 ? 44.004 26.092 -18.707 1.00 56.22 392 SER A N 1
ATOM 3119 C CA . SER A 1 392 ? 44.305 25.327 -19.918 1.00 56.22 392 SER A CA 1
ATOM 3120 C C . SER A 1 392 ? 43.987 23.834 -19.767 1.00 56.22 392 SER A C 1
ATOM 3122 O O . SER A 1 392 ? 44.088 23.251 -18.685 1.00 56.22 392 SER A O 1
ATOM 3124 N N . ILE A 1 393 ? 43.656 23.200 -20.894 1.00 50.22 393 ILE A N 1
ATOM 3125 C CA . ILE A 1 393 ? 43.243 21.791 -21.028 1.00 50.22 393 ILE A CA 1
ATOM 3126 C C . ILE A 1 393 ? 44.256 20.797 -20.424 1.00 50.22 393 ILE A C 1
ATOM 3128 O O . ILE A 1 393 ? 43.863 19.764 -19.883 1.00 50.22 393 ILE A O 1
ATOM 3132 N N . LEU A 1 394 ? 45.555 21.114 -20.449 1.00 50.81 394 LEU A N 1
ATOM 3133 C CA . LEU A 1 394 ? 46.607 20.280 -19.848 1.00 50.81 394 LEU A CA 1
ATOM 3134 C C . LEU A 1 394 ? 46.451 20.143 -18.328 1.00 50.81 394 LEU A C 1
ATOM 3136 O O . LEU A 1 394 ? 46.702 19.080 -17.768 1.00 50.81 394 LEU A O 1
ATOM 3140 N N . ARG A 1 395 ? 45.968 21.196 -17.668 1.00 53.47 395 ARG A N 1
ATOM 3141 C CA . ARG A 1 395 ? 45.770 21.214 -16.219 1.00 53.47 395 ARG A CA 1
ATOM 3142 C C . ARG A 1 395 ? 44.531 20.419 -15.796 1.00 53.47 395 ARG A C 1
ATOM 3144 O O . ARG A 1 395 ? 44.536 19.807 -14.738 1.00 53.47 395 ARG A O 1
ATOM 3151 N N . ILE A 1 396 ? 43.507 20.367 -16.650 1.00 54.47 396 ILE A N 1
ATOM 3152 C CA . ILE A 1 396 ? 42.306 19.539 -16.446 1.00 54.47 396 ILE A CA 1
ATOM 3153 C C . ILE A 1 396 ? 42.654 18.045 -16.537 1.00 54.47 396 ILE A C 1
ATOM 3155 O O . ILE A 1 396 ? 42.122 17.244 -15.773 1.00 54.47 396 ILE A O 1
ATOM 3159 N N . ARG A 1 397 ? 43.577 17.663 -17.432 1.00 55.03 397 ARG A N 1
ATOM 3160 C CA . ARG A 1 397 ? 44.053 16.274 -17.535 1.00 55.03 397 ARG A CA 1
ATOM 3161 C C . ARG A 1 397 ? 44.851 15.844 -16.302 1.00 55.03 397 ARG A C 1
ATOM 3163 O O . ARG A 1 397 ? 44.527 14.807 -15.742 1.00 55.03 397 ARG A O 1
ATOM 3170 N N . GLY A 1 398 ? 45.774 16.680 -15.819 1.00 60.34 398 GLY A N 1
ATOM 3171 C CA . GLY A 1 398 ? 46.505 16.399 -14.575 1.00 60.34 398 GLY A CA 1
ATOM 3172 C C . GLY A 1 398 ? 45.580 16.237 -13.362 1.00 60.34 398 GLY A C 1
ATOM 3173 O O . GLY A 1 398 ? 45.724 15.295 -12.597 1.00 60.34 398 GLY A O 1
ATOM 3174 N N . GLU A 1 399 ? 44.548 17.078 -13.239 1.00 56.31 399 GLU A N 1
ATOM 3175 C CA . GLU A 1 399 ? 43.579 16.969 -12.138 1.00 56.31 399 GLU A CA 1
ATOM 3176 C C . GLU A 1 399 ? 42.671 15.719 -12.247 1.00 56.31 399 GLU A C 1
ATOM 3178 O O . GLU A 1 399 ? 42.243 15.188 -11.220 1.00 56.31 399 GLU A O 1
ATOM 3183 N N . LYS A 1 400 ? 42.391 15.214 -13.463 1.00 63.53 400 LYS A N 1
ATOM 3184 C CA . LYS A 1 400 ? 41.698 13.925 -13.678 1.00 63.53 400 LYS A CA 1
ATOM 3185 C C . LYS A 1 400 ? 42.575 12.749 -13.238 1.00 63.53 400 LYS A C 1
ATOM 3187 O O . LYS A 1 400 ? 42.067 11.815 -12.615 1.00 63.53 400 LYS A O 1
ATOM 3192 N N . ASP A 1 401 ? 43.869 12.814 -13.529 1.00 64.44 401 ASP A N 1
ATOM 3193 C CA . ASP A 1 401 ? 44.829 11.789 -13.122 1.00 64.44 401 ASP A CA 1
ATOM 3194 C C . ASP A 1 401 ? 44.996 11.778 -11.589 1.00 64.44 401 ASP A C 1
ATOM 3196 O O . ASP A 1 401 ? 44.917 10.714 -10.972 1.00 64.44 401 ASP A O 1
ATOM 3200 N N . ASP A 1 402 ? 45.057 12.951 -10.950 1.00 63.88 402 ASP A N 1
ATOM 3201 C CA . ASP A 1 402 ? 45.109 13.084 -9.486 1.00 63.88 402 ASP A CA 1
ATOM 3202 C C . ASP A 1 402 ? 43.835 12.554 -8.798 1.00 63.88 402 ASP A C 1
ATOM 3204 O O . ASP A 1 402 ? 43.904 11.839 -7.794 1.00 63.88 402 ASP A O 1
ATOM 3208 N N . ALA A 1 403 ? 42.649 12.849 -9.347 1.00 58.94 403 ALA A N 1
ATOM 3209 C CA . ALA A 1 403 ? 41.380 12.336 -8.824 1.00 58.94 403 ALA A CA 1
ATOM 3210 C C . ALA A 1 403 ? 41.273 10.806 -8.954 1.00 58.94 403 ALA A C 1
ATOM 3212 O O . ALA A 1 403 ? 40.748 10.145 -8.055 1.00 58.94 403 ALA A O 1
ATOM 3213 N N . SER A 1 404 ? 41.813 10.233 -10.034 1.00 62.66 404 SER A N 1
ATOM 3214 C CA . SER A 1 404 ? 41.882 8.780 -10.226 1.00 62.66 404 SER A CA 1
ATOM 3215 C C . SER A 1 404 ? 42.786 8.113 -9.184 1.00 62.66 404 SER A C 1
ATOM 3217 O O . SER A 1 404 ? 42.432 7.069 -8.632 1.00 62.66 404 SER A O 1
ATOM 3219 N N . VAL A 1 405 ? 43.909 8.749 -8.830 1.00 67.94 405 VAL A N 1
ATOM 3220 C CA . VAL A 1 405 ? 44.812 8.277 -7.767 1.00 67.94 405 VAL A CA 1
ATOM 3221 C C . VAL A 1 405 ? 44.126 8.299 -6.397 1.00 67.94 405 VAL A C 1
ATOM 3223 O O . VAL A 1 405 ? 44.206 7.313 -5.660 1.00 67.94 405 VAL A O 1
ATOM 3226 N N . ILE A 1 406 ? 43.399 9.373 -6.072 1.00 63.75 406 ILE A N 1
ATOM 3227 C CA . ILE A 1 406 ? 42.649 9.487 -4.810 1.00 63.75 406 ILE A CA 1
ATOM 3228 C C . ILE A 1 406 ? 41.547 8.425 -4.736 1.00 63.75 406 ILE A C 1
ATOM 3230 O O . ILE A 1 406 ? 41.424 7.737 -3.723 1.00 63.75 406 ILE A O 1
ATOM 3234 N N . LEU A 1 407 ? 40.784 8.238 -5.815 1.00 60.53 407 LEU A N 1
ATOM 3235 C CA . LEU A 1 407 ? 39.726 7.230 -5.880 1.00 60.53 407 LEU A CA 1
ATOM 3236 C C . LEU A 1 407 ? 40.298 5.812 -5.730 1.00 60.53 407 LEU A C 1
ATOM 3238 O O . LEU A 1 407 ? 39.762 5.006 -4.975 1.00 60.53 407 LEU A O 1
ATOM 3242 N N . LYS A 1 408 ? 41.430 5.519 -6.381 1.00 65.81 408 LYS A N 1
ATOM 3243 C CA . LYS A 1 408 ? 42.120 4.227 -6.269 1.00 65.81 408 LYS A CA 1
ATOM 3244 C C . LYS A 1 408 ? 42.603 3.961 -4.841 1.00 65.81 408 LYS A C 1
ATOM 3246 O O . LYS A 1 408 ? 42.456 2.845 -4.346 1.00 65.81 408 LYS A O 1
ATOM 3251 N N . HIS A 1 409 ? 43.140 4.979 -4.166 1.00 62.59 409 HIS A N 1
ATOM 3252 C CA . HIS A 1 409 ? 43.527 4.886 -2.759 1.00 62.59 409 HIS A CA 1
ATOM 3253 C C . HIS A 1 409 ? 42.308 4.609 -1.872 1.00 62.59 409 HIS A C 1
ATOM 3255 O O . HIS A 1 409 ? 42.332 3.680 -1.072 1.00 62.59 409 HIS A O 1
ATOM 3261 N N . PHE A 1 410 ? 41.218 5.354 -2.062 1.00 60.72 410 PHE A N 1
ATOM 3262 C CA . PHE A 1 410 ? 39.989 5.217 -1.280 1.00 60.72 410 PHE A CA 1
ATOM 3263 C C . PHE A 1 410 ? 39.364 3.819 -1.408 1.00 60.72 410 PHE A C 1
ATOM 3265 O O . PHE A 1 410 ? 39.029 3.188 -0.408 1.00 60.72 410 PHE A O 1
ATOM 3272 N N . LEU A 1 411 ? 39.281 3.294 -2.634 1.00 64.31 411 LEU A N 1
ATOM 3273 C CA . LEU A 1 411 ? 38.747 1.956 -2.907 1.00 64.31 411 LEU A CA 1
ATOM 3274 C C . LEU A 1 411 ? 39.644 0.845 -2.337 1.00 64.31 411 LEU A C 1
ATOM 3276 O O . LEU A 1 411 ? 39.139 -0.171 -1.863 1.00 64.31 411 LEU A O 1
ATOM 3280 N N . LYS A 1 412 ? 40.966 1.050 -2.325 1.00 64.50 412 LYS A N 1
ATOM 3281 C CA . LYS A 1 412 ? 41.923 0.118 -1.713 1.00 64.50 412 LYS A CA 1
ATOM 3282 C C . LYS A 1 412 ? 41.830 0.123 -0.184 1.00 64.50 412 LYS A C 1
ATOM 3284 O O . LYS A 1 412 ? 41.870 -0.939 0.429 1.00 64.50 412 LYS A O 1
ATOM 3289 N N . THR A 1 413 ? 41.666 1.293 0.436 1.00 62.94 413 THR A N 1
ATOM 3290 C CA . THR A 1 413 ? 41.449 1.422 1.888 1.00 62.94 413 THR A CA 1
ATOM 3291 C C . THR A 1 413 ? 40.112 0.811 2.323 1.00 62.94 413 THR A C 1
ATOM 3293 O O . THR A 1 413 ? 40.013 0.302 3.433 1.00 62.94 413 THR A O 1
ATOM 3296 N N . ALA A 1 414 ? 39.114 0.782 1.436 1.00 63.62 414 ALA A N 1
ATOM 3297 C CA . ALA A 1 414 ? 37.824 0.127 1.659 1.00 63.62 414 ALA A CA 1
ATOM 3298 C C . ALA A 1 414 ? 37.851 -1.413 1.509 1.00 63.62 414 ALA A C 1
ATOM 3300 O O . ALA A 1 414 ? 36.802 -2.049 1.584 1.00 63.62 414 ALA A O 1
ATOM 3301 N N . GLY A 1 415 ? 39.024 -2.025 1.289 1.00 69.94 415 GLY A N 1
ATOM 3302 C CA . GLY A 1 415 ? 39.193 -3.485 1.276 1.00 69.94 415 GLY A CA 1
ATOM 3303 C C . GLY A 1 415 ? 38.687 -4.192 0.015 1.00 69.94 415 GLY A C 1
ATOM 3304 O O . GLY A 1 415 ? 38.516 -5.410 0.026 1.00 69.94 415 GLY A O 1
ATOM 3305 N N . LEU A 1 416 ? 38.441 -3.456 -1.073 1.00 63.19 416 LEU A N 1
ATOM 3306 C CA . LEU A 1 416 ? 38.016 -4.045 -2.343 1.00 63.19 416 LEU A CA 1
ATOM 3307 C C . LEU A 1 416 ? 39.164 -4.825 -3.005 1.00 63.19 416 LEU A C 1
ATOM 3309 O O . LEU A 1 416 ? 40.318 -4.381 -2.957 1.00 63.19 416 LEU A O 1
ATOM 3313 N N . PRO A 1 417 ? 38.866 -5.963 -3.658 1.00 71.00 417 PRO A N 1
ATOM 3314 C CA . PRO A 1 417 ? 39.892 -6.759 -4.307 1.00 71.00 417 PRO A CA 1
ATOM 3315 C C . PRO A 1 417 ? 40.502 -5.991 -5.504 1.00 71.00 417 PRO A C 1
ATOM 3317 O O . PRO A 1 417 ? 39.823 -5.162 -6.125 1.00 71.00 417 PRO A O 1
ATOM 3320 N N . PRO A 1 418 ? 41.804 -6.182 -5.801 1.00 67.25 418 PRO A N 1
ATOM 3321 C CA . PRO A 1 418 ? 42.565 -5.298 -6.696 1.00 67.25 418 PRO A CA 1
ATOM 3322 C C . PRO A 1 418 ? 42.006 -5.198 -8.123 1.00 67.25 418 PRO A C 1
ATOM 3324 O O . PRO A 1 418 ? 42.064 -4.137 -8.742 1.00 67.25 418 PRO A O 1
ATOM 3327 N N . ASP A 1 419 ? 41.422 -6.287 -8.610 1.00 66.25 419 ASP A N 1
ATOM 3328 C CA . ASP A 1 419 ? 40.741 -6.434 -9.896 1.00 66.25 419 ASP A CA 1
ATOM 3329 C C . ASP A 1 419 ? 39.464 -5.581 -9.992 1.00 66.25 419 ASP A C 1
ATOM 3331 O O . ASP A 1 419 ? 39.190 -4.966 -11.028 1.00 66.25 419 ASP A O 1
ATOM 3335 N N . ALA A 1 420 ? 38.706 -5.469 -8.898 1.00 59.44 420 ALA A N 1
ATOM 3336 C CA . ALA A 1 420 ? 37.555 -4.576 -8.817 1.00 59.44 420 ALA A CA 1
ATOM 3337 C C . ALA A 1 420 ? 37.998 -3.105 -8.815 1.00 59.44 420 ALA A C 1
ATOM 3339 O O . ALA A 1 420 ? 37.452 -2.297 -9.567 1.00 59.44 420 ALA A O 1
ATOM 3340 N N . VAL A 1 421 ? 39.024 -2.763 -8.029 1.00 62.09 421 VAL A N 1
ATOM 3341 C CA . VAL A 1 421 ? 39.574 -1.397 -7.952 1.00 62.09 421 VAL A CA 1
ATOM 3342 C C . VAL A 1 421 ? 40.056 -0.919 -9.326 1.00 62.09 421 VAL A C 1
ATOM 3344 O O . VAL A 1 421 ? 39.746 0.193 -9.751 1.00 62.09 421 VAL A O 1
ATOM 3347 N N . GLU A 1 422 ? 40.759 -1.775 -10.064 1.00 64.19 422 GLU A N 1
ATOM 3348 C CA . GLU A 1 422 ? 41.290 -1.442 -11.385 1.00 64.19 422 GLU A CA 1
ATOM 3349 C C . GLU A 1 422 ? 40.188 -1.265 -12.441 1.00 64.19 422 GLU A C 1
ATOM 3351 O O . GLU A 1 422 ? 40.263 -0.358 -13.273 1.00 64.19 422 GLU A O 1
ATOM 3356 N N . LYS A 1 423 ? 39.101 -2.039 -12.356 1.00 67.94 423 LYS A N 1
ATOM 3357 C CA . LYS A 1 423 ? 37.921 -1.910 -13.227 1.00 67.94 423 LYS A CA 1
ATOM 3358 C C . LYS A 1 423 ? 37.142 -0.604 -13.012 1.00 67.94 423 LYS A C 1
ATOM 3360 O O . LYS A 1 423 ? 36.554 -0.087 -13.962 1.00 67.94 423 LYS A O 1
ATOM 3365 N N . PHE A 1 424 ? 37.139 -0.061 -11.792 1.00 54.53 424 PHE A N 1
ATOM 3366 C CA . PHE A 1 424 ? 36.499 1.225 -11.480 1.00 54.53 424 PHE A CA 1
ATOM 3367 C C . PHE A 1 424 ? 37.373 2.430 -11.849 1.00 54.53 424 PHE A C 1
ATOM 3369 O O . PHE A 1 424 ? 36.841 3.440 -12.303 1.00 54.53 424 PHE A O 1
ATOM 3376 N N . SER A 1 425 ? 38.699 2.320 -11.726 1.00 55.59 425 SER A N 1
ATOM 3377 C CA . SER A 1 425 ? 39.630 3.409 -12.063 1.00 55.59 425 SER A CA 1
ATOM 3378 C C . SER A 1 425 ? 39.966 3.524 -13.561 1.00 55.59 425 SER A C 1
ATOM 3380 O O . SER A 1 425 ? 40.498 4.548 -13.980 1.00 55.59 425 SER A O 1
ATOM 3382 N N . SER A 1 426 ? 39.689 2.495 -14.375 1.00 54.38 426 SER A N 1
ATOM 3383 C CA . SER A 1 426 ? 40.091 2.424 -15.797 1.00 54.38 426 SER A CA 1
ATOM 3384 C C . SER A 1 426 ? 39.003 2.781 -16.818 1.00 54.38 426 SER A C 1
ATOM 3386 O O . SER A 1 426 ? 39.295 2.842 -18.016 1.00 54.38 426 SER A O 1
ATOM 3388 N N . LYS A 1 427 ? 37.762 3.058 -16.393 1.00 48.59 427 LYS A N 1
ATOM 3389 C CA . LYS A 1 427 ? 36.720 3.563 -17.304 1.00 48.59 427 LYS A CA 1
ATOM 3390 C C . LYS A 1 427 ? 37.046 5.006 -17.705 1.00 48.59 427 LYS A C 1
ATOM 3392 O O . LYS A 1 427 ? 36.805 5.936 -16.941 1.00 48.59 427 LYS A O 1
ATOM 3397 N N . LYS A 1 428 ? 37.672 5.139 -18.878 1.00 39.62 428 LYS A N 1
ATOM 3398 C CA . LYS A 1 428 ? 38.117 6.400 -19.487 1.00 39.62 428 LYS A CA 1
ATOM 3399 C C . LYS A 1 428 ? 36.992 7.391 -19.735 1.00 39.62 428 LYS A C 1
ATOM 3401 O O . LYS A 1 428 ? 35.939 6.948 -20.239 1.00 39.62 428 LYS A O 1
#

InterPro domains:
  IPR011513 Non-structural maintenance of chromosomes element 1 [PTHR20973] (19-284)
  IPR036388 Winged helix-like DNA-binding domain superfamily [G3DSA:1.10.10.10] (117-208)
  IPR046349 C1-like domain superfamily [SSF57889] (210-246)

Sequence (428 aa):
MGERSKSSSSENLLELAGNYSVPHKHLVQLMIKHGILQAHYFCNKFVQYVQIYNSEGSTVTQPNDGQEKILIEKLIVVINNALTSLSLRLIQADDEYDDQNNYIVLLSDRRPSDFLRDAFGLTQTEITLFHLWISTICSSENGEILKHEALSTASNLLVKDKKVDEEYLLQRCVSNKWLVMDNKGATIRLGTRGVAELQNYFSSHADKFKLEKCVLCGKFIIMKNRAIFCKTCGSFSHRQCGLKIIKSVRTGKVLCPGKLANGKSCTAGFHVSVEMESVNQNQKGNRKRRIVNDFNEQDECNVAFCSTGRLHDTEMFFGCKLMDFKEVDLETPAGILADSLAQIFMMTTNDELRQQAYRMVSVENNRDFALAVEARLNEYFKSKQRKLDRRSILRIRGEKDDASVILKHFLKTAGLPPDAVEKFSSKK

pLDDT: mean 74.73, std 21.15, range [21.97, 97.69]

Foldseek 3Di:
DDDPPPDDLLVVLLVVLQADDPLLVVLVVVCVVQQKDWLLVSQVSSLVSCVVPPPPPRPNDRDDPVSSVSSSVSNQVNSQVVCVVVQKGWDWFDWLVDLQTIMIGIEHNPDVPPCVCLVPVDDPLLVVLVVVLQLVLLQDQQSKDALVVSVVSSVVSPVPPDDDPSVVSVVSCVSSQQWPADPVRNMIHGGRRVQVHCQVVCVVCVVSSVFAAALQPRTTDRGNVQWQADPQARHTHRLNSLVVVVVVDPDDFDFDQHAHPVRHGGRDGRDRDPDDDDPDDDDDDDPDRPPPPPPPDPPPPPPDDDDDDDDDDDDDDDDDPPPPPDFQPCVDPLLVVLVVVLVVLSPDPDVVVSCVLCVVQVHDHSRVSSVSSSVVVVVVVVVVVVVPVDDDPVVVVVVLVVVLVVQLVVCVVVVDDNVVSCVVSPPD

Secondary structure (DSSP, 8-state):
--------HHHHHHHHTTS--HHHHHHHHHHHHHSEEEHHHHHHHHHHHHHHH--S----PPPPHHHHHHHHHHHHHHHHHHHGGGTEEEEEEE-SS-SS-EEEEEEE-S-GGGHHHHHH---HHHHHHHHHHHHHHHHSSSSEEEHHHHHHHHHHHTTSS----HHHHHHHHHHTTSEEEETTTTEEEE-HHHHHHTHHHHHHTHHHHTPEEPTTT-PEES-GGGSEE-TTT--EE-HHHHHHHHHH-SSSPPBP--B-TTSPBP-SB---------S-----S--------------------------------------------TTSHHHHHHHHHHHHHHH-S-HHHHHHHHHHTT-SSHHHHHHHHHHHHHHHHHHHHHHHTT--HHHHHHHHHHHHHHHHHHHHHTT--HHHHHHHH---

Radius of gyration: 26.72 Å; chains: 1; bounding box: 74×66×81 Å

Organism: Loa loa (NCBI:txid7209)